Protein AF-A0A812SZ82-F1 (afdb_monomer_lite)

pLDDT: mean 76.56, std 21.02, range [32.22, 98.0]

Radius of gyration: 28.11 Å; chains: 1; bounding box: 81×59×85 Å

Secondary structure (DSSP, 8-state):
--PPP---STT----HHHHHHHHH---TT----S-TT----TTT-S-------PPPPPPHHHHHHHHHHHHTGGG-HHHHHHHHHHHHHTGGGHHHHHHHHHHHHHH---HHHHHHHHHHHHHHHHH-SSSHHHHHHHHHHHHHHHHHHHH--SHHHHHHHHHHHHHHHHTTSS-HHHHHHHHHHHHHHHHHHHHHHHHHHHS--TTS-S---------PPP---------------------------PPP-PPPPPPHHHHHHHHHHHHHS-TT-HHHHHT--TT--HHHHHHHHHHHHHHS-GGGSTT-HHHHHHHHHHHHHHHHHHHHHHHHHHHHGGGSS-----------S-PPPSB-SSTT--SBBPSS-TT--BTT-HHHHHHHHHHTT----TTSPPPTTSTTS---

Structure (mmCIF, N/CA/C/O backbone):
data_AF-A0A812SZ82-F1
#
_entry.id   AF-A0A812SZ82-F1
#
loop_
_atom_site.group_PDB
_atom_site.id
_atom_site.type_symbol
_atom_site.label_atom_id
_atom_site.label_alt_id
_atom_site.label_comp_id
_atom_site.label_asym_id
_atom_site.label_entity_id
_atom_site.label_seq_id
_atom_site.pdbx_PDB_ins_code
_atom_site.Cartn_x
_atom_site.Cartn_y
_atom_site.Cartn_z
_atom_site.occupancy
_atom_site.B_iso_or_equiv
_atom_site.auth_seq_id
_atom_site.auth_comp_id
_atom_site.auth_asym_id
_atom_site.auth_atom_id
_atom_site.pdbx_PDB_model_num
ATOM 1 N N . MET A 1 1 ? 27.363 9.669 -24.209 1.00 44.03 1 MET A N 1
ATOM 2 C CA . MET A 1 1 ? 27.712 8.870 -23.014 1.00 44.03 1 MET A CA 1
ATOM 3 C C . MET A 1 1 ? 27.639 7.403 -23.403 1.00 44.03 1 MET A C 1
ATOM 5 O O . MET A 1 1 ? 26.608 6.983 -23.910 1.00 44.03 1 MET A O 1
ATOM 9 N N . SER A 1 2 ? 28.729 6.647 -23.291 1.00 50.78 2 SER A N 1
ATOM 10 C CA . SER A 1 2 ? 28.716 5.206 -23.567 1.00 50.78 2 SER A CA 1
ATOM 11 C C . SER A 1 2 ? 28.026 4.496 -22.405 1.00 50.78 2 SER A C 1
ATOM 13 O O . SER A 1 2 ? 28.607 4.401 -21.329 1.00 50.78 2 SER A O 1
ATOM 15 N N . ALA A 1 3 ? 26.785 4.050 -22.596 1.00 57.62 3 ALA A N 1
ATOM 16 C CA . ALA A 1 3 ? 26.078 3.279 -21.581 1.00 57.62 3 ALA A CA 1
ATOM 17 C C . ALA A 1 3 ? 26.856 1.983 -21.294 1.00 57.62 3 ALA A C 1
ATOM 19 O O . ALA A 1 3 ? 27.119 1.200 -22.212 1.00 57.62 3 ALA A O 1
ATOM 20 N N . GLU A 1 4 ? 27.280 1.793 -20.044 1.00 62.50 4 GLU A N 1
ATOM 21 C CA . GLU A 1 4 ? 28.042 0.622 -19.614 1.00 62.50 4 GLU A CA 1
ATOM 22 C C . GLU A 1 4 ? 27.088 -0.567 -19.437 1.00 62.50 4 GLU A C 1
ATOM 24 O O . GLU A 1 4 ? 26.071 -0.482 -18.750 1.00 62.50 4 GLU A O 1
ATOM 29 N N . TRP A 1 5 ? 27.376 -1.675 -20.121 1.00 62.47 5 TRP A N 1
ATOM 30 C CA . TRP A 1 5 ? 26.515 -2.857 -20.123 1.00 62.47 5 TRP A CA 1
ATOM 31 C C . TRP A 1 5 ? 26.933 -3.777 -18.986 1.00 62.47 5 TRP A C 1
ATOM 33 O O . TRP A 1 5 ? 28.074 -4.235 -18.956 1.00 62.47 5 TRP A O 1
ATOM 43 N N . VAL A 1 6 ? 26.001 -4.077 -18.083 1.00 68.00 6 VAL A N 1
ATOM 44 C CA . VAL A 1 6 ? 26.235 -4.965 -16.939 1.00 68.00 6 VAL A CA 1
ATOM 45 C C . VAL A 1 6 ? 25.246 -6.124 -16.995 1.00 68.00 6 VAL A C 1
ATOM 47 O O . VAL A 1 6 ? 24.049 -5.937 -17.217 1.00 68.00 6 VAL A O 1
ATOM 50 N N . CYS A 1 7 ? 25.734 -7.350 -16.797 1.00 67.50 7 CYS A N 1
ATOM 51 C CA . CYS A 1 7 ? 24.857 -8.503 -16.638 1.00 67.50 7 CYS A CA 1
ATOM 52 C C . CYS A 1 7 ? 24.216 -8.451 -15.245 1.00 67.50 7 CYS A C 1
ATOM 54 O O . CYS A 1 7 ? 24.922 -8.524 -14.248 1.00 67.50 7 CYS A O 1
ATOM 56 N N . GLN A 1 8 ? 22.887 -8.369 -15.161 1.00 60.06 8 GLN A N 1
ATOM 57 C CA . GLN A 1 8 ? 22.176 -8.273 -13.875 1.00 60.06 8 GLN A CA 1
ATOM 58 C C . GLN A 1 8 ? 22.145 -9.582 -13.065 1.00 60.06 8 GLN A C 1
ATOM 60 O O . GLN A 1 8 ? 21.518 -9.641 -12.011 1.00 60.06 8 GLN A O 1
ATOM 65 N N . PHE A 1 9 ? 22.774 -10.659 -13.544 1.00 66.75 9 PHE A N 1
ATOM 66 C CA . PHE A 1 9 ? 22.806 -11.910 -12.798 1.00 66.75 9 PHE A CA 1
ATOM 67 C C . PHE A 1 9 ? 23.893 -11.836 -11.710 1.00 66.75 9 PHE A C 1
ATOM 69 O O . PHE A 1 9 ? 25.060 -11.683 -12.073 1.00 66.75 9 PHE A O 1
ATOM 76 N N . PRO A 1 10 ? 23.555 -11.981 -10.411 1.00 61.12 10 PRO A N 1
ATOM 77 C CA . PRO A 1 10 ? 24.481 -11.708 -9.304 1.00 61.12 10 PRO A CA 1
ATOM 78 C C . PRO A 1 10 ? 25.786 -12.514 -9.324 1.00 61.12 10 PRO A C 1
ATOM 80 O O . PRO A 1 10 ? 26.775 -12.091 -8.740 1.00 61.12 10 PRO A O 1
ATOM 83 N N . SER A 1 11 ? 25.810 -13.667 -9.997 1.00 71.06 11 SER A N 1
ATOM 84 C CA . SER A 1 11 ? 26.999 -14.517 -10.118 1.00 71.06 11 SER A CA 1
ATOM 85 C C . SER A 1 11 ? 27.655 -14.469 -11.503 1.00 71.06 11 SER A C 1
ATOM 87 O O . SER A 1 11 ? 28.484 -15.320 -11.823 1.00 71.06 11 SER A O 1
ATOM 89 N N . CYS A 1 12 ? 27.264 -13.529 -12.368 1.00 73.38 12 CYS A N 1
ATOM 90 C CA . CYS A 1 12 ? 27.890 -13.366 -13.673 1.00 73.38 12 CYS A CA 1
ATOM 91 C C . CYS A 1 12 ? 29.155 -12.512 -13.553 1.00 73.38 12 CYS A C 1
ATOM 93 O O . CYS A 1 12 ? 29.089 -11.319 -13.281 1.00 73.38 12 CYS A O 1
ATOM 95 N N . SER A 1 13 ? 30.309 -13.118 -13.824 1.00 79.69 13 SER A N 1
ATOM 96 C CA . SER A 1 13 ? 31.624 -12.467 -13.819 1.00 79.69 13 SER A CA 1
ATOM 97 C C . SER A 1 13 ? 32.008 -11.836 -15.166 1.00 79.69 13 SER A C 1
ATOM 99 O O . SER A 1 13 ? 33.183 -11.563 -15.407 1.00 79.69 13 SER A O 1
ATOM 101 N N . SER A 1 14 ? 31.041 -11.623 -16.070 1.00 80.19 14 SER A N 1
ATOM 102 C CA . SER A 1 14 ? 31.323 -11.039 -17.388 1.00 80.19 14 SER A CA 1
ATOM 103 C C . SER A 1 14 ? 31.640 -9.550 -17.264 1.00 80.19 14 SER A C 1
ATOM 105 O O . SER A 1 14 ? 30.809 -8.781 -16.786 1.00 80.19 14 SER A O 1
ATOM 107 N N . SER A 1 15 ? 32.810 -9.131 -17.739 1.00 81.06 15 SER A N 1
ATOM 108 C CA . SER A 1 15 ? 33.198 -7.720 -17.763 1.00 81.06 15 SER A CA 1
ATOM 109 C C . SER A 1 15 ? 32.429 -6.929 -18.830 1.00 81.06 15 SER A C 1
ATOM 111 O O . SER A 1 15 ? 31.965 -7.489 -19.830 1.00 81.06 15 SER A O 1
ATOM 113 N N . ALA A 1 16 ? 32.348 -5.603 -18.672 1.00 74.88 16 ALA A N 1
ATOM 114 C CA . ALA A 1 16 ? 31.746 -4.713 -19.670 1.00 74.88 16 ALA A CA 1
ATOM 115 C C . ALA A 1 16 ? 32.395 -4.875 -21.062 1.00 74.88 16 ALA A C 1
ATOM 117 O O . ALA A 1 16 ? 31.706 -4.881 -22.083 1.00 74.88 16 ALA A O 1
ATOM 118 N N . ALA A 1 17 ? 33.714 -5.106 -21.111 1.00 77.88 17 ALA A N 1
ATOM 119 C CA . ALA A 1 17 ? 34.446 -5.379 -22.349 1.00 77.88 17 ALA A CA 1
ATOM 120 C C . ALA A 1 17 ? 34.041 -6.718 -22.996 1.00 77.88 17 ALA A C 1
ATOM 122 O O . ALA A 1 17 ? 33.882 -6.785 -24.215 1.00 77.88 17 ALA A O 1
ATOM 123 N N . GLN A 1 18 ? 33.821 -7.770 -22.196 1.00 78.00 18 GLN A N 1
ATOM 124 C CA . GLN A 1 18 ? 33.328 -9.061 -22.691 1.00 78.00 18 GLN A CA 1
ATOM 125 C C . GLN A 1 18 ? 31.907 -8.937 -23.252 1.00 78.00 18 GLN A C 1
ATOM 127 O O . GLN A 1 18 ? 31.616 -9.482 -24.315 1.00 78.00 18 GLN A O 1
ATOM 132 N N . LEU A 1 19 ? 31.035 -8.168 -22.593 1.00 71.81 19 LEU A N 1
ATOM 133 C CA . LEU A 1 19 ? 29.684 -7.885 -23.087 1.00 71.81 19 LEU A CA 1
ATOM 134 C C . LEU A 1 19 ? 29.704 -7.051 -24.383 1.00 71.81 19 LEU A C 1
ATOM 136 O O . LEU A 1 19 ? 28.933 -7.328 -25.306 1.00 71.81 19 LEU A O 1
ATOM 140 N N . ALA A 1 20 ? 30.624 -6.089 -24.504 1.00 73.00 20 ALA A N 1
ATOM 141 C CA . ALA A 1 20 ? 30.819 -5.304 -25.725 1.00 73.00 20 ALA A CA 1
ATOM 142 C C . ALA A 1 20 ? 31.369 -6.145 -26.897 1.00 73.00 20 ALA A C 1
ATOM 144 O O . ALA A 1 20 ? 30.946 -5.970 -28.041 1.00 73.00 20 ALA A O 1
ATOM 145 N N . GLU A 1 21 ? 32.282 -7.082 -26.630 1.00 75.38 21 GLU A N 1
ATOM 146 C CA . GLU A 1 21 ? 32.802 -8.034 -27.623 1.00 75.38 21 GLU A CA 1
ATOM 147 C C . GLU A 1 21 ? 31.710 -9.002 -28.105 1.00 75.38 21 GLU A C 1
ATOM 149 O O . GLU A 1 21 ? 31.579 -9.246 -29.305 1.00 75.38 21 GLU A O 1
ATOM 154 N N . LEU A 1 22 ? 30.864 -9.501 -27.196 1.00 70.62 22 LEU A N 1
ATOM 155 C CA . LEU A 1 22 ? 29.734 -10.368 -27.546 1.00 70.62 22 LEU A CA 1
ATOM 156 C C . LEU A 1 22 ? 28.746 -9.696 -28.503 1.00 70.62 22 LEU A C 1
ATOM 158 O O . LEU A 1 22 ? 28.188 -10.372 -29.364 1.00 70.62 22 LEU A O 1
ATOM 162 N N . ARG A 1 23 ? 28.559 -8.374 -28.413 1.00 64.69 23 ARG A N 1
ATOM 163 C CA . ARG A 1 23 ? 27.738 -7.621 -29.375 1.00 64.69 23 ARG A CA 1
ATOM 164 C C . ARG A 1 23 ? 28.325 -7.598 -30.778 1.00 64.69 23 ARG A C 1
ATOM 166 O O . ARG A 1 23 ? 27.567 -7.745 -31.739 1.00 64.69 23 ARG A O 1
ATOM 173 N N . ARG A 1 24 ? 29.650 -7.441 -30.887 1.00 69.50 24 ARG A N 1
ATOM 174 C CA . ARG A 1 24 ? 30.363 -7.401 -32.174 1.00 69.50 24 ARG A CA 1
ATOM 175 C C . ARG A 1 24 ? 30.292 -8.734 -32.917 1.00 69.50 24 ARG A C 1
ATOM 177 O O . ARG A 1 24 ? 30.320 -8.747 -34.143 1.00 69.50 24 ARG A O 1
ATOM 184 N N . ARG A 1 25 ? 30.131 -9.847 -32.199 1.00 65.94 25 ARG A N 1
ATOM 185 C CA . ARG A 1 25 ? 29.917 -11.164 -32.805 1.00 65.94 25 ARG A CA 1
ATOM 186 C C . ARG A 1 25 ? 28.485 -11.274 -33.330 1.00 65.94 25 ARG A C 1
ATOM 188 O O . ARG A 1 25 ? 27.549 -11.480 -32.565 1.00 65.94 25 ARG A O 1
ATOM 195 N N . HIS A 1 26 ? 28.312 -11.162 -34.645 1.00 54.53 26 HIS A N 1
ATOM 196 C CA . HIS A 1 26 ? 27.108 -11.655 -35.312 1.00 54.53 26 HIS A CA 1
ATOM 197 C C . HIS A 1 26 ? 27.142 -13.190 -35.273 1.00 54.53 26 HIS A C 1
ATOM 199 O O . HIS A 1 26 ? 28.058 -13.772 -35.857 1.00 54.53 26 HIS A O 1
ATOM 205 N N . PRO A 1 27 ? 26.212 -13.877 -34.587 1.00 56.00 27 PRO A N 1
ATOM 206 C CA . PRO A 1 27 ? 26.121 -15.320 -34.699 1.00 56.00 27 PRO A CA 1
ATOM 207 C C . PRO A 1 27 ? 25.683 -15.639 -36.129 1.00 56.00 27 PRO A C 1
ATOM 209 O O . PRO A 1 27 ? 24.562 -15.335 -36.535 1.00 56.00 27 PRO A O 1
ATOM 212 N N . ALA A 1 28 ? 26.586 -16.215 -36.915 1.00 46.31 28 ALA A N 1
ATOM 213 C CA . ALA A 1 28 ? 26.213 -16.824 -38.178 1.00 46.31 28 ALA A CA 1
ATOM 214 C C . ALA A 1 28 ? 25.307 -18.029 -37.869 1.00 46.31 28 ALA A C 1
ATOM 216 O O . ALA A 1 28 ? 25.703 -18.911 -37.110 1.00 46.31 28 ALA A O 1
ATOM 217 N N . GLY A 1 29 ? 24.095 -18.058 -38.431 1.00 49.16 29 GLY A N 1
ATOM 218 C CA . GLY A 1 29 ? 23.252 -19.261 -38.442 1.00 49.16 29 GLY A CA 1
ATOM 219 C C . GLY A 1 29 ? 21.993 -19.262 -37.571 1.00 49.16 29 GLY A C 1
ATOM 220 O O . GLY A 1 29 ? 21.304 -20.275 -37.561 1.00 49.16 29 GLY A O 1
ATOM 221 N N . PHE A 1 30 ? 21.638 -18.165 -36.895 1.00 48.19 30 PHE A N 1
ATOM 222 C CA . PHE A 1 30 ? 20.317 -18.030 -36.267 1.00 48.19 30 PHE A CA 1
ATOM 223 C C . PHE A 1 30 ? 19.509 -16.934 -36.961 1.00 48.19 30 PHE A C 1
ATOM 225 O O . PHE A 1 30 ? 19.798 -15.748 -36.814 1.00 48.19 30 PHE A O 1
ATOM 232 N N . ALA A 1 31 ? 18.503 -17.343 -37.735 1.00 43.78 31 ALA A N 1
ATOM 233 C CA . ALA A 1 31 ? 17.478 -16.450 -38.258 1.00 43.78 31 ALA A CA 1
ATOM 234 C C . ALA A 1 31 ? 16.499 -16.124 -37.120 1.00 43.78 31 ALA A C 1
ATOM 236 O O . ALA A 1 31 ? 15.492 -16.802 -36.941 1.00 43.78 31 ALA A O 1
ATOM 237 N N . HIS A 1 32 ? 16.836 -15.134 -36.300 1.00 44.47 32 HIS A N 1
ATOM 238 C CA . HIS A 1 32 ? 15.864 -14.505 -35.416 1.00 44.47 32 HIS A CA 1
ATOM 239 C C . HIS A 1 32 ? 15.602 -13.101 -35.951 1.00 44.47 32 HIS A C 1
ATOM 241 O O . HIS A 1 32 ? 16.513 -12.276 -35.987 1.00 44.47 32 HIS A O 1
ATOM 247 N N . ASP A 1 33 ? 14.355 -12.851 -36.351 1.00 40.81 33 ASP A N 1
ATOM 248 C CA . ASP A 1 33 ? 13.771 -11.542 -36.684 1.00 40.81 33 ASP A CA 1
ATOM 249 C C . ASP A 1 33 ? 13.686 -10.599 -35.458 1.00 40.81 33 ASP A C 1
ATOM 251 O O . ASP A 1 33 ? 12.791 -9.765 -35.342 1.00 40.81 33 ASP A O 1
ATOM 255 N N . GLU A 1 34 ? 14.601 -10.722 -34.497 1.00 48.53 34 GLU A N 1
ATOM 256 C CA . GLU A 1 34 ? 14.546 -10.003 -33.230 1.00 48.53 34 GLU A CA 1
ATOM 257 C C . GLU A 1 34 ? 15.627 -8.921 -33.177 1.00 48.53 34 GLU A C 1
ATOM 259 O O . GLU A 1 34 ? 16.814 -9.192 -33.343 1.00 48.53 34 GLU A O 1
ATOM 264 N N . ASP A 1 35 ? 15.157 -7.686 -32.980 1.00 51.66 35 ASP A N 1
ATOM 265 C CA . ASP A 1 35 ? 15.854 -6.457 -32.587 1.00 51.66 35 ASP A CA 1
ATOM 266 C C . ASP A 1 35 ? 17.405 -6.544 -32.529 1.00 51.66 35 ASP A C 1
ATOM 268 O O . ASP A 1 35 ? 17.952 -7.187 -31.626 1.00 51.66 35 ASP A O 1
ATOM 272 N N . PRO A 1 36 ? 18.152 -5.837 -33.411 1.00 54.53 36 PRO A N 1
ATOM 273 C CA . PRO A 1 36 ? 19.622 -5.871 -33.453 1.00 54.53 36 PRO A CA 1
ATOM 274 C C . PRO A 1 36 ? 20.301 -5.411 -32.150 1.00 54.53 36 PRO A C 1
ATOM 276 O O . PRO A 1 36 ? 21.520 -5.540 -32.002 1.00 54.53 36 PRO A O 1
ATOM 279 N N . THR A 1 37 ? 19.540 -4.881 -31.189 1.00 54.91 37 THR A N 1
ATOM 280 C CA . THR A 1 37 ? 20.035 -4.512 -29.863 1.00 54.91 37 THR A CA 1
ATOM 281 C C . THR A 1 37 ? 20.073 -5.671 -28.859 1.00 54.91 37 THR A C 1
ATOM 283 O O . THR A 1 37 ? 20.795 -5.551 -27.858 1.00 54.91 37 THR A O 1
ATOM 286 N N . MET A 1 38 ? 19.389 -6.791 -29.130 1.00 52.72 38 MET A N 1
ATOM 287 C CA . MET A 1 38 ? 19.306 -7.958 -28.249 1.00 52.72 38 MET A CA 1
ATOM 288 C C . MET A 1 38 ? 20.358 -9.020 -28.598 1.00 52.72 38 MET A C 1
ATOM 290 O O . MET A 1 38 ? 20.400 -9.570 -29.694 1.00 52.72 38 MET A O 1
ATOM 294 N N . ARG A 1 39 ? 21.220 -9.356 -27.635 1.00 57.16 39 ARG A N 1
ATOM 295 C CA . ARG A 1 39 ? 22.045 -10.581 -27.666 1.00 57.16 39 ARG A CA 1
ATOM 296 C C . ARG A 1 39 ? 21.905 -11.305 -26.339 1.00 57.16 39 ARG A C 1
ATOM 298 O O . ARG A 1 39 ? 21.249 -10.792 -25.457 1.00 57.16 39 ARG A O 1
ATOM 305 N N . VAL A 1 40 ? 22.480 -12.491 -26.181 1.00 58.44 40 VAL A N 1
ATOM 306 C CA . VAL A 1 40 ? 22.404 -13.300 -24.955 1.00 58.44 40 VAL A CA 1
ATOM 307 C C . VAL A 1 40 ? 23.808 -13.381 -24.343 1.00 58.44 40 VAL A C 1
ATOM 309 O O . VAL A 1 40 ? 24.772 -13.633 -25.062 1.00 58.44 40 VAL A O 1
ATOM 312 N N . CYS A 1 41 ? 23.962 -13.153 -23.034 1.00 57.66 41 CYS A N 1
ATOM 313 C CA . CYS A 1 41 ? 25.234 -13.360 -22.341 1.00 57.66 41 CYS A CA 1
ATOM 314 C C . CYS A 1 41 ? 25.626 -14.837 -22.459 1.00 57.66 41 CYS A C 1
ATOM 316 O O . CYS A 1 41 ? 24.869 -15.719 -22.058 1.00 57.66 41 CYS A O 1
ATOM 318 N N . THR A 1 42 ? 26.810 -15.129 -22.994 1.00 58.91 42 THR A N 1
ATOM 319 C CA . THR A 1 42 ? 27.239 -16.510 -23.272 1.00 58.91 42 THR A CA 1
ATOM 320 C C . THR A 1 42 ? 27.512 -17.331 -22.017 1.00 58.91 42 THR A C 1
ATOM 322 O O . THR A 1 42 ? 27.496 -18.556 -22.092 1.00 58.91 42 THR A O 1
ATOM 325 N N . VAL A 1 43 ? 27.738 -16.677 -20.872 1.00 58.56 43 VAL A N 1
ATOM 326 C CA . VAL A 1 43 ? 28.000 -17.342 -19.586 1.00 58.56 43 VAL A CA 1
ATOM 327 C C . VAL A 1 43 ? 26.699 -17.807 -18.936 1.00 58.56 43 VAL A C 1
ATOM 329 O O . VAL A 1 43 ? 26.583 -18.966 -18.555 1.00 58.56 43 VAL A O 1
ATOM 332 N N . CYS A 1 44 ? 25.695 -16.933 -18.837 1.00 63.09 44 CYS A N 1
ATOM 333 C CA . CYS A 1 44 ? 24.434 -17.263 -18.167 1.00 63.09 44 CYS A CA 1
ATOM 334 C C . CYS A 1 44 ? 23.296 -17.641 -19.128 1.00 63.09 44 CYS A C 1
ATOM 336 O O . CYS A 1 44 ? 22.204 -17.971 -18.670 1.00 63.09 44 CYS A O 1
ATOM 338 N N . ARG A 1 45 ? 23.527 -17.580 -20.448 1.00 63.25 45 ARG A N 1
ATOM 339 C CA . ARG A 1 45 ? 22.518 -17.763 -21.507 1.00 63.25 45 ARG A CA 1
ATOM 340 C C . ARG A 1 45 ? 21.250 -16.914 -21.305 1.00 63.25 45 ARG A C 1
ATOM 342 O O . ARG A 1 45 ? 20.178 -17.284 -21.773 1.00 63.25 45 ARG A O 1
ATOM 349 N N . ARG A 1 46 ? 21.363 -15.758 -20.638 1.00 59.97 46 ARG A N 1
ATOM 350 C CA . ARG A 1 46 ? 20.278 -14.774 -20.470 1.00 59.97 46 ARG A CA 1
ATOM 351 C C . ARG A 1 46 ? 20.611 -13.475 -21.195 1.00 59.97 46 ARG A C 1
ATOM 353 O O . ARG A 1 46 ? 21.778 -13.096 -21.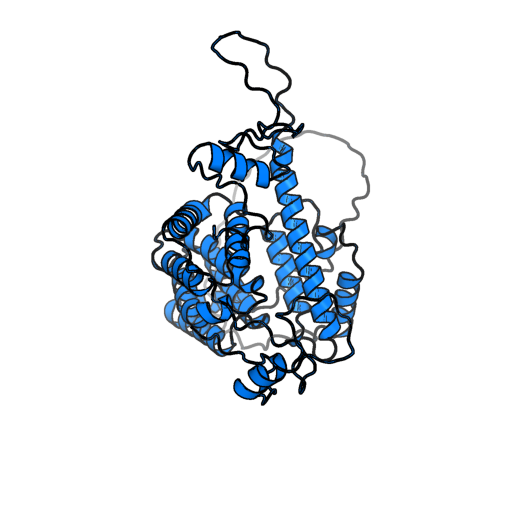274 1.00 59.97 46 ARG A O 1
ATOM 360 N N . LEU A 1 47 ? 19.594 -12.820 -21.751 1.00 54.78 47 LEU A N 1
ATOM 361 C CA . LEU A 1 47 ? 19.713 -11.526 -22.432 1.00 54.78 47 LEU A CA 1
ATOM 362 C C . LEU A 1 47 ? 20.424 -10.518 -21.495 1.00 54.78 47 LEU A C 1
ATOM 364 O O . LEU A 1 47 ? 19.952 -10.337 -20.370 1.00 54.78 47 LEU A O 1
ATOM 368 N N . PRO A 1 48 ? 21.553 -9.876 -21.875 1.00 52.47 48 PRO A N 1
ATOM 369 C CA . PRO A 1 48 ? 21.999 -8.650 -21.247 1.00 52.47 48 PRO A CA 1
ATOM 370 C C . PRO A 1 48 ? 20.849 -7.669 -21.406 1.00 52.47 48 PRO A C 1
ATOM 372 O O . PRO A 1 48 ? 20.469 -7.308 -22.522 1.00 52.47 48 PRO A O 1
ATOM 375 N N . LEU A 1 49 ? 20.253 -7.301 -20.281 1.00 52.09 49 LEU A N 1
ATOM 376 C CA . LEU A 1 49 ? 19.259 -6.249 -20.269 1.00 52.09 49 LEU A CA 1
ATOM 377 C C . LEU A 1 49 ? 19.943 -4.960 -20.741 1.00 52.09 49 LEU A C 1
ATOM 379 O O . LEU A 1 49 ? 21.137 -4.782 -20.463 1.00 52.09 49 LEU A O 1
ATOM 383 N N . PRO A 1 50 ? 19.232 -4.087 -21.477 1.00 52.84 50 PRO A N 1
ATOM 384 C CA . PRO A 1 50 ? 19.737 -2.759 -21.775 1.00 52.84 50 PRO A CA 1
ATOM 385 C C . PRO A 1 50 ? 20.337 -2.144 -20.517 1.00 52.84 50 PRO A C 1
ATOM 387 O O . PRO A 1 50 ? 19.750 -2.266 -19.437 1.00 52.84 50 PRO A O 1
ATOM 390 N N . ALA A 1 51 ? 21.522 -1.531 -20.655 1.00 56.53 51 ALA A N 1
ATOM 391 C CA . ALA A 1 51 ? 22.031 -0.621 -19.636 1.00 56.53 51 ALA A CA 1
ATOM 392 C C . ALA A 1 51 ? 20.844 0.242 -19.214 1.00 56.53 51 ALA A C 1
ATOM 394 O O . ALA A 1 51 ? 20.183 0.777 -20.105 1.00 56.53 51 ALA A O 1
ATOM 395 N N . LYS A 1 52 ? 20.506 0.231 -17.914 1.00 61.06 52 LYS A N 1
ATOM 396 C CA . LYS A 1 52 ? 19.290 0.854 -17.378 1.00 61.06 52 LYS A CA 1
ATOM 397 C C . LYS A 1 52 ? 19.306 2.296 -17.865 1.00 61.06 52 LYS A C 1
ATOM 399 O O . LYS A 1 52 ? 20.060 3.107 -17.339 1.00 61.06 52 LYS A O 1
ATOM 404 N N . GLN A 1 53 ? 18.588 2.564 -18.951 1.00 68.12 53 GLN A N 1
ATOM 405 C CA . GLN A 1 53 ? 18.492 3.897 -19.497 1.00 68.12 53 GLN A CA 1
ATOM 406 C C . GLN A 1 53 ? 17.669 4.610 -18.446 1.00 68.12 53 GLN A C 1
ATOM 408 O O . GLN A 1 53 ? 16.513 4.248 -18.233 1.00 68.12 53 GLN A O 1
ATOM 413 N N . GLU A 1 54 ? 18.329 5.466 -17.668 1.00 78.81 54 GLU A N 1
ATOM 414 C CA . GLU A 1 54 ? 17.630 6.274 -16.686 1.00 78.81 54 GLU A CA 1
ATOM 415 C C . GLU A 1 54 ? 16.543 7.012 -17.451 1.00 78.81 54 GLU A C 1
ATOM 417 O O . GLU A 1 54 ? 16.827 7.684 -18.450 1.00 78.81 54 GLU A O 1
ATOM 422 N N . ASP A 1 55 ? 15.294 6.792 -17.041 1.00 86.69 55 ASP A N 1
ATOM 423 C CA . ASP A 1 55 ? 14.189 7.538 -17.609 1.00 86.69 55 ASP A CA 1
ATOM 424 C C . ASP A 1 55 ? 14.509 9.025 -17.428 1.00 86.69 55 ASP A C 1
ATOM 426 O O . ASP A 1 55 ? 15.056 9.413 -16.382 1.00 86.69 55 ASP A O 1
ATOM 430 N N . PRO A 1 56 ? 14.221 9.864 -18.437 1.00 92.25 56 PRO A N 1
ATOM 431 C CA . PRO A 1 56 ? 14.458 11.289 -18.310 1.00 92.25 56 PRO A CA 1
ATOM 432 C C . PRO A 1 56 ? 13.792 11.798 -17.024 1.00 92.25 56 PRO A C 1
ATOM 434 O O . PRO A 1 56 ? 12.746 11.274 -16.616 1.00 92.25 56 PRO A O 1
ATOM 437 N N . PRO A 1 57 ? 14.406 12.780 -16.342 1.00 95.56 57 PRO A N 1
ATOM 438 C CA . PRO A 1 57 ? 13.821 13.335 -15.135 1.00 95.56 57 PRO A CA 1
ATOM 439 C C . PRO A 1 57 ? 12.404 13.834 -15.431 1.00 95.56 57 PRO A C 1
ATOM 441 O O . PRO A 1 57 ? 12.152 14.383 -16.504 1.00 95.56 57 PRO A O 1
ATOM 444 N N . LEU A 1 58 ? 11.491 13.635 -14.479 1.00 95.75 58 LEU A N 1
ATOM 445 C CA . LEU A 1 58 ? 10.142 14.174 -14.598 1.00 95.75 58 LEU A CA 1
ATOM 446 C C . LEU A 1 58 ? 10.230 15.699 -14.579 1.00 95.75 58 LEU A C 1
ATOM 448 O O . LEU A 1 58 ? 11.007 16.269 -13.810 1.00 95.75 58 LEU A O 1
ATOM 452 N N . ASP A 1 59 ? 9.456 16.353 -15.437 1.00 96.50 59 ASP A N 1
ATOM 453 C CA . ASP A 1 59 ? 9.439 17.806 -15.489 1.00 96.50 59 ASP A CA 1
ATOM 454 C C . ASP A 1 59 ? 8.727 18.405 -14.263 1.00 96.50 59 ASP A C 1
ATOM 456 O O . ASP A 1 59 ? 7.874 17.779 -13.624 1.00 96.50 59 ASP A O 1
ATOM 460 N N . ASP A 1 60 ? 9.069 19.653 -13.939 1.00 95.69 60 ASP A N 1
ATOM 461 C CA . ASP A 1 60 ? 8.535 20.342 -12.762 1.00 95.69 60 ASP A CA 1
ATOM 462 C C . ASP A 1 60 ? 7.010 20.519 -12.813 1.00 95.69 60 ASP A C 1
ATOM 464 O O . ASP A 1 60 ? 6.364 20.527 -11.763 1.00 95.69 60 ASP A O 1
ATOM 468 N N . SER A 1 61 ? 6.416 20.627 -14.009 1.00 95.38 61 SER A N 1
ATOM 469 C CA . SER A 1 61 ? 4.963 20.749 -14.158 1.00 95.38 61 SER A CA 1
ATOM 470 C C . SER A 1 61 ? 4.266 19.438 -13.810 1.00 95.38 61 SER A C 1
ATOM 472 O O . SER A 1 61 ? 3.219 19.458 -13.162 1.00 95.38 61 SER A O 1
ATOM 474 N N . PHE A 1 62 ? 4.837 18.300 -14.204 1.00 95.56 62 PHE A N 1
ATOM 475 C CA . PHE A 1 62 ? 4.330 16.986 -13.828 1.00 95.56 62 PHE A CA 1
ATOM 476 C C . PHE A 1 62 ? 4.423 16.762 -12.314 1.00 95.56 62 PHE A C 1
ATOM 478 O O . PHE A 1 62 ? 3.444 16.369 -11.676 1.00 95.56 62 PHE A O 1
ATOM 485 N N . LEU A 1 63 ? 5.573 17.084 -11.711 1.00 96.81 63 LEU A N 1
ATOM 486 C CA . LEU A 1 63 ? 5.752 16.996 -10.260 1.00 96.81 63 LEU A CA 1
ATOM 487 C C . LEU A 1 63 ? 4.815 17.949 -9.501 1.00 96.81 63 LEU A C 1
ATOM 489 O O . LEU A 1 63 ? 4.336 17.599 -8.423 1.00 96.81 63 LEU A O 1
ATOM 493 N N . ALA A 1 64 ? 4.528 19.137 -10.041 1.00 94.38 64 ALA A N 1
ATOM 494 C CA . ALA A 1 64 ? 3.540 20.054 -9.475 1.00 94.38 64 ALA A CA 1
ATOM 495 C C . ALA A 1 64 ? 2.124 19.458 -9.494 1.00 94.38 64 ALA A C 1
ATOM 497 O O . ALA A 1 64 ? 1.440 19.524 -8.476 1.00 94.38 64 ALA A O 1
ATOM 498 N N . GLY A 1 65 ? 1.728 18.799 -10.589 1.00 94.88 65 GLY A N 1
ATOM 499 C CA . GLY A 1 65 ? 0.447 18.092 -10.671 1.00 94.88 65 GLY A CA 1
ATOM 500 C C . GLY A 1 65 ? 0.315 16.988 -9.619 1.00 94.88 65 GLY A C 1
ATOM 501 O O . GLY A 1 65 ? -0.686 16.923 -8.917 1.00 94.88 65 GLY A O 1
ATOM 502 N N . ILE A 1 66 ? 1.358 16.175 -9.410 1.00 95.62 66 ILE A N 1
ATOM 503 C CA . ILE A 1 66 ? 1.337 15.146 -8.351 1.00 95.62 66 ILE A CA 1
ATOM 504 C C . ILE A 1 66 ? 1.226 15.774 -6.955 1.00 95.62 66 ILE A C 1
ATOM 506 O O . ILE A 1 66 ? 0.564 15.212 -6.086 1.00 95.62 66 ILE A O 1
ATOM 510 N N . LYS A 1 67 ? 1.854 16.932 -6.712 1.00 94.81 67 LYS A N 1
ATOM 511 C CA . LYS A 1 67 ? 1.716 17.641 -5.427 1.00 94.81 67 LYS A CA 1
ATOM 512 C C . LYS A 1 67 ? 0.285 18.112 -5.185 1.00 94.81 67 LYS A C 1
ATOM 514 O O . LYS A 1 67 ? -0.175 18.019 -4.052 1.00 94.81 67 LYS A O 1
ATOM 519 N N . GLU A 1 68 ? -0.390 18.613 -6.216 1.00 93.06 68 GLU A N 1
ATOM 520 C CA . GLU A 1 68 ? -1.796 19.021 -6.138 1.00 93.06 68 GLU A CA 1
ATOM 521 C C . GLU A 1 68 ? -2.702 17.815 -5.857 1.00 93.06 68 GLU A C 1
ATOM 523 O O . GLU A 1 68 ? -3.489 17.845 -4.914 1.00 93.06 68 GLU A O 1
ATOM 528 N N . GLU A 1 69 ? -2.501 16.707 -6.573 1.00 93.25 69 GLU A N 1
ATOM 529 C CA . GLU A 1 69 ? -3.238 15.459 -6.345 1.00 93.25 69 GLU A CA 1
ATOM 530 C C . GLU A 1 69 ? -3.014 14.909 -4.927 1.00 93.25 69 GLU A C 1
ATOM 532 O O . GLU A 1 69 ? -3.968 14.529 -4.249 1.00 93.25 69 GLU A O 1
ATOM 537 N N . LEU A 1 70 ? -1.772 14.930 -4.427 1.00 93.56 70 LEU A N 1
ATOM 538 C CA . LEU A 1 70 ? -1.471 14.560 -3.042 1.00 93.56 70 LEU A CA 1
ATOM 539 C C . LEU A 1 70 ? -2.152 15.491 -2.035 1.00 93.56 70 LEU A C 1
ATOM 541 O O . LEU A 1 70 ? -2.644 15.012 -1.020 1.00 93.56 70 LEU A O 1
ATOM 545 N N . ALA A 1 71 ? -2.215 16.797 -2.299 1.00 90.88 71 ALA A N 1
ATOM 546 C CA . ALA A 1 71 ? -2.944 17.735 -1.442 1.00 90.88 71 ALA A CA 1
ATOM 547 C C . ALA A 1 71 ? -4.463 17.477 -1.443 1.00 90.88 71 ALA A C 1
ATOM 549 O O . ALA A 1 71 ? -5.142 17.835 -0.490 1.00 90.88 71 ALA A O 1
ATOM 550 N N . SER A 1 72 ? -4.990 16.814 -2.475 1.00 89.44 72 SER A N 1
ATOM 551 C CA . SER A 1 72 ? -6.394 16.387 -2.571 1.00 89.44 72 SER A CA 1
ATOM 552 C C . SER A 1 72 ? -6.639 14.930 -2.142 1.00 89.44 72 SER A C 1
ATOM 554 O O . SER A 1 72 ? -7.721 14.379 -2.365 1.00 89.44 72 SER A O 1
ATOM 556 N N . ILE A 1 73 ? -5.648 14.264 -1.531 1.00 89.06 73 ILE A N 1
ATOM 557 C CA . ILE A 1 73 ? -5.733 12.830 -1.198 1.00 89.06 73 ILE A CA 1
ATOM 558 C C . ILE A 1 73 ? -6.872 12.504 -0.216 1.00 89.06 73 ILE A C 1
ATOM 560 O O . ILE A 1 73 ? -7.314 11.360 -0.139 1.00 89.06 73 ILE A O 1
ATOM 564 N N . GLU A 1 74 ? -7.371 13.510 0.503 1.00 76.75 74 GLU A N 1
ATOM 565 C CA . GLU A 1 74 ? -8.480 13.399 1.451 1.00 76.75 74 GLU A CA 1
ATOM 566 C C . GLU A 1 74 ? -9.820 13.030 0.804 1.00 76.75 74 GLU A C 1
ATOM 568 O O . GLU A 1 74 ? -10.690 12.469 1.469 1.00 76.75 74 GLU A O 1
ATOM 573 N N . GLU A 1 75 ? -10.021 13.365 -0.473 1.00 63.31 75 GLU A N 1
ATOM 574 C CA . GLU A 1 75 ? -11.370 13.385 -1.042 1.00 63.31 75 GLU A CA 1
ATOM 575 C C . GLU A 1 75 ? -11.880 12.000 -1.465 1.00 63.31 75 GLU A C 1
ATOM 577 O O . GLU A 1 75 ? -13.091 11.818 -1.630 1.00 63.31 75 GLU A O 1
ATOM 582 N N . SER A 1 76 ? -10.998 11.004 -1.646 1.00 78.56 76 SER A N 1
ATOM 583 C CA . SER A 1 76 ? -11.411 9.694 -2.160 1.00 78.56 76 SER A CA 1
ATOM 584 C C . SER A 1 76 ? -10.350 8.598 -2.019 1.00 78.56 76 SER A C 1
ATOM 586 O O . SER A 1 76 ? -9.196 8.783 -2.403 1.00 78.56 76 SER A O 1
ATOM 588 N N . GLU A 1 77 ? -10.761 7.384 -1.623 1.00 83.75 77 GLU A N 1
ATOM 589 C CA . GLU A 1 77 ? -9.934 6.171 -1.791 1.00 83.75 77 GLU A CA 1
ATOM 590 C C . GLU A 1 77 ? -9.508 5.972 -3.260 1.00 83.75 77 GLU A C 1
ATOM 592 O O . GLU A 1 77 ? -8.447 5.409 -3.533 1.00 83.75 77 GLU A O 1
ATOM 597 N N . GLN A 1 78 ? -10.292 6.488 -4.213 1.00 84.69 78 GLN A N 1
ATOM 598 C CA . GLN A 1 78 ? -9.950 6.461 -5.635 1.00 84.69 78 GLN A CA 1
ATOM 599 C C . GLN A 1 78 ? -8.708 7.312 -5.942 1.00 84.69 78 GLN A C 1
ATOM 601 O O . GLN A 1 78 ? -7.955 6.950 -6.843 1.00 84.69 78 GLN A O 1
ATOM 606 N N . ASN A 1 79 ? -8.449 8.390 -5.188 1.00 88.94 79 ASN A N 1
ATOM 607 C CA . ASN A 1 79 ? -7.259 9.229 -5.376 1.00 88.94 79 ASN A CA 1
ATOM 608 C C . ASN A 1 79 ? -5.999 8.472 -4.942 1.00 88.94 79 ASN A C 1
ATOM 610 O O . ASN A 1 79 ? -5.001 8.477 -5.658 1.00 88.94 79 ASN A O 1
ATOM 614 N N . ILE A 1 80 ? -6.063 7.737 -3.823 1.00 91.56 80 ILE A N 1
ATOM 615 C CA . ILE A 1 80 ? -4.967 6.864 -3.365 1.00 91.56 80 ILE A CA 1
ATOM 616 C C . ILE A 1 80 ? -4.649 5.809 -4.429 1.00 91.56 80 ILE A C 1
ATOM 618 O O . ILE A 1 80 ? -3.487 5.609 -4.781 1.00 91.56 80 ILE A O 1
ATOM 622 N N . GLN A 1 81 ? -5.679 5.162 -4.980 1.00 87.75 81 GLN A N 1
ATOM 623 C CA . GLN A 1 81 ? -5.512 4.168 -6.040 1.00 87.75 81 GLN A CA 1
ATOM 624 C C . GLN A 1 81 ? -4.946 4.784 -7.325 1.00 87.75 81 GLN A C 1
ATOM 626 O O . GLN A 1 81 ? -4.025 4.232 -7.919 1.00 87.75 81 GLN A O 1
ATOM 631 N N . ALA A 1 82 ? -5.454 5.939 -7.757 1.00 90.00 82 ALA A N 1
ATOM 632 C CA . ALA A 1 82 ? -4.946 6.624 -8.942 1.00 90.00 82 ALA A CA 1
ATOM 633 C C . ALA A 1 82 ? -3.468 7.004 -8.772 1.00 90.00 82 ALA A C 1
ATOM 635 O O . ALA A 1 82 ? -2.646 6.711 -9.643 1.00 90.00 82 ALA A O 1
ATOM 636 N N . LEU A 1 83 ? -3.108 7.577 -7.622 1.00 95.25 83 LEU A N 1
ATOM 637 C CA . LEU A 1 83 ? -1.733 7.942 -7.300 1.00 95.25 83 LEU A CA 1
ATOM 638 C C . LEU A 1 83 ? -0.819 6.718 -7.211 1.00 95.25 83 LEU A C 1
ATOM 640 O O . LEU A 1 83 ? 0.277 6.748 -7.769 1.00 95.25 83 LEU A O 1
ATOM 644 N N . SER A 1 84 ? -1.250 5.616 -6.595 1.00 94.31 84 SER A N 1
ATOM 645 C CA . SER A 1 84 ? -0.421 4.405 -6.527 1.00 94.31 84 SER A CA 1
ATOM 646 C C . SER A 1 84 ? -0.132 3.832 -7.922 1.00 94.31 84 SER A C 1
ATOM 648 O O . SER A 1 84 ? 0.994 3.400 -8.189 1.00 94.31 84 SER A O 1
ATOM 650 N N . GLN A 1 85 ? -1.085 3.923 -8.857 1.00 91.31 85 GLN A N 1
ATOM 651 C CA . GLN A 1 85 ? -0.868 3.553 -10.260 1.00 91.31 85 GLN A CA 1
ATOM 652 C C . GLN A 1 85 ? 0.098 4.501 -10.979 1.00 91.31 85 GLN A C 1
ATOM 654 O O . GLN A 1 85 ? 0.939 4.033 -11.750 1.00 91.31 85 GLN A O 1
ATOM 659 N N . VAL A 1 86 ? 0.033 5.811 -10.711 1.00 95.12 86 VAL A N 1
ATOM 660 C CA . VAL A 1 86 ? 1.006 6.785 -11.240 1.00 95.12 86 VAL A CA 1
ATOM 661 C C . VAL A 1 86 ? 2.414 6.437 -10.760 1.00 95.12 86 VAL A C 1
ATOM 663 O O . VAL A 1 86 ? 3.319 6.296 -11.581 1.00 95.12 86 VAL A O 1
ATOM 666 N N . PHE A 1 87 ? 2.602 6.205 -9.460 1.00 96.19 87 PHE A N 1
ATOM 667 C CA . PHE A 1 87 ? 3.902 5.810 -8.911 1.00 96.19 87 PHE A CA 1
ATOM 668 C C . PHE A 1 87 ? 4.398 4.504 -9.541 1.00 96.19 87 PHE A C 1
ATOM 670 O O . PHE A 1 87 ? 5.527 4.423 -10.020 1.00 96.19 87 PHE A O 1
ATOM 677 N N . ARG A 1 88 ? 3.535 3.492 -9.655 1.00 92.19 88 ARG A N 1
ATOM 678 C CA . ARG A 1 88 ? 3.893 2.230 -10.312 1.00 92.19 88 ARG A CA 1
ATOM 679 C C . ARG A 1 88 ? 4.315 2.420 -11.770 1.00 92.19 88 ARG A C 1
ATOM 681 O O . ARG A 1 88 ? 5.257 1.769 -12.221 1.00 92.19 88 ARG A O 1
ATOM 688 N N . PHE A 1 89 ? 3.615 3.271 -12.518 1.00 93.00 89 PHE A N 1
ATOM 689 C CA . PHE A 1 89 ? 3.932 3.534 -13.920 1.00 93.00 89 PHE A CA 1
ATOM 690 C C . PHE A 1 89 ? 5.292 4.226 -14.072 1.00 93.00 89 PHE A C 1
ATOM 692 O O . PHE A 1 89 ? 6.075 3.837 -14.935 1.00 93.00 89 PHE A O 1
ATOM 699 N N . TYR A 1 90 ? 5.596 5.184 -13.195 1.00 94.94 90 TYR A N 1
ATOM 700 C CA . TYR A 1 90 ? 6.836 5.964 -13.194 1.00 94.94 90 TYR A CA 1
ATOM 701 C C . TYR A 1 90 ? 7.903 5.404 -12.237 1.00 94.94 90 TYR A C 1
ATOM 703 O O . TYR A 1 90 ? 8.720 6.149 -11.692 1.00 94.94 90 TYR A O 1
ATOM 711 N N . ALA A 1 91 ? 7.949 4.079 -12.056 1.00 93.25 91 ALA A N 1
ATOM 712 C CA . ALA A 1 91 ? 8.917 3.426 -11.171 1.00 93.25 91 ALA A CA 1
ATOM 713 C C . ALA A 1 91 ? 10.388 3.661 -11.578 1.00 93.25 91 ALA A C 1
ATOM 715 O O . ALA A 1 91 ? 11.280 3.579 -10.734 1.00 93.25 91 ALA A O 1
ATOM 716 N N . GLY A 1 92 ? 10.666 3.999 -12.843 1.00 92.50 92 GLY A N 1
ATOM 717 C CA . GLY A 1 92 ? 12.005 4.415 -13.275 1.00 92.50 92 GLY A CA 1
ATOM 718 C C . GLY A 1 92 ? 12.454 5.761 -12.695 1.00 92.50 92 GLY A C 1
ATOM 719 O O . GLY A 1 92 ? 13.646 5.973 -12.488 1.00 92.50 92 GLY A O 1
ATOM 720 N N . ASN A 1 93 ? 11.506 6.618 -12.304 1.00 96.44 93 ASN A N 1
ATOM 721 C CA . ASN A 1 93 ? 11.739 7.880 -11.602 1.00 96.44 93 ASN A CA 1
ATOM 722 C C . ASN A 1 93 ? 11.472 7.765 -10.086 1.00 96.44 93 ASN A C 1
ATOM 724 O O . ASN A 1 93 ? 11.193 8.776 -9.430 1.00 96.44 93 ASN A O 1
ATOM 728 N N . ALA A 1 94 ? 11.570 6.555 -9.511 1.00 96.25 94 ALA A N 1
ATOM 729 C CA . ALA A 1 94 ? 11.233 6.282 -8.110 1.00 96.25 94 ALA A CA 1
ATOM 730 C C . ALA A 1 94 ? 11.881 7.262 -7.124 1.00 96.25 94 ALA A C 1
ATOM 732 O O . ALA A 1 94 ? 11.216 7.700 -6.195 1.00 96.25 94 ALA A O 1
ATOM 733 N N . ARG A 1 95 ? 13.129 7.685 -7.357 1.00 96.19 95 ARG A N 1
ATOM 734 C CA . ARG A 1 95 ? 13.839 8.651 -6.505 1.00 96.19 95 ARG A CA 1
ATOM 735 C C . ARG A 1 95 ? 13.119 9.998 -6.372 1.00 96.19 95 ARG A C 1
ATOM 737 O O . ARG A 1 95 ? 12.964 10.504 -5.262 1.00 96.19 95 ARG A O 1
ATOM 744 N N . GLN A 1 96 ? 12.668 10.582 -7.486 1.00 96.69 96 GLN A N 1
ATOM 745 C CA . GLN A 1 96 ? 11.982 11.883 -7.481 1.00 96.69 96 GLN A CA 1
ATOM 746 C C . GLN A 1 96 ? 10.613 11.774 -6.810 1.00 96.69 96 GLN A C 1
ATOM 748 O O . GLN A 1 96 ? 10.255 12.601 -5.972 1.00 96.69 96 GLN A O 1
ATOM 753 N N . LEU A 1 97 ? 9.876 10.710 -7.130 1.00 97.44 97 LEU A N 1
ATOM 754 C CA . LEU A 1 97 ? 8.546 10.467 -6.581 1.00 97.44 97 LEU A CA 1
ATOM 755 C C . LEU A 1 97 ? 8.589 10.084 -5.094 1.00 97.44 97 LEU A C 1
ATOM 757 O O . LEU A 1 97 ? 7.773 10.568 -4.315 1.00 97.44 97 LEU A O 1
ATOM 761 N N . ALA A 1 98 ? 9.579 9.297 -4.667 1.00 97.19 98 ALA A N 1
ATOM 762 C CA . ALA A 1 98 ? 9.824 8.974 -3.264 1.00 97.19 98 ALA A CA 1
ATOM 763 C C . ALA A 1 98 ? 10.196 10.221 -2.453 1.00 97.19 98 ALA A C 1
ATOM 765 O O . ALA A 1 98 ? 9.702 10.395 -1.340 1.00 97.19 98 ALA A O 1
ATOM 766 N N . GLN A 1 99 ? 11.025 11.116 -3.008 1.00 96.81 99 GLN A N 1
ATOM 767 C CA . GLN A 1 99 ? 11.322 12.402 -2.374 1.00 96.81 99 GLN A CA 1
ATOM 768 C C . GLN A 1 99 ? 10.059 13.249 -2.223 1.00 96.81 99 GLN A C 1
ATOM 770 O O . GLN A 1 99 ? 9.835 13.806 -1.154 1.00 96.81 99 GLN A O 1
ATOM 775 N N . LEU A 1 100 ? 9.237 13.333 -3.268 1.00 97.06 100 LEU A N 1
ATOM 776 C CA . LEU A 1 100 ? 8.004 14.113 -3.271 1.00 97.06 100 LEU A CA 1
ATOM 777 C C . LEU A 1 100 ? 6.999 13.582 -2.235 1.00 97.06 100 LEU A C 1
ATOM 779 O O . LEU A 1 100 ? 6.463 14.365 -1.453 1.00 97.06 100 LEU A O 1
ATOM 783 N N . LEU A 1 101 ? 6.809 12.261 -2.167 1.00 97.12 101 LEU A N 1
ATOM 784 C CA . LEU A 1 101 ? 5.956 11.619 -1.163 1.00 97.12 101 LEU A CA 1
ATOM 785 C C . LEU A 1 101 ? 6.493 11.813 0.263 1.00 97.12 101 LEU A C 1
ATOM 787 O O . LEU A 1 101 ? 5.729 12.114 1.176 1.00 97.12 101 LEU A O 1
ATOM 791 N N . ALA A 1 102 ? 7.803 11.667 0.467 1.00 96.00 102 ALA A N 1
ATOM 792 C CA . ALA A 1 102 ? 8.419 11.882 1.773 1.00 96.00 102 ALA A CA 1
ATOM 793 C C . ALA A 1 102 ? 8.303 13.345 2.225 1.00 96.00 102 ALA A C 1
ATOM 795 O O . ALA A 1 102 ? 7.983 13.607 3.380 1.00 96.00 102 ALA A O 1
ATOM 796 N N . ASP A 1 103 ? 8.513 14.296 1.315 1.00 96.00 103 ASP A N 1
ATOM 797 C CA . ASP A 1 103 ? 8.302 15.719 1.572 1.00 96.00 103 ASP A CA 1
ATOM 798 C C . ASP A 1 103 ? 6.861 15.995 1.990 1.00 96.00 103 ASP A C 1
ATOM 800 O O . ASP A 1 103 ? 6.646 16.724 2.956 1.00 96.00 103 ASP A O 1
ATOM 804 N N . PHE A 1 104 ? 5.892 15.399 1.293 1.00 95.69 104 PHE A N 1
ATOM 805 C CA . PHE A 1 104 ? 4.481 15.499 1.641 1.00 95.69 104 PHE A CA 1
ATOM 806 C C . PHE A 1 104 ? 4.228 14.962 3.059 1.00 95.69 104 PHE A C 1
ATOM 808 O O . PHE A 1 104 ? 3.772 15.707 3.921 1.00 95.69 104 PHE A O 1
ATOM 815 N N . LEU A 1 105 ? 4.633 13.723 3.352 1.00 95.25 105 LEU A N 1
ATOM 816 C CA . LEU A 1 105 ? 4.455 13.094 4.669 1.00 95.25 105 LEU A CA 1
ATOM 817 C C . LEU A 1 105 ? 5.100 13.877 5.823 1.00 95.25 105 LEU A C 1
ATOM 819 O O . LEU A 1 105 ? 4.603 13.827 6.943 1.00 95.25 105 LEU A O 1
ATOM 823 N N . MET A 1 106 ? 6.205 14.583 5.571 1.00 95.06 106 MET A N 1
ATOM 824 C CA . MET A 1 106 ? 6.929 15.327 6.607 1.00 95.06 106 MET A CA 1
ATOM 825 C C . MET A 1 106 ? 6.463 16.778 6.764 1.00 95.06 106 MET A C 1
ATOM 827 O O . MET A 1 106 ? 6.625 17.351 7.844 1.00 95.06 106 MET A O 1
ATOM 831 N N . LYS A 1 107 ? 5.941 17.393 5.695 1.00 93.06 107 LYS A N 1
ATOM 832 C CA . LYS A 1 107 ? 5.473 18.788 5.695 1.00 93.06 107 LYS A CA 1
ATOM 833 C C . LYS A 1 107 ? 3.989 18.908 6.017 1.00 93.06 107 LYS A C 1
ATOM 835 O O . LYS A 1 107 ? 3.578 19.993 6.426 1.00 93.06 107 LYS A O 1
ATOM 840 N N . GLN A 1 108 ? 3.201 17.843 5.844 1.00 79.75 108 GLN A N 1
ATOM 841 C CA . GLN A 1 108 ? 1.769 17.934 6.086 1.00 79.75 108 GLN A CA 1
ATOM 842 C C . GLN A 1 108 ? 1.420 18.162 7.552 1.00 79.75 108 GLN A C 1
ATOM 844 O O . GLN A 1 108 ? 2.015 17.603 8.479 1.00 79.75 108 GLN A O 1
ATOM 849 N N . CYS A 1 109 ? 0.433 19.032 7.745 1.00 66.44 109 CYS A N 1
ATOM 850 C CA . CYS A 1 109 ? 0.044 19.516 9.062 1.00 66.44 109 CYS A CA 1
ATOM 851 C C . CYS A 1 109 ? -1.175 18.782 9.619 1.00 66.44 109 CYS A C 1
ATOM 853 O O . CYS A 1 109 ? -1.319 18.718 10.846 1.00 66.44 109 CYS A O 1
ATOM 855 N N . PHE A 1 110 ? -2.037 18.235 8.758 1.00 87.88 110 PHE A N 1
ATOM 856 C CA . PHE A 1 110 ? -3.305 17.670 9.187 1.00 87.88 110 PHE A CA 1
ATOM 857 C C . PHE A 1 110 ? -3.187 16.166 9.483 1.00 87.88 110 PHE A C 1
ATOM 859 O O . PHE A 1 110 ? -2.761 15.385 8.633 1.00 87.88 110 PHE A O 1
ATOM 866 N N . PRO A 1 111 ? -3.565 15.719 10.697 1.00 86.75 111 PRO A N 1
ATOM 867 C CA . PRO A 1 111 ? -3.460 14.313 11.091 1.00 86.75 111 PRO A CA 1
ATOM 868 C C . PRO A 1 111 ? -4.190 13.322 10.178 1.00 86.75 111 PRO A C 1
ATOM 870 O O . PRO A 1 111 ? -3.720 12.199 10.011 1.00 86.75 111 PRO A O 1
ATOM 873 N N . TRP A 1 112 ? -5.318 13.725 9.590 1.00 85.94 112 TRP A N 1
ATOM 874 C CA . TRP A 1 112 ? -6.122 12.853 8.733 1.00 85.94 112 TRP A CA 1
ATOM 875 C C . TRP A 1 112 ? -5.559 12.731 7.307 1.00 85.94 112 TRP A C 1
ATOM 877 O O . TRP A 1 112 ? -5.738 11.695 6.680 1.00 85.94 112 TRP A O 1
ATOM 887 N N . GLU A 1 113 ? -4.823 13.711 6.778 1.00 91.44 113 GLU A N 1
ATOM 888 C CA . GLU A 1 113 ? -4.095 13.544 5.5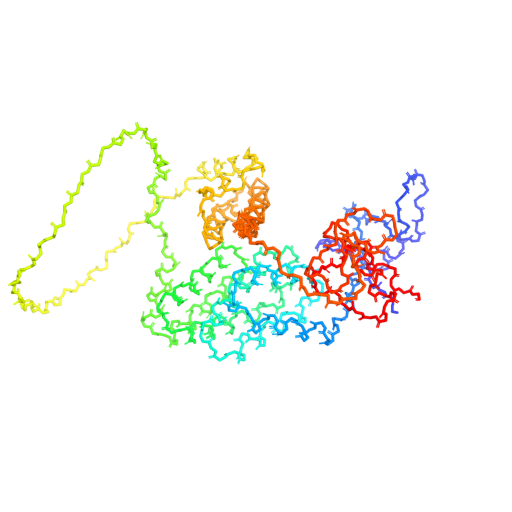03 1.00 91.44 113 GLU A CA 1
ATOM 889 C C . GLU A 1 113 ? -2.993 12.500 5.638 1.00 91.44 113 GLU A C 1
ATOM 891 O O . GLU A 1 113 ? -2.764 11.688 4.739 1.00 91.44 113 GLU A O 1
ATOM 896 N N . LEU A 1 114 ? -2.322 12.498 6.793 1.00 93.56 114 LEU A N 1
ATOM 897 C CA . LEU A 1 114 ? -1.188 11.620 7.044 1.00 93.56 114 LEU A CA 1
ATOM 898 C C . LEU A 1 114 ? -1.580 10.145 6.984 1.00 93.56 114 LEU A C 1
ATOM 900 O O . LEU A 1 114 ? -0.799 9.356 6.464 1.00 93.56 114 LEU A O 1
ATOM 904 N N . ILE A 1 115 ? -2.773 9.756 7.453 1.00 94.00 115 ILE A N 1
ATOM 905 C CA . ILE A 1 115 ? -3.192 8.350 7.361 1.00 94.00 115 ILE A CA 1
ATOM 906 C C . ILE A 1 115 ? -3.434 7.921 5.906 1.00 94.00 115 ILE A C 1
ATOM 908 O O . ILE A 1 115 ? -3.008 6.836 5.515 1.00 94.00 115 ILE A O 1
ATOM 912 N N . HIS A 1 116 ? -4.020 8.790 5.076 1.00 94.00 116 HIS A N 1
ATOM 913 C CA . HIS A 1 116 ? -4.241 8.517 3.652 1.00 94.00 116 HIS A CA 1
ATOM 914 C C . HIS A 1 116 ? -2.921 8.462 2.875 1.00 94.00 116 HIS A C 1
ATOM 916 O O . HIS A 1 116 ? -2.696 7.541 2.090 1.00 94.00 116 HIS A O 1
ATOM 922 N N . ALA A 1 117 ? -2.002 9.391 3.142 1.00 95.56 117 ALA A N 1
ATOM 923 C CA . ALA A 1 117 ? -0.666 9.370 2.554 1.00 95.56 117 ALA A CA 1
ATOM 924 C C . ALA A 1 117 ? 0.154 8.154 3.010 1.00 95.56 117 ALA A C 1
ATOM 926 O O . ALA A 1 117 ? 0.936 7.602 2.236 1.00 95.56 117 ALA A O 1
ATOM 927 N N . PHE A 1 118 ? -0.047 7.693 4.246 1.00 95.81 118 PHE A N 1
ATOM 928 C CA . PHE A 1 118 ? 0.579 6.474 4.749 1.00 95.81 118 PHE A CA 1
ATOM 929 C C . PHE A 1 118 ? -0.002 5.213 4.093 1.00 95.81 118 PHE A C 1
ATOM 931 O O . PHE A 1 118 ? 0.739 4.280 3.794 1.00 95.81 118 PHE A O 1
ATOM 938 N N . HIS A 1 119 ? -1.303 5.194 3.788 1.00 94.62 119 HIS A N 1
ATOM 939 C CA . HIS A 1 119 ? -1.908 4.146 2.958 1.00 94.62 119 HIS A CA 1
ATOM 940 C C . HIS A 1 119 ? -1.402 4.172 1.514 1.00 94.62 119 HIS A C 1
ATOM 942 O O . HIS A 1 119 ? -1.160 3.111 0.949 1.00 94.62 119 HIS A O 1
ATOM 948 N N . LEU A 1 120 ? -1.178 5.352 0.931 1.00 96.12 120 LEU A N 1
ATOM 949 C CA . LEU A 1 120 ? -0.527 5.464 -0.376 1.00 96.12 120 LEU A CA 1
ATOM 950 C C . LEU A 1 120 ? 0.897 4.888 -0.340 1.00 96.12 120 LEU A C 1
ATOM 952 O O . LEU A 1 120 ? 1.282 4.149 -1.243 1.00 96.12 120 LEU A O 1
ATOM 956 N N . LEU A 1 121 ? 1.664 5.178 0.717 1.00 97.12 121 LEU A N 1
ATOM 957 C CA . LEU A 1 121 ? 2.988 4.592 0.935 1.00 97.12 121 LEU A CA 1
ATOM 958 C C . LEU A 1 121 ? 2.925 3.054 1.038 1.00 97.12 121 LEU A C 1
ATOM 960 O O . LEU A 1 121 ? 3.738 2.381 0.407 1.00 97.12 121 LEU A O 1
ATOM 964 N N . ASP A 1 122 ? 1.953 2.505 1.777 1.00 96.12 122 ASP A N 1
ATOM 965 C CA . ASP A 1 122 ? 1.688 1.055 1.854 1.00 96.12 122 ASP A CA 1
ATOM 966 C C . ASP A 1 122 ? 1.431 0.460 0.464 1.00 96.12 122 ASP A C 1
ATOM 968 O O . ASP A 1 122 ? 2.105 -0.490 0.061 1.00 96.12 122 ASP A O 1
ATOM 972 N N . ASP A 1 123 ? 0.532 1.064 -0.317 1.00 95.25 123 ASP A N 1
ATOM 973 C CA . ASP A 1 123 ? 0.197 0.590 -1.661 1.00 95.25 123 ASP A CA 1
ATOM 974 C C . ASP A 1 123 ? 1.395 0.643 -2.617 1.00 95.25 123 ASP A C 1
ATOM 976 O O . ASP A 1 123 ? 1.641 -0.319 -3.347 1.00 95.25 123 ASP A O 1
ATOM 980 N N . ILE A 1 124 ? 2.189 1.717 -2.589 1.00 96.12 124 ILE A N 1
ATOM 981 C CA . ILE A 1 124 ? 3.402 1.834 -3.412 1.00 96.12 124 ILE A CA 1
ATOM 982 C C . ILE A 1 124 ? 4.391 0.712 -3.079 1.00 96.12 124 ILE A C 1
ATOM 984 O O . ILE A 1 124 ? 4.916 0.065 -3.984 1.00 96.12 124 ILE A O 1
ATOM 988 N N . LEU A 1 125 ? 4.633 0.450 -1.793 1.00 95.56 125 LEU A N 1
ATOM 989 C CA . LEU A 1 125 ? 5.594 -0.566 -1.358 1.00 95.56 125 LEU A CA 1
ATOM 990 C C . LEU A 1 125 ? 5.106 -1.998 -1.616 1.00 95.56 125 LEU A C 1
ATOM 992 O O . LEU A 1 125 ? 5.916 -2.871 -1.949 1.00 95.56 125 LEU A O 1
ATOM 996 N N . LEU A 1 126 ? 3.799 -2.242 -1.491 1.00 91.06 126 LEU A N 1
ATOM 997 C CA . LEU A 1 126 ? 3.171 -3.526 -1.813 1.00 91.06 126 LEU A CA 1
ATOM 998 C C . LEU A 1 126 ? 3.195 -3.822 -3.317 1.00 91.06 126 LEU A C 1
ATOM 1000 O O . LEU A 1 126 ? 3.329 -4.982 -3.703 1.00 91.06 126 LEU A O 1
ATOM 1004 N N . LEU A 1 127 ? 3.058 -2.794 -4.158 1.00 88.06 127 LEU A N 1
ATOM 1005 C CA . LEU A 1 127 ? 3.021 -2.925 -5.618 1.00 88.06 127 LEU A CA 1
ATOM 1006 C C . LEU A 1 127 ? 4.403 -2.797 -6.284 1.00 88.06 127 LEU A C 1
ATOM 1008 O O . LEU A 1 127 ? 4.517 -3.015 -7.496 1.00 88.06 127 LEU A O 1
ATOM 1012 N N . ASP A 1 128 ? 5.456 -2.468 -5.528 1.00 92.44 128 ASP A N 1
ATOM 1013 C CA . ASP A 1 128 ? 6.818 -2.331 -6.048 1.00 92.44 128 ASP A CA 1
ATOM 1014 C C . ASP A 1 128 ? 7.475 -3.689 -6.332 1.00 92.44 128 ASP A C 1
ATOM 1016 O O . ASP A 1 128 ? 8.296 -4.216 -5.573 1.00 92.44 128 ASP A O 1
ATOM 1020 N N . ASN A 1 129 ? 7.140 -4.225 -7.502 1.00 84.31 129 ASN A N 1
ATOM 1021 C CA . ASN A 1 129 ? 7.744 -5.434 -8.053 1.00 84.31 129 ASN A CA 1
ATOM 1022 C C . ASN A 1 129 ? 9.201 -5.216 -8.503 1.00 84.31 129 ASN A C 1
ATOM 1024 O O . ASN A 1 129 ? 9.924 -6.186 -8.721 1.00 84.31 129 ASN A O 1
ATOM 1028 N N . THR A 1 130 ? 9.635 -3.961 -8.672 1.00 87.12 130 THR A N 1
ATOM 1029 C CA . THR A 1 130 ? 10.990 -3.619 -9.142 1.00 87.12 130 THR A CA 1
ATOM 1030 C C . THR A 1 130 ? 12.006 -3.485 -8.013 1.00 87.12 130 THR A C 1
ATOM 1032 O O . THR A 1 130 ? 13.205 -3.577 -8.262 1.00 87.12 130 THR A O 1
ATOM 1035 N N . GLY A 1 131 ? 11.533 -3.242 -6.790 1.00 90.81 131 GLY A N 1
ATOM 1036 C CA . GLY A 1 131 ? 12.356 -2.879 -5.638 1.00 90.81 131 GLY A CA 1
ATOM 1037 C C . GLY A 1 131 ? 12.895 -1.443 -5.670 1.00 90.81 131 GLY A C 1
ATOM 1038 O O . GLY A 1 131 ? 13.624 -1.062 -4.755 1.00 90.81 131 GLY A O 1
ATOM 1039 N N . SER A 1 132 ? 12.565 -0.642 -6.693 1.00 93.12 132 SER A N 1
ATOM 1040 C CA . SER A 1 132 ? 13.076 0.729 -6.843 1.00 93.12 132 SER A CA 1
ATOM 1041 C C . SER A 1 132 ? 12.563 1.649 -5.735 1.00 93.12 132 SER A C 1
ATOM 1043 O O . SER A 1 132 ? 13.336 2.406 -5.155 1.00 93.12 132 SER A O 1
ATOM 1045 N N . TYR A 1 133 ? 11.277 1.558 -5.391 1.00 96.00 133 TYR A N 1
ATOM 1046 C CA . TYR A 1 133 ? 10.701 2.336 -4.297 1.00 96.00 133 TYR A CA 1
ATOM 1047 C C . TYR A 1 133 ? 11.159 1.826 -2.941 1.00 96.00 133 TYR A C 1
ATOM 1049 O O . TYR A 1 133 ? 11.462 2.640 -2.075 1.00 96.00 133 TYR A O 1
ATOM 1057 N N . LYS A 1 134 ? 11.274 0.505 -2.756 1.00 93.81 134 LYS A N 1
ATOM 1058 C CA . LYS A 1 134 ? 11.810 -0.067 -1.509 1.00 93.81 134 LYS A CA 1
ATOM 1059 C C . LYS A 1 134 ? 13.216 0.456 -1.211 1.00 93.81 134 LYS A C 1
ATOM 1061 O O . LYS A 1 134 ? 13.482 0.844 -0.078 1.00 93.81 134 LYS A O 1
ATOM 1066 N N . ALA A 1 135 ? 14.084 0.525 -2.222 1.00 91.94 135 ALA A N 1
ATOM 1067 C CA . ALA A 1 135 ? 15.432 1.069 -2.077 1.00 91.94 135 ALA A CA 1
ATOM 1068 C C . ALA A 1 135 ? 15.422 2.565 -1.710 1.00 91.94 135 ALA A C 1
ATOM 1070 O O . ALA A 1 135 ? 16.062 2.964 -0.742 1.00 91.94 135 ALA A O 1
ATOM 1071 N N . GLU A 1 136 ? 14.658 3.383 -2.438 1.00 95.25 136 GLU A N 1
ATOM 1072 C CA . GLU A 1 136 ? 14.627 4.843 -2.244 1.00 95.25 136 GLU A CA 1
ATOM 1073 C C . GLU A 1 136 ? 13.901 5.280 -0.958 1.00 95.25 136 GLU A C 1
ATOM 1075 O O . GLU A 1 136 ? 14.196 6.335 -0.387 1.00 95.25 136 GLU A O 1
ATOM 1080 N N . LEU A 1 137 ? 12.933 4.484 -0.495 1.00 95.00 137 LEU A N 1
ATOM 1081 C CA . LEU A 1 137 ? 12.134 4.777 0.695 1.00 95.00 137 LEU A CA 1
ATOM 1082 C C . LEU A 1 137 ? 12.679 4.127 1.968 1.00 95.00 137 LEU A C 1
ATOM 1084 O O . LEU A 1 137 ? 12.255 4.548 3.041 1.00 95.00 137 LEU A O 1
ATOM 1088 N N . SER A 1 138 ? 13.614 3.172 1.896 1.00 91.12 138 SER A N 1
ATOM 1089 C CA . SER A 1 138 ? 14.141 2.448 3.069 1.00 91.12 138 SER A CA 1
ATOM 1090 C C . SER A 1 138 ? 14.556 3.391 4.207 1.00 91.12 138 SER A C 1
ATOM 1092 O O . SER A 1 138 ? 14.064 3.268 5.329 1.00 91.12 138 SER A O 1
ATOM 1094 N N . ASP A 1 139 ? 15.359 4.411 3.898 1.00 88.38 139 ASP A N 1
ATOM 1095 C CA . ASP A 1 139 ? 15.867 5.367 4.896 1.00 88.38 139 ASP A CA 1
ATOM 1096 C C . ASP A 1 139 ? 14.792 6.354 5.387 1.00 88.38 139 ASP A C 1
ATOM 1098 O O . ASP A 1 139 ? 14.915 6.985 6.438 1.00 88.38 139 ASP A O 1
ATOM 1102 N N . ARG A 1 140 ? 13.708 6.505 4.622 1.00 95.00 140 ARG A N 1
ATOM 1103 C CA . ARG A 1 140 ? 12.640 7.485 4.871 1.00 95.00 140 ARG A CA 1
ATOM 1104 C C . ARG A 1 140 ? 11.456 6.874 5.603 1.00 95.00 140 ARG A C 1
ATOM 1106 O O . ARG A 1 140 ? 10.774 7.588 6.336 1.00 95.00 140 ARG A O 1
ATOM 1113 N N . ILE A 1 141 ? 11.231 5.569 5.444 1.00 95.88 141 ILE A N 1
ATOM 1114 C CA . ILE A 1 141 ? 10.123 4.830 6.054 1.00 95.88 141 ILE A CA 1
ATOM 1115 C C . ILE A 1 141 ? 10.147 4.979 7.571 1.00 95.88 141 ILE A C 1
ATOM 1117 O O . ILE A 1 141 ? 9.093 5.198 8.170 1.00 95.88 141 ILE A O 1
ATOM 1121 N N . GLN A 1 142 ? 11.327 4.938 8.197 1.00 95.88 142 GLN A N 1
ATOM 1122 C CA . GLN A 1 142 ? 11.423 5.118 9.642 1.00 95.88 142 GLN A CA 1
ATOM 1123 C C . GLN A 1 142 ? 10.915 6.495 10.080 1.00 95.88 142 GLN A C 1
ATOM 1125 O O . GLN A 1 142 ? 10.057 6.582 10.960 1.00 95.88 142 GLN A O 1
ATOM 1130 N N . MET A 1 143 ? 11.390 7.566 9.440 1.00 95.88 143 MET A N 1
ATOM 1131 C CA . MET A 1 143 ? 10.955 8.927 9.763 1.00 95.88 143 MET A CA 1
ATOM 1132 C C . MET A 1 143 ? 9.465 9.128 9.483 1.00 95.88 143 MET A C 1
ATOM 1134 O O . MET A 1 143 ? 8.756 9.638 10.347 1.00 95.88 143 MET A O 1
ATOM 1138 N N . ALA A 1 144 ? 8.981 8.683 8.320 1.00 96.25 144 ALA A N 1
ATOM 1139 C CA . ALA A 1 144 ? 7.582 8.808 7.921 1.00 96.25 144 ALA A CA 1
ATOM 1140 C C . ALA A 1 144 ? 6.639 8.066 8.880 1.00 96.25 144 ALA A C 1
ATOM 1142 O O . ALA A 1 144 ? 5.625 8.619 9.303 1.00 96.25 144 ALA A O 1
ATOM 1143 N N . SER A 1 145 ? 6.995 6.843 9.282 1.00 97.25 145 SER A N 1
ATOM 1144 C CA . SER A 1 145 ? 6.186 6.028 10.197 1.00 97.25 145 SER A CA 1
ATOM 1145 C C . SER A 1 145 ? 6.133 6.637 11.595 1.00 97.25 145 SER A C 1
ATOM 1147 O O . SER A 1 145 ? 5.057 6.764 12.181 1.00 97.25 145 SER A O 1
ATOM 1149 N N . VAL A 1 146 ? 7.284 7.080 12.117 1.00 97.19 146 VAL A N 1
ATOM 1150 C CA . VAL A 1 146 ? 7.360 7.750 13.423 1.00 97.19 146 VAL A CA 1
ATOM 1151 C C . VAL A 1 146 ? 6.603 9.077 13.403 1.00 97.19 146 VAL A C 1
ATOM 1153 O O . VAL A 1 146 ? 5.865 9.371 14.343 1.00 97.19 146 VAL A O 1
ATOM 1156 N N . HIS A 1 147 ? 6.747 9.868 12.338 1.00 96.94 147 HIS A N 1
ATOM 1157 C CA . HIS A 1 147 ? 6.033 11.132 12.178 1.00 96.94 147 HIS A CA 1
ATOM 1158 C C . HIS A 1 147 ? 4.517 10.916 12.142 1.00 96.94 147 HIS A C 1
ATOM 1160 O O . HIS A 1 147 ? 3.798 11.506 12.952 1.00 96.94 147 HIS A O 1
ATOM 1166 N N . THR A 1 148 ? 4.052 10.012 11.276 1.00 96.69 148 THR A N 1
ATOM 1167 C CA . THR A 1 148 ? 2.633 9.671 11.116 1.00 96.69 148 THR A CA 1
ATOM 1168 C C . THR A 1 148 ? 2.042 9.210 12.444 1.00 96.69 148 THR A C 1
ATOM 1170 O O . THR A 1 148 ? 1.096 9.825 12.929 1.00 96.69 148 THR A O 1
ATOM 1173 N N . PHE A 1 149 ? 2.650 8.217 13.106 1.00 97.25 149 PHE A N 1
ATOM 1174 C CA . PHE A 1 149 ? 2.156 7.675 14.379 1.00 97.25 149 PHE A CA 1
ATOM 1175 C C . PHE A 1 149 ? 2.038 8.739 15.483 1.00 97.25 149 PHE A C 1
ATOM 1177 O O . PHE A 1 149 ? 1.131 8.689 16.315 1.00 97.25 149 PHE A O 1
ATOM 1184 N N . ARG A 1 150 ? 2.960 9.710 15.517 1.00 96.50 150 ARG A N 1
ATOM 1185 C CA . ARG A 1 150 ? 2.929 10.804 16.500 1.00 96.50 150 ARG A CA 1
ATOM 1186 C C . ARG A 1 150 ? 1.838 11.825 16.218 1.00 96.50 150 ARG A C 1
ATOM 1188 O O . ARG A 1 150 ? 1.306 12.396 17.167 1.00 96.50 150 ARG A O 1
ATOM 1195 N N . LYS A 1 151 ? 1.583 12.114 14.944 1.00 96.06 151 LYS A N 1
ATOM 1196 C CA . LYS A 1 151 ? 0.672 13.178 14.516 1.00 96.06 151 LYS A CA 1
ATOM 1197 C C . LYS A 1 151 ? -0.784 12.737 14.497 1.00 96.06 151 LYS A C 1
ATOM 1199 O O . LYS A 1 151 ? -1.642 13.562 14.804 1.00 96.06 151 LYS A O 1
ATOM 1204 N N . VAL A 1 152 ? -1.061 11.469 14.192 1.00 95.25 152 VAL A N 1
ATOM 1205 C CA . VAL A 1 152 ? -2.425 10.931 14.268 1.00 95.25 152 VAL A CA 1
ATOM 1206 C C . VAL A 1 152 ? -2.963 11.025 15.700 1.00 95.25 152 VAL A C 1
ATOM 1208 O O . VAL A 1 152 ? -2.258 10.743 16.678 1.00 95.25 152 VAL A O 1
ATOM 1211 N N . GLN A 1 153 ? -4.210 11.474 15.841 1.00 93.31 153 GLN A N 1
ATOM 1212 C CA . GLN A 1 153 ? -4.770 11.819 17.150 1.00 93.31 153 GLN A CA 1
ATOM 1213 C C . GLN A 1 153 ? -5.448 10.619 17.805 1.00 93.31 153 GLN A C 1
ATOM 1215 O O . GLN A 1 153 ? -5.321 10.413 19.015 1.00 93.31 153 GLN A O 1
ATOM 1220 N N . SER A 1 154 ? -6.157 9.809 17.018 1.00 95.44 154 SER A N 1
ATOM 1221 C CA . SER A 1 154 ? -6.966 8.724 17.554 1.00 95.44 154 SER A CA 1
ATOM 1222 C C . SER A 1 154 ? -6.143 7.458 17.803 1.00 95.44 154 SER A C 1
ATOM 1224 O O . SER A 1 154 ? -5.188 7.133 17.096 1.00 95.44 154 SER A O 1
ATOM 1226 N N . ALA A 1 155 ? -6.552 6.679 18.808 1.00 95.50 155 ALA A N 1
ATOM 1227 C CA . ALA A 1 155 ? -5.987 5.350 19.025 1.00 95.50 155 ALA A CA 1
ATOM 1228 C C . ALA A 1 155 ? -6.258 4.410 17.835 1.00 95.50 155 ALA A C 1
ATOM 1230 O O . ALA A 1 155 ? -5.453 3.525 17.566 1.00 95.50 155 ALA A O 1
ATOM 1231 N N . ALA A 1 156 ? -7.366 4.611 17.112 1.00 94.50 156 ALA A N 1
ATOM 1232 C CA . ALA A 1 156 ? -7.714 3.820 15.935 1.00 94.50 156 ALA A CA 1
ATOM 1233 C C . ALA A 1 156 ? -6.719 4.031 14.783 1.00 94.50 156 ALA A C 1
ATOM 1235 O O . ALA A 1 156 ? -6.207 3.052 14.249 1.00 94.50 156 ALA A O 1
ATOM 1236 N N . GLU A 1 157 ? -6.376 5.280 14.460 1.00 94.94 157 GLU A N 1
ATOM 1237 C CA . GLU A 1 157 ? -5.363 5.598 13.441 1.00 94.94 157 GLU A CA 1
ATOM 1238 C C . GLU A 1 157 ? -3.976 5.085 13.848 1.00 94.94 157 GLU A C 1
ATOM 1240 O O . GLU A 1 157 ? -3.251 4.533 13.027 1.00 94.94 157 GLU A O 1
ATOM 1245 N N . LYS A 1 158 ? -3.612 5.190 15.134 1.00 96.88 158 LYS A N 1
ATOM 1246 C CA . LYS A 1 158 ? -2.350 4.624 15.644 1.00 96.88 158 LYS A CA 1
ATOM 1247 C C . LYS A 1 158 ? -2.285 3.110 15.483 1.00 96.88 158 LYS A C 1
ATOM 1249 O O . LYS A 1 158 ? -1.244 2.592 15.085 1.00 96.88 158 LYS A O 1
ATOM 1254 N N . ARG A 1 159 ? -3.384 2.400 15.770 1.00 95.69 159 ARG A N 1
ATOM 1255 C CA . ARG A 1 159 ? -3.481 0.958 15.496 1.00 95.69 159 ARG A CA 1
ATOM 1256 C C . ARG A 1 159 ? -3.327 0.672 14.011 1.00 95.69 159 ARG A C 1
ATOM 1258 O O . ARG A 1 159 ? -2.635 -0.272 13.667 1.00 95.69 159 ARG A O 1
ATOM 1265 N N . GLU A 1 160 ? -3.916 1.486 13.142 1.00 94.88 160 GLU A N 1
ATOM 1266 C CA . GLU A 1 160 ? -3.781 1.297 11.698 1.00 94.88 160 GLU A CA 1
ATOM 1267 C C . GLU A 1 160 ? -2.324 1.434 11.233 1.00 94.88 160 GLU A C 1
ATOM 1269 O O . GLU A 1 160 ? -1.819 0.552 10.541 1.00 94.88 160 GLU A O 1
ATOM 1274 N N . VAL A 1 161 ? -1.604 2.458 11.700 1.00 96.75 161 VAL A N 1
ATOM 1275 C CA . VAL A 1 161 ? -0.161 2.596 11.433 1.00 96.75 161 VAL A CA 1
ATOM 1276 C C . VAL A 1 161 ? 0.617 1.386 11.967 1.00 96.75 161 VAL A C 1
ATOM 1278 O O . VAL A 1 161 ? 1.472 0.843 11.269 1.00 96.75 161 VAL A O 1
ATOM 1281 N N . ALA A 1 162 ? 0.306 0.921 13.182 1.00 97.25 162 ALA A N 1
ATOM 1282 C CA . ALA A 1 162 ? 0.952 -0.248 13.777 1.00 97.25 162 ALA A CA 1
ATOM 1283 C C . ALA A 1 162 ? 0.694 -1.545 12.985 1.00 97.25 162 ALA A C 1
ATOM 1285 O O . ALA A 1 162 ? 1.622 -2.329 12.792 1.00 97.25 162 ALA A O 1
ATOM 1286 N N . ARG A 1 163 ? -0.527 -1.752 12.472 1.00 95.31 163 ARG A N 1
ATOM 1287 C CA . ARG A 1 163 ? -0.871 -2.903 11.619 1.00 95.31 163 ARG A CA 1
ATOM 1288 C C . ARG A 1 163 ? -0.104 -2.888 10.304 1.00 95.31 163 ARG A C 1
ATOM 1290 O O . ARG A 1 163 ? 0.400 -3.927 9.893 1.00 95.31 163 ARG A O 1
ATOM 1297 N N . VAL A 1 164 ? 0.001 -1.727 9.655 1.00 95.75 164 VAL A N 1
ATOM 1298 C CA . VAL A 1 164 ? 0.777 -1.578 8.413 1.00 95.75 164 VAL A CA 1
ATOM 1299 C C . VAL A 1 164 ? 2.254 -1.895 8.667 1.00 95.75 164 VAL A C 1
ATOM 1301 O O . VAL A 1 164 ? 2.843 -2.680 7.930 1.00 95.75 164 VAL A O 1
ATOM 1304 N N . LEU A 1 165 ? 2.835 -1.388 9.760 1.00 96.75 165 LEU A N 1
ATOM 1305 C CA . LEU A 1 165 ? 4.215 -1.703 10.148 1.00 96.75 165 LEU A CA 1
ATOM 1306 C C . LEU A 1 165 ? 4.432 -3.196 10.419 1.00 96.75 165 LEU A C 1
ATOM 1308 O O . LEU A 1 165 ? 5.425 -3.770 9.966 1.00 96.75 165 LEU A O 1
ATOM 1312 N N . HIS A 1 166 ? 3.502 -3.832 11.134 1.00 95.19 166 HIS A N 1
ATOM 1313 C CA . HIS A 1 166 ? 3.541 -5.272 11.366 1.00 95.19 166 HIS A CA 1
ATOM 1314 C C . HIS A 1 166 ? 3.461 -6.041 10.037 1.00 95.19 166 HIS A C 1
ATOM 1316 O O . HIS A 1 166 ? 4.294 -6.905 9.771 1.00 95.19 166 HIS A O 1
ATOM 1322 N N . ALA A 1 167 ? 2.540 -5.665 9.146 1.00 94.00 167 ALA A N 1
ATOM 1323 C CA . ALA A 1 167 ? 2.421 -6.268 7.822 1.00 94.00 167 ALA A CA 1
ATOM 1324 C C . ALA A 1 167 ? 3.703 -6.102 6.988 1.00 94.00 167 ALA A C 1
ATOM 1326 O O . ALA A 1 167 ? 4.145 -7.065 6.366 1.00 94.00 167 ALA A O 1
ATOM 1327 N N . TRP A 1 168 ? 4.343 -4.928 7.003 1.00 95.75 168 TRP A N 1
ATOM 1328 C CA . TRP A 1 168 ? 5.602 -4.697 6.288 1.00 95.75 168 TRP A CA 1
ATOM 1329 C C . TRP A 1 168 ? 6.743 -5.570 6.796 1.00 95.75 168 TRP A C 1
ATOM 1331 O O . TRP A 1 168 ? 7.512 -6.092 5.987 1.00 95.75 168 TRP A O 1
ATOM 1341 N N . ARG A 1 169 ? 6.842 -5.757 8.116 1.00 95.38 169 ARG A N 1
ATOM 1342 C CA . ARG A 1 169 ? 7.806 -6.676 8.730 1.00 95.38 169 ARG A CA 1
ATOM 1343 C C . ARG A 1 169 ? 7.551 -8.112 8.279 1.00 95.38 169 ARG A C 1
ATOM 1345 O O . ARG A 1 169 ? 8.465 -8.793 7.822 1.00 95.38 169 ARG A O 1
ATOM 1352 N N . GLU A 1 170 ? 6.307 -8.564 8.384 1.00 93.12 170 GLU A N 1
ATOM 1353 C CA . GLU A 1 170 ? 5.935 -9.948 8.101 1.00 93.12 170 GLU A CA 1
ATOM 1354 C C . GLU A 1 170 ? 6.015 -10.304 6.607 1.00 93.12 170 GLU A C 1
ATOM 1356 O O . GLU A 1 170 ? 6.350 -11.438 6.262 1.00 93.12 170 GLU A O 1
ATOM 1361 N N . LEU A 1 171 ? 5.749 -9.339 5.720 1.00 90.38 171 LEU A N 1
ATOM 1362 C CA . LEU A 1 171 ? 5.923 -9.453 4.266 1.00 90.38 171 LEU A CA 1
ATOM 1363 C C . LEU A 1 171 ? 7.354 -9.135 3.804 1.00 90.38 171 LEU A C 1
ATOM 1365 O O . LEU A 1 171 ? 7.615 -9.123 2.604 1.00 90.38 171 LEU A O 1
ATOM 1369 N N . ARG A 1 172 ? 8.273 -8.831 4.733 1.00 93.31 172 ARG A N 1
ATOM 1370 C CA . ARG A 1 172 ? 9.656 -8.406 4.447 1.00 93.31 172 ARG A CA 1
ATOM 1371 C C . ARG A 1 172 ? 9.745 -7.293 3.398 1.00 93.31 172 ARG A C 1
ATOM 1373 O O . ARG A 1 172 ? 10.641 -7.269 2.556 1.00 93.31 172 ARG A O 1
ATOM 1380 N N . ILE A 1 173 ? 8.796 -6.363 3.450 1.00 93.00 173 ILE A N 1
ATOM 1381 C CA . ILE A 1 173 ? 8.825 -5.131 2.655 1.00 93.00 173 ILE A CA 1
ATOM 1382 C C . ILE A 1 173 ? 9.958 -4.233 3.152 1.00 93.00 173 ILE A C 1
ATOM 1384 O O . ILE A 1 173 ? 10.645 -3.612 2.344 1.00 93.00 173 ILE A O 1
ATOM 1388 N N . ILE A 1 174 ? 10.177 -4.229 4.468 1.00 94.88 174 ILE A N 1
ATOM 1389 C CA . ILE A 1 174 ? 11.334 -3.633 5.139 1.00 94.88 174 ILE A CA 1
ATOM 1390 C C . ILE A 1 174 ? 12.093 -4.709 5.918 1.00 94.88 174 ILE A C 1
ATOM 1392 O O . ILE A 1 174 ? 11.530 -5.757 6.252 1.00 94.88 174 ILE A O 1
ATOM 1396 N N . SER A 1 175 ? 13.369 -4.462 6.220 1.00 94.19 175 SER A N 1
ATOM 1397 C CA . SER A 1 175 ? 14.149 -5.375 7.058 1.00 94.19 175 SER A CA 1
ATOM 1398 C C . SER A 1 175 ? 13.594 -5.417 8.486 1.00 94.19 175 SER A C 1
ATOM 1400 O O . SER A 1 175 ? 13.010 -4.446 8.978 1.00 94.19 175 SER A O 1
ATOM 1402 N N . SER A 1 176 ? 13.796 -6.543 9.177 1.00 93.81 176 SER A N 1
ATOM 1403 C CA . SER A 1 176 ? 13.412 -6.680 10.587 1.00 93.81 176 SER A CA 1
ATOM 1404 C C . SER A 1 176 ? 14.102 -5.638 11.463 1.00 93.81 176 SER A C 1
ATOM 1406 O O . SER A 1 176 ? 13.466 -5.084 12.346 1.00 93.81 176 SER A O 1
ATOM 1408 N N . GLU A 1 177 ? 15.360 -5.306 11.167 1.00 95.44 177 GLU A N 1
ATOM 1409 C CA . GLU A 1 177 ? 16.121 -4.274 11.879 1.00 95.44 177 GLU A CA 1
ATOM 1410 C C . GLU A 1 177 ? 15.453 -2.897 11.780 1.00 95.44 177 GLU A C 1
ATOM 1412 O O . GLU A 1 177 ? 15.292 -2.214 12.792 1.00 95.44 177 GLU A O 1
ATOM 1417 N N . VAL A 1 178 ? 14.999 -2.507 10.582 1.00 95.25 178 VAL A N 1
ATOM 1418 C CA . VAL A 1 178 ? 14.283 -1.239 10.378 1.00 95.25 178 VAL A CA 1
ATOM 1419 C C . VAL A 1 178 ? 12.927 -1.275 11.084 1.00 95.25 178 VAL A C 1
ATOM 1421 O O . VAL A 1 178 ? 12.578 -0.326 11.787 1.00 95.25 178 VAL A O 1
ATOM 1424 N N . ALA A 1 179 ? 12.175 -2.372 10.961 1.00 95.81 179 ALA A N 1
ATOM 1425 C CA . ALA A 1 179 ? 10.880 -2.522 11.626 1.00 95.81 179 ALA A CA 1
ATOM 1426 C C . ALA A 1 179 ? 10.996 -2.459 13.161 1.00 95.81 179 ALA A C 1
ATOM 1428 O O . ALA A 1 179 ? 10.235 -1.743 13.817 1.00 95.81 179 ALA A O 1
ATOM 1429 N N . ASP A 1 180 ? 11.967 -3.169 13.734 1.00 95.56 180 ASP A N 1
ATOM 1430 C CA . ASP A 1 180 ? 12.220 -3.197 15.173 1.00 95.56 180 ASP A CA 1
ATOM 1431 C C . ASP A 1 180 ? 12.749 -1.839 15.665 1.00 95.56 180 ASP A C 1
ATOM 1433 O O . ASP A 1 180 ? 12.332 -1.370 16.726 1.00 95.56 180 ASP A O 1
ATOM 1437 N N . GLY A 1 181 ? 13.575 -1.148 14.869 1.00 96.94 181 GLY A N 1
ATOM 1438 C CA . GLY A 1 181 ? 14.022 0.222 15.140 1.00 96.94 181 GLY A CA 1
ATOM 1439 C C . GLY A 1 181 ? 12.872 1.237 15.174 1.00 96.94 181 GLY A C 1
ATOM 1440 O O . GLY A 1 181 ? 12.808 2.081 16.077 1.00 96.94 181 GLY A O 1
ATOM 1441 N N . ILE A 1 182 ? 11.914 1.125 14.247 1.00 97.25 182 ILE A N 1
ATOM 1442 C CA . ILE A 1 182 ? 10.678 1.923 14.262 1.00 97.25 182 ILE A CA 1
ATOM 1443 C C . ILE A 1 182 ? 9.873 1.611 15.523 1.00 97.25 182 ILE A C 1
ATOM 1445 O O . ILE A 1 182 ? 9.538 2.529 16.272 1.00 97.25 182 ILE A O 1
ATOM 1449 N N . ALA A 1 183 ? 9.596 0.333 15.795 1.00 97.44 183 ALA A N 1
ATOM 1450 C CA . ALA A 1 183 ? 8.806 -0.081 16.951 1.00 97.44 183 ALA A CA 1
ATOM 1451 C C . ALA A 1 183 ? 9.439 0.377 18.275 1.00 97.44 183 ALA A C 1
ATOM 1453 O O . ALA A 1 183 ? 8.737 0.898 19.141 1.00 97.44 183 ALA A O 1
ATOM 1454 N N . ALA A 1 184 ? 10.760 0.252 18.426 1.00 97.88 184 ALA A N 1
ATOM 1455 C CA . ALA A 1 184 ? 11.492 0.755 19.586 1.00 97.88 184 ALA A CA 1
ATOM 1456 C C . ALA A 1 184 ? 11.324 2.274 19.741 1.00 97.88 184 ALA A C 1
ATOM 1458 O O . ALA A 1 184 ? 10.934 2.741 20.811 1.00 97.88 184 ALA A O 1
ATOM 1459 N N . THR A 1 185 ? 11.512 3.034 18.657 1.00 98.00 185 THR A N 1
ATOM 1460 C CA . THR A 1 185 ? 11.337 4.497 18.654 1.00 98.00 185 THR A CA 1
ATOM 1461 C C . THR A 1 185 ? 9.915 4.897 19.063 1.00 98.00 185 THR A C 1
ATOM 1463 O O . THR A 1 185 ? 9.726 5.807 19.872 1.00 98.00 185 THR A O 1
ATOM 1466 N N . LEU A 1 186 ? 8.899 4.200 18.548 1.00 97.62 186 LEU A N 1
ATOM 1467 C CA . LEU A 1 186 ? 7.496 4.449 18.881 1.00 97.62 186 LEU A CA 1
ATOM 1468 C C . LEU A 1 186 ? 7.179 4.145 20.351 1.00 97.62 186 LEU A C 1
ATOM 1470 O O . LEU A 1 186 ? 6.500 4.947 20.995 1.00 97.62 186 LEU A O 1
ATOM 1474 N N . ARG A 1 187 ? 7.700 3.040 20.904 1.00 97.50 187 ARG A N 1
ATOM 1475 C CA . ARG A 1 187 ? 7.561 2.707 22.334 1.00 97.50 187 ARG A CA 1
ATOM 1476 C C . ARG A 1 187 ? 8.211 3.767 23.220 1.00 97.50 187 ARG A C 1
ATOM 1478 O O . ARG A 1 187 ? 7.590 4.222 24.177 1.00 97.50 187 ARG A O 1
ATOM 1485 N N . THR A 1 188 ? 9.418 4.218 22.875 1.00 97.88 188 THR A N 1
ATOM 1486 C CA . THR A 1 188 ? 10.118 5.274 23.621 1.00 97.88 188 THR A CA 1
ATOM 1487 C C . THR A 1 188 ? 9.341 6.591 23.616 1.00 97.88 188 THR A C 1
ATOM 1489 O O . THR A 1 188 ? 9.240 7.244 24.649 1.00 97.88 188 THR A O 1
ATOM 1492 N N . LEU A 1 189 ? 8.771 6.985 22.474 1.00 95.81 189 LEU A N 1
ATOM 1493 C CA . LEU A 1 189 ? 8.075 8.269 22.343 1.00 95.81 189 LEU A CA 1
ATOM 1494 C C . LEU A 1 189 ? 6.641 8.254 22.886 1.00 95.81 189 LEU A C 1
ATOM 1496 O O . LEU A 1 189 ? 6.156 9.289 23.338 1.00 95.81 189 LEU A O 1
ATOM 1500 N N . GLY A 1 190 ? 5.944 7.118 22.808 1.00 93.88 190 GLY A N 1
ATOM 1501 C CA . GLY A 1 190 ? 4.534 7.000 23.187 1.00 93.88 190 GLY A CA 1
ATOM 1502 C C . GLY A 1 190 ? 4.262 6.273 24.508 1.00 93.88 190 GLY A C 1
ATOM 1503 O O . GLY A 1 190 ? 3.097 6.159 24.896 1.00 93.88 190 GLY A O 1
ATOM 1504 N N . GLY A 1 191 ? 5.300 5.781 25.190 1.00 96.69 191 GLY A N 1
ATOM 1505 C CA . GLY A 1 191 ? 5.198 5.096 26.480 1.00 96.69 191 GLY A CA 1
ATOM 1506 C C . GLY A 1 191 ? 4.349 3.820 26.433 1.00 96.69 191 GLY A C 1
ATOM 1507 O O . GLY A 1 191 ? 4.204 3.181 25.389 1.00 96.69 191 GLY A O 1
ATOM 1508 N N . GLU A 1 192 ? 3.744 3.460 27.569 1.00 96.81 192 GLU A N 1
ATOM 1509 C CA . GLU A 1 192 ? 2.929 2.240 27.704 1.00 96.81 192 GLU A CA 1
ATOM 1510 C C . GLU A 1 192 ? 1.757 2.177 26.716 1.00 96.81 192 GLU A C 1
ATOM 1512 O O . GLU A 1 192 ? 1.412 1.101 26.227 1.00 96.81 192 GLU A O 1
ATOM 1517 N N . ALA A 1 193 ? 1.159 3.324 26.377 1.00 96.62 193 ALA A N 1
ATOM 1518 C CA . ALA A 1 193 ? 0.041 3.376 25.442 1.00 96.62 193 ALA A CA 1
ATOM 1519 C C . ALA A 1 193 ? 0.454 2.947 24.025 1.00 96.62 193 ALA A C 1
ATOM 1521 O O . ALA A 1 193 ? -0.278 2.194 23.382 1.00 96.62 193 ALA A O 1
ATOM 1522 N N . ALA A 1 194 ? 1.619 3.399 23.545 1.00 96.88 194 ALA A N 1
ATOM 1523 C CA . ALA A 1 194 ? 2.147 2.977 22.250 1.00 96.88 194 ALA A CA 1
ATOM 1524 C C . ALA A 1 194 ? 2.619 1.521 22.273 1.00 96.88 194 ALA A C 1
ATOM 1526 O O . ALA A 1 194 ? 2.340 0.799 21.319 1.00 96.88 194 ALA A O 1
ATOM 1527 N N . SER A 1 195 ? 3.250 1.073 23.365 1.00 97.25 195 SER A N 1
ATOM 1528 C CA . SER A 1 195 ? 3.610 -0.340 23.545 1.00 97.25 195 SER A CA 1
ATOM 1529 C C . SER A 1 195 ? 2.388 -1.242 23.414 1.00 97.25 195 SER A C 1
ATOM 1531 O O . SER A 1 195 ? 2.387 -2.131 22.572 1.00 97.25 195 SER A O 1
ATOM 1533 N N . ARG A 1 196 ? 1.298 -0.933 24.131 1.00 97.25 196 ARG A N 1
ATOM 1534 C CA . ARG A 1 196 ? 0.054 -1.709 24.049 1.00 97.25 196 ARG A CA 1
ATOM 1535 C C . ARG A 1 196 ? -0.507 -1.769 22.627 1.00 97.25 196 ARG A C 1
ATOM 1537 O O . ARG A 1 196 ? -0.951 -2.828 22.213 1.00 97.25 196 ARG A O 1
ATOM 1544 N N . ILE A 1 197 ? -0.485 -0.658 21.886 1.00 97.25 197 ILE A N 1
ATOM 1545 C CA . ILE A 1 197 ? -0.974 -0.607 20.496 1.00 97.25 197 ILE A CA 1
ATOM 1546 C C . ILE A 1 197 ? -0.114 -1.471 19.563 1.00 97.25 197 ILE A C 1
ATOM 1548 O O . ILE A 1 197 ? -0.655 -2.158 18.702 1.00 97.25 197 ILE A O 1
ATOM 1552 N N . LEU A 1 198 ? 1.212 -1.435 19.713 1.00 96.56 198 LEU A N 1
ATOM 1553 C CA . LEU A 1 198 ? 2.131 -2.233 18.893 1.00 96.56 198 LEU A CA 1
ATOM 1554 C C . LEU A 1 198 ? 2.022 -3.728 19.202 1.00 96.56 198 LEU A C 1
ATOM 1556 O O . LEU A 1 198 ? 2.088 -4.550 18.288 1.00 96.56 198 LEU A O 1
ATOM 1560 N N . ASP A 1 199 ? 1.840 -4.065 20.476 1.00 95.88 199 ASP A N 1
ATOM 1561 C CA . ASP A 1 199 ? 1.683 -5.445 20.921 1.00 95.88 199 ASP A CA 1
ATOM 1562 C C . ASP A 1 199 ? 0.312 -5.998 20.481 1.00 95.88 199 ASP A C 1
ATOM 1564 O O . ASP A 1 199 ? 0.248 -7.112 19.972 1.00 95.88 199 ASP A O 1
ATOM 1568 N N . GLU A 1 200 ? -0.760 -5.195 20.564 1.00 95.06 200 GLU A N 1
ATOM 1569 C CA . GLU A 1 200 ? -2.093 -5.512 20.018 1.00 95.06 200 GLU A CA 1
ATOM 1570 C C . GLU A 1 200 ? -2.038 -5.734 18.499 1.00 95.06 200 GLU A C 1
ATOM 1572 O O . GLU A 1 200 ? -2.581 -6.712 18.005 1.00 95.06 200 GLU A O 1
ATOM 1577 N N . ALA A 1 201 ? -1.331 -4.879 17.752 1.00 92.56 201 ALA A N 1
ATOM 1578 C CA . ALA A 1 201 ? -1.195 -5.017 16.299 1.00 92.56 201 ALA A CA 1
ATOM 1579 C C . ALA A 1 201 ? -0.342 -6.220 15.856 1.00 92.56 201 ALA A C 1
ATOM 1581 O O . ALA A 1 201 ? -0.396 -6.600 14.689 1.00 92.56 201 ALA A O 1
ATOM 1582 N N . SER A 1 202 ? 0.467 -6.776 16.762 1.00 91.31 202 SER A N 1
ATOM 1583 C CA . SER A 1 202 ? 1.280 -7.972 16.511 1.00 91.31 202 SER A CA 1
ATOM 1584 C C . SER A 1 202 ? 0.613 -9.252 17.015 1.00 91.31 202 SER A C 1
ATOM 1586 O O . SER A 1 202 ? 1.107 -10.345 16.729 1.00 91.31 202 SER A O 1
ATOM 1588 N N . ALA A 1 203 ? -0.465 -9.133 17.795 1.00 90.56 203 ALA A N 1
ATOM 1589 C CA . ALA A 1 203 ? -1.239 -10.283 18.214 1.00 90.56 203 ALA A CA 1
ATOM 1590 C C . ALA A 1 203 ? -1.913 -10.898 16.975 1.00 90.56 203 ALA A C 1
ATOM 1592 O O . ALA A 1 203 ? -2.396 -10.157 16.116 1.00 90.56 203 ALA A O 1
ATOM 1593 N N . PRO A 1 204 ? -1.929 -12.234 16.842 1.00 78.81 204 PRO A N 1
ATOM 1594 C CA . PRO A 1 204 ? -2.731 -12.868 15.809 1.00 78.81 204 PRO A CA 1
ATOM 1595 C C . PRO A 1 204 ? -4.192 -12.421 15.973 1.00 78.81 204 PRO A C 1
ATOM 1597 O O . PRO A 1 204 ? -4.701 -12.365 17.093 1.00 78.81 204 PRO A O 1
ATOM 1600 N N . ASP A 1 205 ? -4.835 -12.047 14.861 1.00 71.19 205 ASP A N 1
ATOM 1601 C CA . ASP A 1 205 ? -6.272 -11.751 14.808 1.00 71.19 205 ASP A CA 1
ATOM 1602 C C . ASP A 1 205 ? -7.044 -13.046 15.136 1.00 71.19 205 ASP A C 1
ATOM 1604 O O . ASP A 1 205 ? -7.488 -13.769 14.244 1.00 71.19 205 ASP A O 1
ATOM 1608 N N . ASP A 1 206 ? -7.166 -13.366 16.422 1.00 61.34 206 ASP A N 1
ATOM 1609 C CA . ASP A 1 206 ? -7.825 -14.582 16.913 1.00 61.34 206 ASP A CA 1
ATOM 1610 C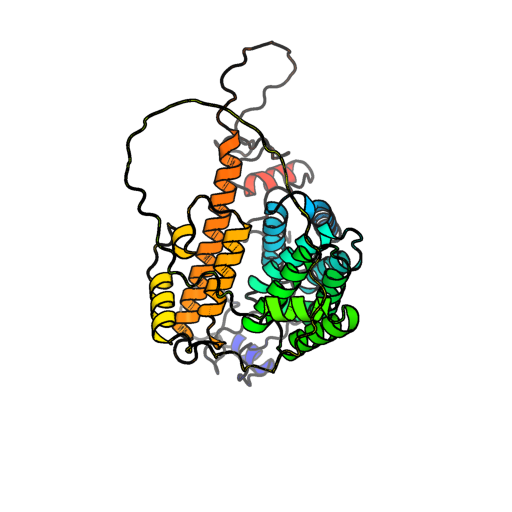 C . ASP A 1 206 ? -9.353 -14.512 16.785 1.00 61.34 206 ASP A C 1
ATOM 1612 O O . ASP A 1 206 ? -10.045 -15.506 16.999 1.00 61.34 206 ASP A O 1
ATOM 1616 N N . GLU A 1 207 ? -9.893 -13.349 16.411 1.00 57.62 207 GLU A N 1
ATOM 1617 C CA . GLU A 1 207 ? -11.335 -13.109 16.318 1.00 57.62 207 GLU A CA 1
ATOM 1618 C C . GLU A 1 207 ? -11.978 -13.632 15.015 1.00 57.62 207 GLU A C 1
ATOM 1620 O O . GLU A 1 207 ? -13.198 -13.761 14.973 1.00 57.62 207 GLU A O 1
ATOM 1625 N N . ASP A 1 208 ? -11.202 -14.008 13.985 1.00 50.28 208 ASP A N 1
ATOM 1626 C CA . ASP A 1 208 ? -11.736 -14.402 12.661 1.00 50.28 208 ASP A CA 1
ATOM 1627 C C . ASP A 1 208 ? -11.510 -15.886 12.277 1.00 50.28 208 ASP A C 1
ATOM 1629 O O . ASP A 1 208 ? -11.848 -16.289 11.163 1.00 50.28 208 ASP A O 1
ATOM 1633 N N . ASP A 1 209 ? -10.938 -16.720 13.158 1.00 46.38 209 ASP A N 1
ATOM 1634 C CA . ASP A 1 209 ? -10.722 -18.162 12.894 1.00 46.38 209 ASP A CA 1
ATOM 1635 C C . ASP A 1 209 ? -11.980 -19.028 13.182 1.00 46.38 209 ASP A C 1
ATOM 1637 O O . ASP A 1 209 ? -11.939 -20.257 13.066 1.00 46.38 209 ASP A O 1
ATOM 1641 N N . GLU A 1 210 ? -13.134 -18.410 13.479 1.00 42.97 210 GLU A N 1
ATOM 1642 C CA . GLU A 1 210 ? -14.427 -19.050 13.203 1.00 42.97 210 GLU A CA 1
ATOM 1643 C C . GLU A 1 210 ? -14.514 -19.209 11.675 1.00 42.97 210 GLU A C 1
ATOM 1645 O O . GLU A 1 210 ? -14.501 -18.202 10.961 1.00 42.97 210 GLU A O 1
ATOM 1650 N N . PRO A 1 211 ? -14.552 -20.444 11.132 1.00 41.59 211 PRO A N 1
ATOM 1651 C CA . PRO A 1 211 ? -14.628 -20.651 9.695 1.00 41.59 211 PRO A CA 1
ATOM 1652 C C . PRO A 1 211 ? -15.812 -19.844 9.193 1.00 41.59 211 PRO A C 1
ATOM 1654 O O . PRO A 1 211 ? -16.931 -20.122 9.620 1.00 41.59 211 PRO A O 1
ATOM 1657 N N . TYR A 1 212 ? -15.535 -18.847 8.343 1.00 43.00 212 TYR A N 1
ATOM 1658 C CA . TYR A 1 212 ? -16.503 -17.920 7.761 1.00 43.00 212 TYR A CA 1
ATOM 1659 C C . TYR A 1 212 ? -17.630 -18.740 7.128 1.00 43.00 212 TYR A C 1
ATOM 1661 O O . TYR A 1 212 ? -17.588 -19.139 5.961 1.00 43.00 212 TYR A O 1
ATOM 1669 N N . SER A 1 213 ? -18.607 -19.096 7.955 1.00 37.09 213 SER A N 1
ATOM 1670 C CA . SER A 1 213 ? -19.716 -19.944 7.589 1.00 37.09 213 SER A CA 1
ATOM 1671 C C . SER A 1 213 ? -20.624 -19.011 6.841 1.00 37.09 213 SER A C 1
ATOM 1673 O O . SER A 1 213 ? -21.370 -18.240 7.439 1.00 37.09 213 SER A O 1
ATOM 1675 N N . MET A 1 214 ? -20.467 -19.021 5.517 1.00 33.56 214 MET A N 1
ATOM 1676 C CA . MET A 1 214 ? -21.360 -18.352 4.586 1.00 33.56 214 MET A CA 1
ATOM 1677 C C . MET A 1 214 ? -22.789 -18.537 5.105 1.00 33.56 214 MET A C 1
ATOM 1679 O O . MET A 1 214 ? -23.238 -19.686 5.184 1.00 33.56 214 MET A O 1
ATOM 1683 N N . PRO A 1 215 ? -23.501 -17.465 5.503 1.00 33.56 215 PRO A N 1
ATOM 1684 C CA . PRO A 1 215 ? -24.865 -17.614 5.963 1.00 33.56 215 PRO A CA 1
ATOM 1685 C C . PRO A 1 215 ? -25.660 -18.172 4.789 1.00 33.56 215 PRO A C 1
ATOM 1687 O O . PRO A 1 215 ? -25.905 -17.492 3.790 1.00 33.56 215 PRO A O 1
ATOM 1690 N N . THR A 1 216 ? -26.036 -19.444 4.890 1.00 34.91 216 THR A N 1
ATOM 1691 C CA . THR A 1 216 ? -26.967 -20.084 3.970 1.00 34.91 216 THR A CA 1
ATOM 1692 C C . THR A 1 216 ? -28.315 -19.448 4.258 1.00 34.91 216 THR A C 1
ATOM 1694 O O . THR A 1 216 ? -29.072 -19.872 5.128 1.00 34.91 216 THR A O 1
ATOM 1697 N N . ARG A 1 217 ? -28.585 -18.332 3.581 1.00 34.91 217 ARG A N 1
ATOM 1698 C CA . ARG A 1 217 ? -29.846 -17.614 3.697 1.00 34.91 217 ARG A CA 1
ATOM 1699 C C . ARG A 1 217 ? -30.924 -18.458 3.023 1.00 34.91 217 ARG A C 1
ATOM 1701 O O . ARG A 1 217 ? -31.159 -18.339 1.824 1.00 34.91 217 ARG A O 1
ATOM 1708 N N . ALA A 1 218 ? -31.556 -19.336 3.798 1.00 37.03 218 ALA A N 1
ATOM 1709 C CA . ALA A 1 218 ? -32.790 -19.990 3.397 1.00 37.03 218 ALA A CA 1
ATOM 1710 C C . ALA A 1 218 ? -33.872 -18.916 3.148 1.00 37.03 218 ALA A C 1
ATOM 1712 O O . ALA A 1 218 ? -33.953 -17.941 3.906 1.00 37.03 218 ALA A O 1
ATOM 1713 N N . PRO A 1 219 ? -34.701 -19.049 2.099 1.00 38.94 219 PRO A N 1
ATOM 1714 C CA . PRO A 1 219 ? -35.780 -18.111 1.835 1.00 38.94 219 PRO A CA 1
ATOM 1715 C C . PRO A 1 219 ? -36.913 -18.350 2.843 1.00 38.94 219 PRO A C 1
ATOM 1717 O O . PRO A 1 219 ? -37.726 -19.255 2.682 1.00 38.94 219 PRO A O 1
ATOM 1720 N N . GLY A 1 220 ? -36.946 -17.551 3.910 1.00 35.31 220 GLY A N 1
ATOM 1721 C CA . GLY A 1 220 ? -38.080 -17.469 4.833 1.00 35.31 220 GLY A CA 1
ATOM 1722 C C . GLY A 1 220 ? -39.115 -16.441 4.353 1.00 35.31 220 GLY A C 1
ATOM 1723 O O . GLY A 1 220 ? -38.720 -15.402 3.814 1.00 35.31 220 GLY A O 1
ATOM 1724 N N . PRO A 1 221 ? -40.425 -16.704 4.520 1.00 45.09 221 PRO A N 1
ATOM 1725 C CA . PRO A 1 221 ? -41.485 -15.881 3.958 1.00 45.09 221 PRO A CA 1
ATOM 1726 C C . PRO A 1 221 ? -41.701 -14.597 4.763 1.00 45.09 221 PRO A C 1
ATOM 1728 O O . PRO A 1 221 ? -41.510 -14.538 5.977 1.00 45.09 221 PRO A O 1
ATOM 1731 N N . ALA A 1 222 ? -42.130 -13.563 4.048 1.00 42.16 222 ALA A N 1
ATOM 1732 C CA . ALA A 1 222 ? -42.504 -12.274 4.595 1.00 42.16 222 ALA A CA 1
ATOM 1733 C C . ALA A 1 222 ? -43.801 -12.365 5.413 1.00 42.16 222 ALA A C 1
ATOM 1735 O O . ALA A 1 222 ? -44.834 -12.762 4.881 1.00 42.16 222 ALA A O 1
ATOM 1736 N N . THR A 1 223 ? -43.776 -11.871 6.651 1.00 40.62 223 THR A N 1
ATOM 1737 C CA . THR A 1 223 ? -44.970 -11.337 7.319 1.00 40.62 223 THR A CA 1
ATOM 1738 C C . THR A 1 223 ? -44.609 -10.125 8.164 1.00 40.62 223 THR A C 1
ATOM 1740 O O . THR A 1 223 ? -43.700 -10.157 8.989 1.00 40.62 223 THR A O 1
ATOM 1743 N N . ALA A 1 224 ? -45.346 -9.050 7.909 1.00 42.50 224 ALA A N 1
ATOM 1744 C CA . ALA A 1 224 ? -45.297 -7.760 8.571 1.00 42.50 224 ALA A CA 1
ATOM 1745 C C . ALA A 1 224 ? -46.037 -7.772 9.918 1.00 42.50 224 ALA A C 1
ATOM 1747 O O . ALA A 1 224 ? -47.091 -8.394 10.013 1.00 42.50 224 ALA A O 1
ATOM 1748 N N . ALA A 1 225 ? -45.574 -6.983 10.895 1.00 37.78 225 ALA A N 1
ATOM 1749 C CA . ALA A 1 225 ? -46.445 -6.305 11.864 1.00 37.78 225 ALA A CA 1
ATOM 1750 C C . ALA A 1 225 ? -45.713 -5.178 12.620 1.00 37.78 225 ALA A C 1
ATOM 1752 O O . ALA A 1 225 ? -44.530 -5.265 12.928 1.00 37.78 225 ALA A O 1
ATOM 1753 N N . LYS A 1 226 ? -46.480 -4.115 12.874 1.00 42.25 226 LYS A N 1
ATOM 1754 C CA . LYS A 1 226 ? -46.175 -2.823 13.510 1.00 42.25 226 LYS A CA 1
ATOM 1755 C C . LYS A 1 226 ? -45.982 -2.918 15.034 1.00 42.25 226 LYS A C 1
ATOM 1757 O O . LYS A 1 226 ? -46.592 -3.776 15.659 1.00 42.25 226 LYS A O 1
ATOM 1762 N N . GLY A 1 227 ? -45.344 -1.902 15.629 1.00 32.22 227 GLY A N 1
ATOM 1763 C CA . GLY A 1 227 ? -45.650 -1.462 17.003 1.00 32.22 227 GLY A CA 1
ATOM 1764 C C . GLY A 1 227 ? -44.481 -0.821 17.759 1.00 32.22 227 GLY A C 1
ATOM 1765 O O . GLY A 1 227 ? -43.452 -1.448 17.944 1.00 32.22 227 GLY A O 1
ATOM 1766 N N . GLN A 1 228 ? -44.657 0.428 18.189 1.00 39.28 228 GLN A N 1
ATOM 1767 C CA . GLN A 1 228 ? -43.687 1.332 18.833 1.00 39.28 228 GLN A CA 1
ATOM 1768 C C . GLN A 1 228 ? -44.012 1.455 20.366 1.00 39.28 228 GLN A C 1
ATOM 1770 O O . GLN A 1 228 ? -44.858 0.700 20.839 1.00 39.28 228 GLN A O 1
ATOM 1775 N N . PRO A 1 229 ? -43.445 2.395 21.159 1.00 54.62 229 PRO A N 1
ATOM 1776 C CA . PRO A 1 229 ? -42.330 2.239 22.117 1.00 54.62 229 PRO A CA 1
ATOM 1777 C C . PRO A 1 229 ? -42.699 2.454 23.614 1.00 54.62 229 PRO A C 1
ATOM 1779 O O . PRO A 1 229 ? -43.636 3.194 23.888 1.00 54.62 229 PRO A O 1
ATOM 1782 N N . GLN A 1 230 ? -41.907 1.952 24.582 1.00 38.53 230 GLN A N 1
ATOM 1783 C CA . GLN A 1 230 ? -41.862 2.417 26.001 1.00 38.53 230 GLN A CA 1
ATOM 1784 C C . GLN A 1 230 ? -40.467 2.095 26.603 1.00 38.53 230 GLN A C 1
ATOM 1786 O O . GLN A 1 230 ? -40.012 0.966 26.471 1.00 38.53 230 GLN A O 1
ATOM 1791 N N . ALA A 1 231 ? -39.627 3.071 26.980 1.00 35.44 231 ALA A N 1
ATOM 1792 C CA . ALA A 1 231 ? -39.574 3.875 28.220 1.00 35.44 231 ALA A CA 1
ATOM 1793 C C . ALA A 1 231 ? -38.896 3.164 29.424 1.00 35.44 231 ALA A C 1
ATOM 1795 O O . ALA A 1 231 ? -39.443 2.223 29.991 1.00 35.44 231 ALA A O 1
ATOM 1796 N N . GLU A 1 232 ? -37.706 3.657 29.808 1.00 39.94 232 GLU A N 1
ATOM 1797 C CA . GLU A 1 232 ? -36.962 3.345 31.048 1.00 39.94 232 GLU A CA 1
ATOM 1798 C C . GLU A 1 232 ? -37.665 3.901 32.305 1.00 39.94 232 GLU A C 1
ATOM 1800 O O . GLU A 1 232 ? -38.479 4.824 32.196 1.00 39.94 232 GLU A O 1
ATOM 1805 N N . PRO A 1 233 ? -37.326 3.409 33.518 1.00 50.31 233 PRO A N 1
ATOM 1806 C CA . PRO A 1 233 ? -36.471 4.220 34.403 1.00 50.31 233 PRO A CA 1
ATOM 1807 C C . PRO A 1 233 ? -35.491 3.415 35.311 1.00 50.31 233 PRO A C 1
ATOM 1809 O O . PRO A 1 233 ? -35.488 2.183 35.310 1.00 50.31 233 PRO A O 1
ATOM 1812 N N . PRO A 1 234 ? -34.616 4.109 36.080 1.00 53.91 234 PRO A N 1
ATOM 1813 C CA . PRO A 1 234 ? -33.268 3.652 36.420 1.00 53.91 234 PRO A CA 1
ATOM 1814 C C . PRO A 1 234 ? -33.127 3.167 37.866 1.00 53.91 234 PRO A C 1
ATOM 1816 O O . PRO A 1 234 ? -33.843 3.627 38.749 1.00 53.91 234 PRO A O 1
ATOM 1819 N N . THR A 1 235 ? -32.113 2.347 38.171 1.00 37.91 235 THR A N 1
ATOM 1820 C CA . THR A 1 235 ? -31.596 2.258 39.549 1.00 37.91 235 THR A CA 1
ATOM 1821 C C . THR A 1 235 ? -30.121 1.838 39.663 1.00 37.91 235 THR A C 1
ATOM 1823 O O . THR A 1 235 ? -29.701 0.785 39.208 1.00 37.91 235 THR A O 1
ATOM 1826 N N . LYS A 1 236 ? -29.400 2.661 40.441 1.00 38.44 236 LYS A N 1
ATOM 1827 C CA . LYS A 1 236 ? -28.399 2.297 41.466 1.00 38.44 236 LYS A CA 1
ATOM 1828 C C . LYS A 1 236 ? -26.978 1.919 41.022 1.00 38.44 236 LYS A C 1
ATOM 1830 O O . LYS A 1 236 ? -26.534 0.781 41.029 1.00 38.44 236 LYS A O 1
ATOM 1835 N N . ARG A 1 237 ? -26.225 3.007 40.857 1.00 43.41 237 ARG A N 1
ATOM 1836 C CA . ARG A 1 237 ? -24.800 3.213 41.153 1.00 43.41 237 ARG A CA 1
ATOM 1837 C C . ARG A 1 237 ? -24.357 2.477 42.438 1.00 43.41 237 ARG A C 1
ATOM 1839 O O . ARG A 1 237 ? -24.721 2.895 43.536 1.00 43.41 237 ARG A O 1
ATOM 1846 N N . ALA A 1 238 ? -23.525 1.445 42.303 1.00 37.84 238 ALA A N 1
ATOM 1847 C CA . ALA A 1 238 ? -22.759 0.855 43.401 1.00 37.84 238 ALA A CA 1
ATOM 1848 C C . ALA A 1 238 ? -21.264 1.139 43.189 1.00 37.84 238 ALA A C 1
ATOM 1850 O O . ALA A 1 238 ? -20.692 0.806 42.153 1.00 37.84 238 ALA A O 1
ATOM 1851 N N . LYS A 1 239 ? -20.647 1.801 44.175 1.00 43.53 239 LYS A N 1
ATOM 1852 C CA . LYS A 1 239 ? -19.192 1.931 44.316 1.00 43.53 239 LYS A CA 1
ATOM 1853 C C . LYS A 1 239 ? -18.612 0.538 44.556 1.00 43.53 239 LYS A C 1
ATOM 1855 O O . LYS A 1 239 ? -18.973 -0.085 45.550 1.00 43.53 239 LYS A O 1
ATOM 1860 N N . VAL A 1 240 ? -17.681 0.097 43.715 1.00 38.59 240 VAL A N 1
ATOM 1861 C CA . VAL A 1 240 ? -16.804 -1.035 44.034 1.00 38.59 240 VAL A CA 1
ATOM 1862 C C . VAL A 1 240 ? -15.387 -0.503 44.165 1.00 38.59 240 VAL A C 1
ATOM 1864 O O . VAL A 1 240 ? -14.870 0.177 43.280 1.00 38.59 240 VAL A O 1
ATOM 1867 N N . ALA A 1 241 ? -14.828 -0.746 45.344 1.00 37.38 241 ALA A N 1
ATOM 1868 C CA . ALA A 1 241 ? -13.498 -0.359 45.755 1.00 37.38 241 ALA A CA 1
ATOM 1869 C C . ALA A 1 241 ? -12.430 -1.132 44.971 1.00 37.38 241 ALA A C 1
ATOM 1871 O O . ALA A 1 241 ? -12.552 -2.333 44.723 1.00 37.38 241 ALA A O 1
ATOM 1872 N N . SER A 1 242 ? -11.365 -0.416 44.622 1.00 43.62 242 SER A N 1
ATOM 1873 C CA . SER A 1 242 ? -10.136 -0.942 44.048 1.00 43.62 242 SER A CA 1
ATOM 1874 C C . SER A 1 242 ? -9.542 -2.018 44.953 1.00 43.62 242 SER A C 1
ATOM 1876 O O . SER A 1 242 ? -9.081 -1.722 46.053 1.00 43.62 242 SER A O 1
ATOM 1878 N N . THR A 1 243 ? -9.515 -3.257 44.467 1.00 36.69 243 THR A N 1
ATOM 1879 C CA . THR A 1 243 ? -8.687 -4.315 45.050 1.00 36.69 243 THR A CA 1
ATOM 1880 C C . THR A 1 243 ? -7.613 -4.650 44.027 1.00 36.69 243 THR A C 1
ATOM 1882 O O . THR A 1 243 ? -7.889 -5.233 42.980 1.00 36.69 243 THR A O 1
ATOM 1885 N N . ALA A 1 244 ? -6.393 -4.197 44.310 1.00 42.88 244 ALA A N 1
ATOM 1886 C CA . ALA A 1 244 ? -5.204 -4.519 43.543 1.00 42.88 244 ALA A CA 1
ATOM 1887 C C . ALA A 1 244 ? -4.975 -6.035 43.591 1.00 42.88 244 ALA A C 1
ATOM 1889 O O . ALA A 1 244 ? -4.659 -6.592 44.640 1.00 42.88 244 ALA A O 1
ATOM 1890 N N . THR A 1 245 ? -5.154 -6.703 42.455 1.00 37.31 245 THR A N 1
ATOM 1891 C CA . THR A 1 245 ? -4.731 -8.090 42.261 1.00 37.31 245 THR A CA 1
ATOM 1892 C C . THR A 1 245 ? -3.465 -8.079 41.419 1.00 37.31 245 THR A C 1
ATOM 1894 O O . THR A 1 245 ? -3.471 -7.701 40.249 1.00 37.31 245 THR A O 1
ATOM 1897 N N . ALA A 1 246 ? -2.360 -8.466 42.056 1.00 40.78 246 ALA A N 1
ATOM 1898 C CA . ALA A 1 246 ? -1.106 -8.789 41.400 1.00 40.78 246 ALA A CA 1
ATOM 1899 C C . ALA A 1 246 ? -1.362 -9.893 40.365 1.00 40.78 246 ALA A C 1
ATOM 1901 O O . ALA A 1 246 ? -1.750 -11.010 40.713 1.00 40.78 246 ALA A O 1
ATOM 1902 N N . ARG A 1 247 ? -1.191 -9.567 39.081 1.00 38.38 247 ARG A N 1
ATOM 1903 C CA . ARG A 1 247 ? -1.356 -10.524 37.989 1.00 38.38 247 ARG A CA 1
ATOM 1904 C C . ARG A 1 247 ? -0.047 -11.288 37.822 1.00 38.38 247 ARG A C 1
ATOM 1906 O O . ARG A 1 247 ? 0.929 -10.769 37.293 1.00 38.38 247 ARG A O 1
ATOM 1913 N N . VAL A 1 248 ? -0.054 -12.518 38.327 1.00 35.47 248 VAL A N 1
ATOM 1914 C CA . VAL A 1 248 ? 0.936 -13.556 38.038 1.00 35.47 248 VAL A CA 1
ATOM 1915 C C . VAL A 1 248 ? 1.076 -13.689 36.520 1.00 35.47 248 VAL A C 1
ATOM 1917 O O . VAL A 1 248 ? 0.080 -13.759 35.798 1.00 35.47 248 VAL A O 1
ATOM 1920 N N . THR A 1 249 ? 2.321 -13.704 36.053 1.00 40.25 249 THR A N 1
ATOM 1921 C CA . THR A 1 249 ? 2.741 -13.999 34.682 1.00 40.25 249 THR A CA 1
ATOM 1922 C C . THR A 1 249 ? 2.305 -15.414 34.302 1.00 40.25 249 THR A C 1
ATOM 1924 O O . THR A 1 249 ? 3.040 -16.379 34.504 1.00 40.25 249 THR A O 1
ATOM 1927 N N . ALA A 1 250 ? 1.083 -15.550 33.792 1.00 35.47 250 ALA A N 1
ATOM 1928 C CA . ALA A 1 250 ? 0.633 -16.760 33.126 1.00 35.47 250 ALA A CA 1
ATOM 1929 C C . ALA A 1 250 ? 1.141 -16.721 31.683 1.00 35.47 250 ALA A C 1
ATOM 1931 O O . ALA A 1 250 ? 0.811 -15.809 30.925 1.00 35.47 250 ALA A O 1
ATOM 1932 N N . ALA A 1 251 ? 1.983 -17.694 31.344 1.00 39.47 251 ALA A N 1
ATOM 1933 C CA . ALA A 1 251 ? 2.435 -17.946 29.989 1.00 39.47 251 ALA A CA 1
ATOM 1934 C C . ALA A 1 251 ? 1.223 -18.099 29.058 1.00 39.47 251 ALA A C 1
ATOM 1936 O O . ALA A 1 251 ? 0.337 -18.920 29.300 1.00 39.47 251 ALA A O 1
ATOM 1937 N N . THR A 1 252 ? 1.195 -17.284 28.008 1.00 38.00 252 THR A N 1
ATOM 1938 C CA . THR A 1 252 ? 0.251 -17.384 26.898 1.00 38.00 252 THR A CA 1
ATOM 1939 C C . THR A 1 252 ? 0.300 -18.803 26.316 1.00 38.00 252 THR A C 1
ATOM 1941 O O . THR A 1 252 ? 1.398 -19.281 26.016 1.00 38.00 252 THR A O 1
ATOM 1944 N N . PRO A 1 253 ? -0.837 -19.502 26.139 1.00 39.66 253 PRO A N 1
ATOM 1945 C CA . PRO A 1 253 ? -0.848 -20.757 25.403 1.00 39.66 253 PRO A CA 1
ATOM 1946 C C . PRO A 1 253 ? -0.488 -20.457 23.945 1.00 39.66 253 PRO A C 1
ATOM 1948 O O . PRO A 1 253 ? -1.213 -19.753 23.245 1.00 39.66 253 PRO A O 1
ATOM 1951 N N . ALA A 1 254 ? 0.670 -20.950 23.508 1.00 37.47 254 ALA A N 1
ATOM 1952 C CA . ALA A 1 254 ? 1.093 -20.887 22.118 1.00 37.47 254 ALA A CA 1
ATOM 1953 C C . ALA A 1 254 ? 0.040 -21.575 21.237 1.00 37.47 254 ALA A C 1
ATOM 1955 O O . ALA A 1 254 ? -0.336 -22.722 21.495 1.00 37.47 254 ALA A O 1
ATOM 1956 N N . GLN A 1 255 ? -0.442 -20.873 20.211 1.00 46.28 255 GLN A N 1
ATOM 1957 C CA . GLN A 1 255 ? -1.334 -21.454 19.213 1.00 46.28 255 GLN A CA 1
ATOM 1958 C C . GLN A 1 255 ? -0.694 -22.689 18.561 1.00 46.28 255 GLN A C 1
ATOM 1960 O O . GLN A 1 255 ? 0.527 -22.715 18.369 1.00 46.28 255 GLN A O 1
ATOM 1965 N N . PRO A 1 256 ? -1.488 -23.705 18.173 1.00 41.41 256 PRO A N 1
ATOM 1966 C CA . PRO A 1 256 ? -0.968 -24.792 17.363 1.00 41.41 256 PRO A CA 1
ATOM 1967 C C . PRO A 1 256 ? -0.440 -24.215 16.037 1.00 41.41 256 PRO A C 1
ATOM 1969 O O . PRO A 1 256 ? -1.118 -23.388 15.421 1.00 41.41 256 PRO A O 1
ATOM 1972 N N . PRO A 1 257 ? 0.754 -24.625 15.576 1.00 49.81 257 PRO A N 1
ATOM 1973 C CA . PRO A 1 257 ? 1.311 -24.146 14.318 1.00 49.81 257 PRO A CA 1
ATOM 1974 C C . PRO A 1 257 ? 0.305 -24.393 13.191 1.00 49.81 257 PRO A C 1
ATOM 1976 O O . PRO A 1 257 ? -0.139 -25.526 12.984 1.00 49.81 257 PRO A O 1
ATOM 1979 N N . ARG A 1 258 ? -0.080 -23.330 12.469 1.00 61.06 258 ARG A N 1
ATOM 1980 C CA . ARG A 1 258 ? -0.902 -23.444 11.256 1.00 61.06 258 ARG A CA 1
ATOM 1981 C C . ARG A 1 258 ? -0.237 -24.466 10.334 1.00 61.06 258 ARG A C 1
ATOM 1983 O O . ARG A 1 258 ? 0.905 -24.287 9.921 1.00 61.06 258 ARG A O 1
ATOM 1990 N N . THR A 1 259 ? -0.923 -25.578 10.079 1.00 74.56 259 THR A N 1
ATOM 1991 C CA . THR A 1 259 ? -0.319 -26.717 9.387 1.00 74.56 259 THR A CA 1
ATOM 1992 C C . THR A 1 259 ? -0.009 -26.353 7.938 1.00 74.56 259 THR A C 1
ATOM 1994 O O . THR A 1 259 ? -0.838 -25.760 7.248 1.00 74.56 259 THR A O 1
ATOM 1997 N N . ALA A 1 260 ? 1.177 -26.737 7.459 1.00 82.06 260 ALA A N 1
ATOM 1998 C CA . ALA A 1 260 ? 1.607 -26.521 6.073 1.00 82.06 260 ALA A CA 1
ATOM 1999 C C . ALA A 1 260 ? 0.563 -27.014 5.048 1.00 82.06 260 ALA A C 1
ATOM 2001 O O . ALA A 1 260 ? 0.398 -26.429 3.980 1.00 82.06 260 ALA A O 1
ATOM 2002 N N . GLU A 1 261 ? -0.210 -28.044 5.404 1.00 85.62 261 GLU A N 1
ATOM 2003 C CA . GLU A 1 261 ? -1.337 -28.551 4.618 1.00 85.62 261 GLU A CA 1
ATOM 2004 C C . GLU A 1 261 ? -2.434 -27.507 4.370 1.00 85.62 261 GLU A C 1
ATOM 2006 O O . GLU A 1 261 ? -2.917 -27.395 3.243 1.00 85.62 261 GLU A O 1
ATOM 2011 N N . LYS A 1 262 ? -2.806 -26.709 5.382 1.00 88.25 262 LYS A N 1
ATOM 2012 C CA . LYS A 1 262 ? -3.812 -25.644 5.233 1.00 88.25 262 LYS A CA 1
ATOM 2013 C C . LYS A 1 262 ? -3.323 -24.562 4.277 1.00 88.25 262 LYS A C 1
ATOM 2015 O O . LYS A 1 262 ? -4.089 -24.098 3.435 1.00 88.25 262 LYS A O 1
ATOM 2020 N N . ILE A 1 263 ? -2.042 -24.200 4.366 1.00 90.25 263 ILE A N 1
ATOM 2021 C CA . ILE A 1 263 ? -1.444 -23.191 3.485 1.00 90.25 263 ILE A CA 1
ATOM 2022 C C . ILE A 1 263 ? -1.393 -23.712 2.048 1.00 90.25 263 ILE A C 1
ATOM 2024 O O . ILE A 1 263 ? -1.818 -23.019 1.128 1.00 90.25 263 ILE A O 1
ATOM 2028 N N . LEU A 1 264 ? -0.978 -24.964 1.843 1.00 89.88 264 LEU A N 1
ATOM 2029 C CA . LEU A 1 264 ? -1.001 -25.593 0.522 1.00 89.88 264 LEU A CA 1
ATOM 2030 C C . LEU A 1 264 ? -2.421 -25.693 -0.053 1.00 89.88 264 LEU A C 1
ATOM 2032 O O . LEU A 1 264 ? -2.605 -25.480 -1.251 1.00 89.88 264 LEU A O 1
ATOM 2036 N N . ALA A 1 265 ? -3.430 -25.989 0.770 1.00 92.50 265 ALA A N 1
ATOM 2037 C CA . ALA A 1 265 ? -4.827 -25.989 0.342 1.00 92.50 265 ALA A CA 1
ATOM 2038 C C . ALA A 1 265 ? -5.295 -24.585 -0.076 1.00 92.50 265 ALA A C 1
ATOM 2040 O O . ALA A 1 265 ? -5.941 -24.438 -1.115 1.00 92.50 265 ALA A O 1
ATOM 2041 N N . LEU A 1 266 ? -4.915 -23.547 0.676 1.00 92.88 266 LEU A N 1
ATOM 2042 C CA . LEU A 1 266 ? -5.201 -22.151 0.343 1.00 92.88 266 LEU A CA 1
ATOM 2043 C C . LEU A 1 266 ? -4.521 -21.720 -0.965 1.00 92.88 266 LEU A C 1
ATOM 2045 O O . LEU A 1 266 ? -5.174 -21.142 -1.831 1.00 92.88 266 LEU A O 1
ATOM 2049 N N . VAL A 1 267 ? -3.240 -22.048 -1.138 1.00 94.06 267 VAL A N 1
ATOM 2050 C CA . VAL A 1 267 ? -2.472 -21.791 -2.367 1.00 94.06 267 VAL A CA 1
ATOM 2051 C C . VAL A 1 267 ? -3.139 -22.469 -3.565 1.00 94.06 267 VAL A C 1
ATOM 2053 O O . VAL A 1 267 ? -3.408 -21.817 -4.572 1.00 94.06 267 VAL A O 1
ATOM 2056 N N . LYS A 1 268 ? -3.501 -23.753 -3.440 1.00 93.56 268 LYS A N 1
ATOM 2057 C CA . LYS A 1 268 ? -4.225 -24.489 -4.488 1.00 93.56 268 LYS A CA 1
ATOM 2058 C C . LYS A 1 268 ? -5.583 -23.863 -4.799 1.00 93.56 268 LYS A C 1
ATOM 2060 O O . LYS A 1 268 ? -5.925 -23.748 -5.971 1.00 93.56 268 LYS A O 1
ATOM 2065 N N . ARG A 1 269 ? -6.335 -23.417 -3.784 1.00 94.69 269 ARG A N 1
ATOM 2066 C CA . ARG A 1 269 ? -7.610 -22.701 -3.968 1.00 94.69 269 ARG A CA 1
ATOM 2067 C C . ARG A 1 269 ? -7.412 -21.433 -4.796 1.00 94.69 269 ARG A C 1
ATOM 2069 O O . ARG A 1 269 ? -8.165 -21.213 -5.736 1.00 94.69 269 ARG A O 1
ATOM 2076 N N . ILE A 1 270 ? -6.402 -20.623 -4.476 1.00 94.56 270 ILE A N 1
ATOM 2077 C CA . ILE A 1 270 ? -6.118 -19.366 -5.186 1.00 94.56 270 ILE A CA 1
ATOM 2078 C C . ILE A 1 270 ? -5.711 -19.647 -6.636 1.00 94.56 270 ILE A C 1
ATOM 2080 O O . ILE A 1 270 ? -6.245 -19.024 -7.552 1.00 94.56 270 ILE A O 1
ATOM 2084 N N . ILE A 1 271 ? -4.828 -20.624 -6.861 1.00 93.38 271 ILE A N 1
ATOM 2085 C CA . ILE A 1 271 ? -4.394 -21.021 -8.209 1.00 93.38 271 ILE A CA 1
ATOM 2086 C C . ILE A 1 271 ? -5.560 -21.599 -9.024 1.00 93.38 271 ILE A C 1
ATOM 2088 O O . ILE A 1 271 ? -5.668 -21.305 -10.211 1.00 93.38 271 ILE A O 1
ATOM 2092 N N . ALA A 1 272 ? -6.476 -22.351 -8.412 1.00 92.88 272 ALA A N 1
ATOM 2093 C CA . ALA A 1 272 ? -7.632 -22.929 -9.100 1.00 92.88 272 ALA A CA 1
ATOM 2094 C C . ALA A 1 272 ? -8.802 -21.947 -9.301 1.00 92.88 272 ALA A C 1
ATOM 2096 O O . ALA A 1 272 ? -9.645 -22.181 -10.163 1.00 92.88 272 ALA A O 1
ATOM 2097 N N . ALA A 1 273 ? -8.874 -20.858 -8.528 1.00 91.19 273 ALA A N 1
ATOM 2098 C CA . ALA A 1 273 ? -9.993 -19.920 -8.585 1.00 91.19 273 ALA A CA 1
ATOM 2099 C C . ALA A 1 273 ? -10.125 -19.266 -9.978 1.00 91.19 273 ALA A C 1
ATOM 2101 O O . ALA A 1 273 ? -9.113 -18.873 -10.567 1.00 91.19 273 ALA A O 1
ATOM 2102 N N . PRO A 1 274 ? -11.341 -19.117 -10.527 1.00 87.31 274 PRO A N 1
ATOM 2103 C CA . PRO A 1 274 ? -11.538 -18.437 -11.803 1.00 87.31 274 PRO A CA 1
ATOM 2104 C C . PRO A 1 274 ? -11.208 -16.943 -11.676 1.00 87.31 274 PRO A C 1
ATOM 2106 O O . PRO A 1 274 ? -11.601 -16.290 -10.710 1.00 87.31 274 PRO A O 1
ATOM 2109 N N . ALA A 1 275 ? -10.504 -16.389 -12.668 1.00 82.19 275 ALA A N 1
ATOM 2110 C CA . ALA A 1 275 ? -10.116 -14.972 -12.678 1.00 82.19 275 ALA A CA 1
ATOM 2111 C C . ALA A 1 275 ? -11.323 -14.017 -12.785 1.00 82.19 275 ALA A C 1
ATOM 2113 O O . ALA A 1 275 ? -11.239 -12.863 -12.384 1.00 82.19 275 ALA A O 1
ATOM 2114 N N . GLU A 1 276 ? -12.458 -14.519 -13.276 1.00 86.94 276 GLU A N 1
ATOM 2115 C CA . GLU A 1 276 ? -13.719 -13.786 -13.455 1.00 86.94 276 GLU A CA 1
ATOM 2116 C C . GLU A 1 276 ? -14.421 -13.445 -12.132 1.00 86.94 276 GLU A C 1
ATOM 2118 O O . GLU A 1 276 ? -15.417 -12.727 -12.128 1.00 86.94 276 GLU A O 1
ATOM 2123 N N . LYS A 1 277 ? -13.943 -13.990 -11.007 1.00 90.50 277 LYS A N 1
ATOM 2124 C CA . LYS A 1 277 ? -14.566 -13.824 -9.692 1.00 90.50 277 LYS A CA 1
ATOM 2125 C C . LYS A 1 277 ? -13.570 -13.298 -8.656 1.00 90.50 277 LYS A C 1
ATOM 2127 O O . LYS A 1 277 ? -13.190 -14.019 -7.727 1.00 90.50 277 LYS A O 1
ATOM 2132 N N . PRO A 1 278 ? -13.148 -12.032 -8.784 1.00 92.62 278 PRO A N 1
ATOM 2133 C CA . PRO A 1 278 ? -12.070 -11.471 -7.973 1.00 92.62 278 PRO A CA 1
ATOM 2134 C C . PRO A 1 278 ? -12.416 -11.391 -6.474 1.00 92.62 278 PRO A C 1
ATOM 2136 O O . PRO A 1 278 ? -11.565 -11.650 -5.624 1.00 92.62 278 PRO A O 1
ATOM 2139 N N . PHE A 1 279 ? -13.682 -11.126 -6.130 1.00 94.19 279 PHE A N 1
ATOM 2140 C CA . PHE A 1 279 ? -14.144 -11.081 -4.737 1.00 94.19 279 PHE A CA 1
ATOM 2141 C C . PHE A 1 279 ? -14.122 -12.465 -4.066 1.00 94.19 279 PHE A C 1
ATOM 2143 O O . PHE A 1 279 ? -13.641 -12.588 -2.942 1.00 94.19 279 PHE A O 1
ATOM 2150 N N . GLU A 1 280 ? -14.543 -13.528 -4.766 1.00 92.25 280 GLU A N 1
ATOM 2151 C CA . GLU A 1 280 ? -14.493 -14.906 -4.239 1.00 92.25 280 GLU A CA 1
ATOM 2152 C C . GLU A 1 280 ? -13.045 -15.364 -3.995 1.00 92.25 280 GLU A C 1
ATOM 2154 O O . GLU A 1 280 ? -12.756 -16.063 -3.018 1.00 92.25 280 GLU A O 1
ATOM 2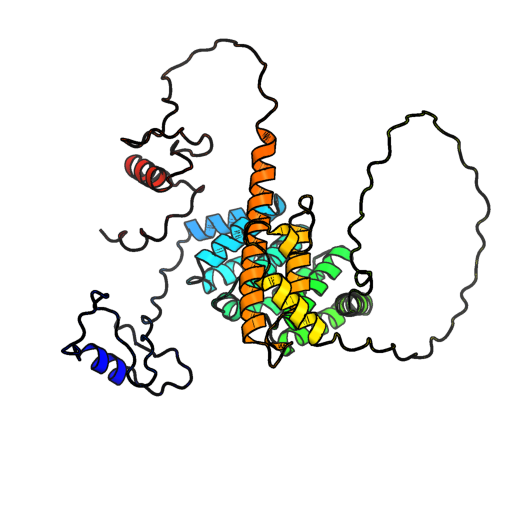159 N N . LEU A 1 281 ? -12.110 -14.928 -4.846 1.00 93.75 281 LEU A N 1
ATOM 2160 C CA . LEU A 1 281 ? -10.685 -15.207 -4.680 1.00 93.75 281 LEU A CA 1
ATOM 2161 C C . LEU A 1 281 ? -10.162 -14.646 -3.345 1.00 93.75 281 LEU A C 1
ATOM 2163 O O . LEU A 1 281 ? -9.496 -15.364 -2.588 1.00 93.75 281 LEU A O 1
ATOM 2167 N N . LEU A 1 282 ? -10.543 -13.405 -3.026 1.00 93.75 282 LEU A N 1
ATOM 2168 C CA . LEU A 1 282 ? -10.223 -12.724 -1.767 1.00 93.75 282 LEU A CA 1
ATOM 2169 C C . LEU A 1 282 ? -11.052 -13.211 -0.566 1.00 93.75 282 LEU A C 1
ATOM 2171 O O . LEU A 1 282 ? -10.753 -12.833 0.561 1.00 93.75 282 LEU A O 1
ATOM 2175 N N . GLY A 1 283 ? -12.069 -14.051 -0.784 1.00 92.31 283 GLY A N 1
ATOM 2176 C CA . GLY A 1 283 ? -12.992 -14.481 0.271 1.00 92.31 283 GLY A CA 1
ATOM 2177 C C . GLY A 1 283 ? -13.966 -13.386 0.711 1.00 92.31 283 GLY A C 1
ATOM 2178 O O . GLY A 1 283 ? -14.434 -13.400 1.843 1.00 92.31 283 GLY A O 1
ATOM 2179 N N . LEU A 1 284 ? -14.259 -12.428 -0.170 1.00 95.44 284 LEU A N 1
ATOM 2180 C CA . LEU A 1 284 ? -15.147 -11.300 0.083 1.00 95.44 284 LEU A CA 1
ATOM 2181 C C . LEU A 1 284 ? -16.471 -11.452 -0.671 1.00 95.44 284 LEU A C 1
ATOM 2183 O O . LEU A 1 284 ? -16.547 -12.052 -1.744 1.00 95.44 284 LEU A O 1
ATOM 2187 N N . GLY A 1 285 ? -17.529 -10.857 -0.119 1.00 93.00 285 GLY A N 1
ATOM 2188 C CA . GLY A 1 285 ? -18.781 -10.664 -0.845 1.00 93.00 285 GLY A CA 1
ATOM 2189 C C . GLY A 1 285 ? -18.676 -9.502 -1.833 1.00 93.00 285 GLY A C 1
ATOM 2190 O O . GLY A 1 285 ? -17.927 -8.556 -1.619 1.00 93.00 285 GLY A O 1
ATOM 2191 N N . THR A 1 286 ? -19.498 -9.505 -2.882 1.00 90.31 286 THR A N 1
ATOM 2192 C CA . THR A 1 286 ? -19.544 -8.407 -3.867 1.00 90.31 286 THR A CA 1
ATOM 2193 C C . THR A 1 286 ? -19.996 -7.068 -3.266 1.00 90.31 286 THR A C 1
ATOM 2195 O O . THR A 1 286 ? -19.929 -6.046 -3.931 1.00 90.31 286 THR A O 1
ATOM 2198 N N . GLY A 1 287 ? -20.482 -7.013 -2.026 1.00 88.50 287 GLY A N 1
ATOM 2199 C CA . GLY A 1 287 ? -20.833 -5.764 -1.335 1.00 88.50 287 GLY A CA 1
ATOM 2200 C C . GLY A 1 287 ? -19.680 -5.085 -0.587 1.00 88.50 287 GLY A C 1
ATOM 2201 O O . GLY A 1 287 ? -19.943 -4.115 0.117 1.00 88.50 287 GLY A O 1
ATOM 2202 N N . CYS A 1 288 ? -18.453 -5.605 -0.679 1.00 92.56 288 CYS A N 1
ATOM 2203 C CA . CYS A 1 288 ? -17.330 -5.144 0.135 1.00 92.56 288 CYS A CA 1
ATOM 2204 C C . CYS A 1 288 ? -16.819 -3.745 -0.246 1.00 92.56 288 CYS A C 1
ATOM 2206 O O . CYS A 1 288 ? -16.940 -3.309 -1.394 1.00 92.56 288 CYS A O 1
ATOM 2208 N N . LYS A 1 289 ? -16.194 -3.065 0.718 1.00 91.75 289 LYS A N 1
ATOM 2209 C CA . LYS A 1 289 ? -15.518 -1.766 0.521 1.00 91.75 289 LYS A CA 1
ATOM 2210 C C . LYS A 1 289 ? -14.068 -1.951 0.056 1.00 91.75 289 LYS A C 1
ATOM 2212 O O . LYS A 1 289 ? -13.484 -3.013 0.270 1.00 91.75 289 LYS A O 1
ATOM 2217 N N . ALA A 1 290 ? -13.438 -0.917 -0.512 1.00 86.69 290 ALA A N 1
ATOM 2218 C CA . ALA A 1 290 ? -12.040 -1.020 -0.953 1.00 86.69 290 ALA A CA 1
ATOM 2219 C C . ALA A 1 290 ? -11.070 -1.282 0.217 1.00 86.69 290 ALA A C 1
ATOM 2221 O O . ALA A 1 290 ? -10.098 -2.024 0.077 1.00 86.69 290 ALA A O 1
ATOM 2222 N N . SER A 1 291 ? -11.361 -0.751 1.407 1.00 83.81 291 SER A N 1
ATOM 2223 C CA . SER A 1 291 ? -10.621 -1.066 2.636 1.00 83.81 291 SER A CA 1
ATOM 2224 C C . SER A 1 291 ? -10.669 -2.555 3.023 1.00 83.81 291 SER A C 1
ATOM 2226 O O . SER A 1 291 ? -9.670 -3.105 3.499 1.00 83.81 291 SER A O 1
ATOM 2228 N N . GLU A 1 292 ? -11.788 -3.240 2.771 1.00 91.56 292 GLU A N 1
ATOM 2229 C CA . GLU A 1 292 ? -11.941 -4.682 3.009 1.00 91.56 292 GLU A CA 1
ATOM 2230 C C . GLU A 1 292 ? -11.142 -5.497 1.985 1.00 91.56 292 GLU A C 1
ATOM 2232 O O . GLU A 1 292 ? -10.465 -6.449 2.369 1.00 91.56 292 GLU A O 1
ATOM 2237 N N . ILE A 1 293 ? -11.129 -5.071 0.714 1.00 93.19 293 ILE A N 1
ATOM 2238 C CA . ILE A 1 293 ? -10.291 -5.658 -0.349 1.00 93.19 293 ILE A CA 1
ATOM 2239 C C . ILE A 1 293 ? -8.812 -5.627 0.052 1.00 93.19 293 ILE A C 1
ATOM 2241 O O . ILE A 1 293 ? -8.141 -6.662 0.033 1.00 93.19 293 ILE A O 1
ATOM 2245 N N . ARG A 1 294 ? -8.312 -4.460 0.482 1.00 87.50 294 ARG A N 1
ATOM 2246 C CA . ARG A 1 294 ? -6.922 -4.287 0.939 1.00 87.50 294 ARG A CA 1
ATOM 2247 C C . ARG A 1 294 ? -6.610 -5.171 2.145 1.00 87.50 294 ARG A C 1
ATOM 2249 O O . ARG A 1 294 ? -5.573 -5.834 2.185 1.00 87.50 294 ARG A O 1
ATOM 2256 N N . THR A 1 295 ? -7.525 -5.227 3.108 1.00 87.44 295 THR A N 1
ATOM 2257 C CA . THR A 1 295 ? -7.358 -6.038 4.319 1.00 87.44 295 THR A CA 1
ATOM 2258 C C . THR A 1 295 ? -7.330 -7.534 4.003 1.00 87.44 295 THR A C 1
ATOM 2260 O O . THR A 1 295 ? -6.419 -8.226 4.458 1.00 87.44 295 THR A O 1
ATOM 2263 N N . ALA A 1 296 ? -8.255 -8.032 3.179 1.00 94.50 296 ALA A N 1
ATOM 2264 C CA . ALA A 1 296 ? -8.297 -9.432 2.760 1.00 94.50 296 ALA A CA 1
ATOM 2265 C C . ALA A 1 296 ? -7.052 -9.826 1.957 1.00 94.50 296 ALA A C 1
ATOM 2267 O O . ALA A 1 296 ? -6.442 -10.862 2.227 1.00 94.50 296 ALA A O 1
ATOM 2268 N N . TYR A 1 297 ? -6.622 -8.964 1.028 1.00 94.94 297 TYR A N 1
ATOM 2269 C CA . TYR A 1 297 ? -5.380 -9.155 0.287 1.00 94.94 297 TYR A CA 1
ATOM 2270 C C . TYR A 1 297 ? -4.185 -9.306 1.234 1.00 94.94 297 TYR A C 1
ATOM 2272 O O . TYR A 1 297 ? -3.466 -10.299 1.138 1.00 94.94 297 TYR A O 1
ATOM 2280 N N . ARG A 1 298 ? -4.002 -8.381 2.190 1.00 90.62 298 ARG A N 1
ATOM 2281 C CA . ARG A 1 298 ? -2.906 -8.447 3.174 1.00 90.62 298 ARG A CA 1
ATOM 2282 C C . ARG A 1 298 ? -2.963 -9.731 3.999 1.00 90.62 298 ARG A C 1
ATOM 2284 O O . ARG A 1 298 ? -1.949 -10.416 4.111 1.00 90.62 298 ARG A O 1
ATOM 2291 N N . LYS A 1 299 ? -4.143 -10.090 4.521 1.00 90.75 299 LYS A N 1
ATOM 2292 C CA . LYS A 1 299 ? -4.345 -11.314 5.316 1.00 90.75 299 LYS A CA 1
ATOM 2293 C C . LYS A 1 299 ? -3.939 -12.568 4.535 1.00 90.75 299 LYS A C 1
ATOM 2295 O O . LYS A 1 299 ? -3.202 -13.395 5.066 1.00 90.75 299 LYS A O 1
ATOM 2300 N N . ILE A 1 300 ? -4.365 -12.704 3.278 1.00 93.94 300 ILE A N 1
ATOM 2301 C CA . ILE A 1 300 ? -4.030 -13.873 2.452 1.00 93.94 300 ILE A CA 1
ATOM 2302 C C . ILE A 1 300 ? -2.552 -13.843 2.043 1.00 93.94 300 ILE A C 1
ATOM 2304 O O . ILE A 1 300 ? -1.868 -14.853 2.198 1.00 93.94 300 ILE A O 1
ATOM 2308 N N . ALA A 1 301 ? -2.036 -12.700 1.579 1.00 93.19 301 ALA A N 1
ATOM 2309 C CA . ALA A 1 301 ? -0.643 -12.541 1.160 1.00 93.19 301 ALA A CA 1
ATOM 2310 C C . ALA A 1 301 ? 0.341 -12.918 2.278 1.00 93.19 301 ALA A C 1
ATOM 2312 O O . ALA A 1 301 ? 1.329 -13.603 2.023 1.00 93.19 301 ALA A O 1
ATOM 2313 N N . LEU A 1 302 ? 0.033 -12.544 3.524 1.00 89.25 302 LEU A N 1
ATOM 2314 C CA . LEU A 1 302 ? 0.805 -12.921 4.710 1.00 89.25 302 LEU A CA 1
ATOM 2315 C C . LEU A 1 302 ? 0.841 -14.434 4.950 1.00 89.25 302 LEU A C 1
ATOM 2317 O O . LEU A 1 302 ? 1.854 -14.945 5.426 1.00 89.25 302 LEU A O 1
ATOM 2321 N N . GLN A 1 303 ? -0.241 -15.151 4.639 1.00 90.12 303 GLN A N 1
ATOM 2322 C CA . GLN A 1 303 ? -0.322 -16.603 4.816 1.00 90.12 303 GLN A CA 1
ATOM 2323 C C . GLN A 1 303 ? 0.442 -17.358 3.726 1.00 90.12 303 GLN A C 1
ATOM 2325 O O . GLN A 1 303 ? 1.095 -18.356 4.021 1.00 90.12 303 GLN A O 1
ATOM 2330 N N . ILE A 1 304 ? 0.389 -16.876 2.482 1.00 93.56 304 ILE A N 1
ATOM 2331 C CA . ILE A 1 304 ? 0.996 -17.543 1.320 1.00 93.56 304 ILE A CA 1
ATOM 2332 C C . ILE A 1 304 ? 2.350 -16.950 0.909 1.00 93.56 304 ILE A C 1
ATOM 2334 O O . ILE A 1 304 ? 2.825 -17.220 -0.189 1.00 93.56 304 ILE A O 1
ATOM 2338 N N . HIS A 1 305 ? 2.984 -16.123 1.744 1.00 88.88 305 HIS A N 1
ATOM 2339 C CA . HIS A 1 305 ? 4.262 -15.503 1.393 1.00 88.88 305 HIS A CA 1
ATOM 2340 C C . HIS A 1 305 ? 5.356 -16.578 1.210 1.00 88.88 305 HIS A C 1
ATOM 2342 O O . HIS A 1 305 ? 5.492 -17.438 2.087 1.00 88.88 305 HIS A O 1
ATOM 2348 N N . PRO A 1 306 ? 6.165 -16.553 0.128 1.00 88.56 306 PRO A N 1
ATOM 2349 C CA . PRO A 1 306 ? 7.154 -17.602 -0.146 1.00 88.56 306 PRO A CA 1
ATOM 2350 C C . PRO A 1 306 ? 8.158 -17.791 0.997 1.00 88.56 306 PRO A C 1
ATOM 2352 O O . PRO A 1 306 ? 8.455 -18.922 1.365 1.00 88.56 306 PRO A O 1
ATOM 2355 N N . ASP A 1 307 ? 8.602 -16.704 1.629 1.00 80.81 307 ASP A N 1
ATOM 2356 C CA . ASP A 1 307 ? 9.592 -16.764 2.712 1.00 80.81 307 ASP A CA 1
ATOM 2357 C C . ASP A 1 307 ? 9.090 -17.443 3.991 1.00 80.81 307 ASP A C 1
ATOM 2359 O O . ASP A 1 307 ? 9.892 -17.957 4.768 1.00 80.81 307 ASP A O 1
ATOM 2363 N N . LYS A 1 308 ? 7.775 -17.436 4.232 1.00 82.06 308 LYS A N 1
ATOM 2364 C CA . LYS A 1 308 ? 7.166 -18.117 5.384 1.00 82.06 308 LYS A CA 1
ATOM 2365 C C . LYS A 1 308 ? 6.865 -19.586 5.100 1.00 82.06 308 LYS A C 1
ATOM 2367 O O . LYS A 1 308 ? 6.566 -20.333 6.025 1.00 82.06 308 LYS A O 1
ATOM 2372 N N . ASN A 1 309 ? 6.953 -19.992 3.834 1.00 86.88 309 ASN A N 1
ATOM 2373 C CA . ASN A 1 309 ? 6.527 -21.297 3.347 1.00 86.88 309 ASN A CA 1
ATOM 2374 C C . ASN A 1 309 ? 7.656 -22.002 2.575 1.00 86.88 309 ASN A C 1
ATOM 2376 O O . ASN A 1 309 ? 7.489 -22.329 1.388 1.00 86.88 309 ASN A O 1
ATOM 2380 N N . PRO A 1 310 ? 8.810 -22.252 3.232 1.00 84.62 310 PRO A N 1
ATOM 2381 C CA . PRO A 1 310 ? 9.934 -22.929 2.597 1.00 84.62 310 PRO A CA 1
ATOM 2382 C C . PRO A 1 310 ? 9.498 -24.304 2.072 1.00 84.62 310 PRO A C 1
ATOM 2384 O O . PRO A 1 310 ? 8.760 -25.037 2.730 1.00 84.62 310 PRO A O 1
ATOM 2387 N N . GLY A 1 311 ? 9.918 -24.639 0.851 1.00 85.56 311 GLY A N 1
ATOM 2388 C CA . GLY A 1 311 ? 9.524 -25.876 0.161 1.00 85.56 311 GLY A CA 1
ATOM 2389 C C . GLY A 1 311 ? 8.276 -25.768 -0.725 1.00 85.56 311 GLY A C 1
ATOM 2390 O O . GLY A 1 311 ? 8.017 -26.669 -1.518 1.00 85.56 311 GLY A O 1
ATOM 2391 N N . SER A 1 312 ? 7.535 -24.656 -0.671 1.00 89.06 312 SER A N 1
ATOM 2392 C CA . SER A 1 312 ? 6.407 -24.383 -1.583 1.00 89.06 312 SER A CA 1
ATOM 2393 C C . SER A 1 312 ? 6.469 -22.993 -2.224 1.00 89.06 312 SER A C 1
ATOM 2395 O O . SER A 1 312 ? 5.479 -22.481 -2.743 1.00 89.06 312 SER A O 1
ATOM 2397 N N . GLU A 1 313 ? 7.664 -22.404 -2.246 1.00 89.50 313 GLU A N 1
ATOM 2398 C CA . GLU A 1 313 ? 7.943 -21.042 -2.710 1.00 89.50 313 GLU A CA 1
ATOM 2399 C C . GLU A 1 313 ? 7.428 -20.763 -4.125 1.00 89.50 313 GLU A C 1
ATOM 2401 O O . GLU A 1 313 ? 6.895 -19.687 -4.378 1.00 89.50 313 GLU A O 1
ATOM 2406 N N . GLY A 1 314 ? 7.580 -21.717 -5.051 1.00 89.94 314 GLY A N 1
ATOM 2407 C CA . GLY A 1 314 ? 7.121 -21.563 -6.434 1.00 89.94 314 GLY A CA 1
ATOM 2408 C C . GLY A 1 314 ? 5.605 -21.388 -6.523 1.00 89.94 314 GLY A C 1
ATOM 2409 O O . GLY A 1 314 ? 5.131 -20.425 -7.120 1.00 89.94 314 GLY A O 1
ATOM 2410 N N . LEU A 1 315 ? 4.855 -22.266 -5.849 1.00 91.25 315 LEU A N 1
ATOM 2411 C CA . LEU A 1 315 ? 3.392 -22.205 -5.803 1.00 91.25 315 LEU A CA 1
ATOM 2412 C C . LEU A 1 315 ? 2.906 -20.973 -5.032 1.00 91.25 315 LEU A C 1
ATOM 2414 O O . LEU A 1 315 ? 1.951 -20.323 -5.439 1.00 91.25 315 LEU A O 1
ATOM 2418 N N . CYS A 1 316 ? 3.588 -20.624 -3.941 1.00 91.50 316 CYS A N 1
ATOM 2419 C CA . CYS A 1 316 ? 3.310 -19.422 -3.161 1.00 91.50 316 CYS A CA 1
ATOM 2420 C C . CYS A 1 316 ? 3.482 -18.147 -3.999 1.00 91.50 316 CYS A C 1
ATOM 2422 O O . CYS A 1 316 ? 2.612 -17.281 -3.982 1.00 91.50 316 CYS A O 1
ATOM 2424 N N . LYS A 1 317 ? 4.560 -18.049 -4.790 1.00 90.12 317 LYS A N 1
ATOM 2425 C CA . LYS A 1 317 ? 4.791 -16.929 -5.719 1.00 90.12 317 LYS A CA 1
ATOM 2426 C C . LYS A 1 317 ? 3.699 -16.841 -6.781 1.00 90.12 317 LYS A C 1
ATOM 2428 O O . LYS A 1 317 ? 3.173 -15.758 -7.017 1.00 90.12 317 LYS A O 1
ATOM 2433 N N . GLU A 1 318 ? 3.341 -17.965 -7.395 1.00 93.12 318 GLU A N 1
ATOM 2434 C CA . GLU A 1 318 ? 2.271 -18.015 -8.397 1.00 93.12 318 GLU A CA 1
ATOM 2435 C C . GLU A 1 318 ? 0.921 -17.586 -7.806 1.00 93.12 318 GLU A C 1
ATOM 2437 O O . GLU A 1 318 ? 0.238 -16.722 -8.360 1.00 93.12 318 GLU A O 1
ATOM 2442 N N . ALA A 1 319 ? 0.564 -18.125 -6.638 1.00 94.19 319 ALA A N 1
ATOM 2443 C CA . ALA A 1 319 ? -0.649 -17.746 -5.930 1.00 94.19 319 ALA A CA 1
ATOM 2444 C C . ALA A 1 319 ? -0.645 -16.264 -5.534 1.00 94.19 319 ALA A C 1
ATOM 2446 O O . ALA A 1 319 ? -1.682 -15.619 -5.650 1.00 94.19 319 ALA A O 1
ATOM 2447 N N . LEU A 1 320 ? 0.495 -15.704 -5.120 1.00 92.88 320 LEU A N 1
ATOM 2448 C CA . LEU A 1 320 ? 0.614 -14.290 -4.763 1.00 92.88 320 LEU A CA 1
ATOM 2449 C C . LEU A 1 320 ? 0.399 -13.375 -5.9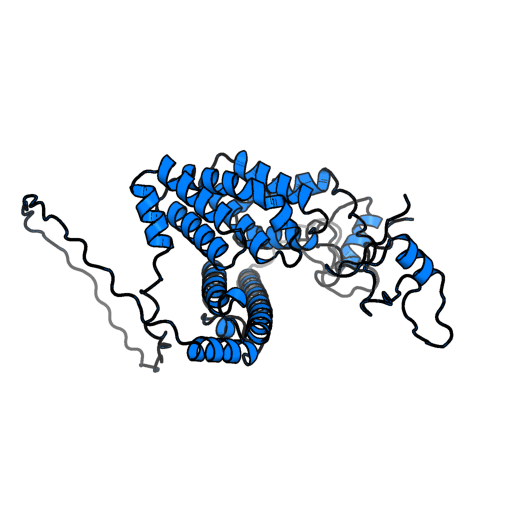79 1.00 92.88 320 LEU A C 1
ATOM 2451 O O . LEU A 1 320 ? -0.336 -12.396 -5.875 1.00 92.88 320 LEU A O 1
ATOM 2455 N N . ILE A 1 321 ? 0.958 -13.726 -7.143 1.00 93.06 321 ILE A N 1
ATOM 2456 C CA . ILE A 1 321 ? 0.727 -12.997 -8.404 1.00 93.06 321 ILE A CA 1
ATOM 2457 C C . ILE A 1 321 ? -0.760 -13.026 -8.768 1.00 93.06 321 ILE A C 1
ATOM 2459 O O . ILE A 1 321 ? -1.350 -11.996 -9.093 1.00 93.06 321 ILE A O 1
ATOM 2463 N N . LYS A 1 322 ? -1.391 -14.199 -8.687 1.00 94.12 322 LYS A N 1
ATOM 2464 C CA . LYS A 1 322 ? -2.815 -14.342 -9.002 1.00 94.12 322 LYS A CA 1
ATOM 2465 C C . LYS A 1 322 ? -3.713 -13.619 -7.995 1.00 94.12 322 LYS A C 1
ATOM 2467 O O . LYS A 1 322 ? -4.709 -13.012 -8.377 1.00 94.12 322 LYS A O 1
ATOM 2472 N N . LEU A 1 323 ? -3.343 -13.637 -6.717 1.00 95.19 323 LEU A N 1
ATOM 2473 C CA . LEU A 1 323 ? -4.002 -12.874 -5.661 1.00 95.19 323 LEU A CA 1
ATOM 2474 C C . LEU A 1 323 ? -3.917 -11.366 -5.923 1.00 95.19 323 LEU A C 1
ATOM 2476 O O . LEU A 1 323 ? -4.912 -10.664 -5.758 1.00 95.19 323 LEU A O 1
ATOM 2480 N N . GLN A 1 324 ? -2.761 -10.880 -6.380 1.00 94.06 324 GLN A N 1
ATOM 2481 C CA . GLN A 1 324 ? -2.569 -9.485 -6.771 1.00 94.06 324 GLN A CA 1
ATOM 2482 C C . GLN A 1 324 ? -3.452 -9.105 -7.965 1.00 94.06 324 GLN A C 1
ATOM 2484 O O . GLN A 1 324 ? -4.138 -8.089 -7.907 1.00 94.06 324 GLN A O 1
ATOM 2489 N N . GLN A 1 325 ? -3.520 -9.946 -9.001 1.00 93.50 325 GLN A N 1
ATOM 2490 C CA . GLN A 1 325 ? -4.436 -9.739 -10.132 1.00 93.50 325 GLN A CA 1
ATOM 2491 C C . GLN A 1 325 ? -5.904 -9.707 -9.682 1.00 93.50 325 GLN A C 1
ATOM 2493 O O . GLN A 1 325 ? -6.672 -8.853 -10.118 1.00 93.50 325 GLN A O 1
ATOM 2498 N N . GLY A 1 326 ? -6.292 -10.607 -8.771 1.00 95.06 326 GLY A N 1
ATOM 2499 C CA . GLY A 1 326 ? -7.633 -10.629 -8.187 1.00 95.06 326 GLY A CA 1
ATOM 2500 C C . GLY A 1 326 ? -7.960 -9.350 -7.412 1.00 95.06 326 GLY A C 1
ATOM 2501 O O . GLY A 1 326 ? -9.056 -8.819 -7.558 1.00 95.06 326 GLY A O 1
ATOM 2502 N N . ARG A 1 327 ? -7.004 -8.810 -6.644 1.00 95.25 327 ARG A N 1
ATOM 2503 C CA . ARG A 1 327 ? -7.143 -7.506 -5.977 1.00 95.25 327 ARG A CA 1
ATOM 2504 C C . ARG A 1 327 ? -7.380 -6.382 -6.987 1.00 95.25 327 ARG A C 1
ATOM 2506 O O . ARG A 1 327 ? -8.355 -5.654 -6.842 1.00 95.25 327 ARG A O 1
ATOM 2513 N N . GLU A 1 328 ? -6.522 -6.259 -7.998 1.00 92.25 328 GLU A N 1
ATOM 2514 C CA . GLU A 1 328 ? -6.621 -5.202 -9.018 1.00 92.25 328 GLU A CA 1
ATOM 2515 C C . GLU A 1 328 ? -7.977 -5.247 -9.745 1.00 92.25 328 GLU A C 1
ATOM 2517 O O . GLU A 1 328 ? -8.632 -4.221 -9.939 1.00 92.25 328 GLU A O 1
ATOM 2522 N N . GLN A 1 329 ? -8.440 -6.451 -10.091 1.00 94.06 329 GLN A N 1
ATOM 2523 C CA . GLN A 1 329 ? -9.736 -6.653 -10.732 1.00 94.06 329 GLN A CA 1
ATOM 2524 C C . GLN A 1 329 ? -10.908 -6.316 -9.788 1.00 94.06 329 GLN A C 1
ATOM 2526 O O . GLN A 1 329 ? -11.852 -5.651 -10.215 1.00 94.06 329 GLN A O 1
ATOM 2531 N N . ALA A 1 330 ? -10.847 -6.713 -8.509 1.00 94.38 330 ALA A N 1
ATOM 2532 C CA . ALA A 1 330 ? -11.870 -6.372 -7.513 1.00 94.38 330 ALA A CA 1
ATOM 2533 C C . ALA A 1 330 ? -11.999 -4.850 -7.331 1.00 94.38 330 ALA A C 1
ATOM 2535 O O . ALA A 1 330 ? -13.111 -4.322 -7.287 1.00 94.38 330 ALA A O 1
ATOM 2536 N N . GLU A 1 331 ? -10.867 -4.144 -7.254 1.00 91.94 331 GLU A N 1
ATOM 2537 C CA . GLU A 1 331 ? -10.826 -2.682 -7.147 1.00 91.94 331 GLU A CA 1
ATOM 2538 C C . GLU A 1 331 ? -11.425 -2.020 -8.400 1.00 91.94 331 GLU A C 1
ATOM 2540 O O . GLU A 1 331 ? -12.270 -1.129 -8.283 1.00 91.94 331 GLU A O 1
ATOM 2545 N N . SER A 1 332 ? -11.082 -2.507 -9.601 1.00 90.94 332 SER A N 1
ATOM 2546 C CA . SER A 1 332 ? -11.644 -1.990 -10.856 1.00 90.94 332 SER A CA 1
ATOM 2547 C C . SER A 1 332 ? -13.161 -2.195 -10.954 1.00 90.94 332 SER A C 1
ATOM 2549 O O . SER A 1 332 ? -13.893 -1.279 -11.336 1.00 90.94 332 SER A O 1
ATOM 2551 N N . GLU A 1 333 ? -13.666 -3.373 -10.579 1.00 93.75 333 GLU A N 1
ATOM 2552 C CA . GLU A 1 333 ? -15.105 -3.662 -10.586 1.00 93.75 333 GLU A CA 1
ATOM 2553 C C . GLU A 1 333 ? -15.878 -2.811 -9.574 1.00 93.75 333 GLU A C 1
ATOM 2555 O O . GLU A 1 333 ? -16.993 -2.362 -9.865 1.00 93.75 333 GLU A O 1
ATOM 2560 N N . LEU A 1 334 ? -15.292 -2.542 -8.404 1.00 92.19 334 LEU A N 1
ATOM 2561 C CA . LEU A 1 334 ? -15.871 -1.636 -7.415 1.00 92.19 334 LEU A CA 1
ATOM 2562 C C . LEU A 1 334 ? -15.994 -0.214 -7.990 1.00 92.19 334 LEU A C 1
ATOM 2564 O O . LEU A 1 334 ? -17.083 0.365 -7.975 1.00 92.19 334 LEU A O 1
ATOM 2568 N N . GLN A 1 335 ? -14.930 0.296 -8.615 1.00 88.50 335 GLN A N 1
ATOM 2569 C CA . GLN A 1 335 ? -14.910 1.623 -9.237 1.00 88.50 335 GLN A CA 1
ATOM 2570 C C . GLN A 1 335 ? -15.915 1.749 -10.402 1.00 88.50 335 GLN A C 1
ATOM 2572 O O . GLN A 1 335 ? -16.592 2.773 -10.573 1.00 88.50 335 GLN A O 1
ATOM 2577 N N . GLN A 1 336 ? -16.075 0.693 -11.206 1.00 89.62 336 GLN A N 1
ATOM 2578 C CA . GLN A 1 336 ? -17.078 0.650 -12.276 1.00 89.62 336 GLN A CA 1
ATOM 2579 C C . GLN A 1 336 ? -18.511 0.710 -11.731 1.00 89.62 336 GLN A C 1
ATOM 2581 O O . GLN A 1 336 ? -19.379 1.355 -12.325 1.00 89.62 336 GLN A O 1
ATOM 2586 N N . ARG A 1 337 ? -18.783 0.077 -10.587 1.00 89.38 337 ARG A N 1
ATOM 2587 C CA . ARG A 1 337 ? -20.115 0.099 -9.961 1.00 89.38 337 ARG A CA 1
ATOM 2588 C C . ARG A 1 337 ? -20.447 1.457 -9.361 1.00 89.38 337 ARG A C 1
ATOM 2590 O O . ARG A 1 337 ? -21.563 1.943 -9.548 1.00 89.38 337 ARG A O 1
ATOM 2597 N N . GLU A 1 338 ? -19.477 2.090 -8.713 1.00 86.62 338 GLU A N 1
ATOM 2598 C CA . GLU A 1 338 ? -19.621 3.441 -8.162 1.00 86.62 338 GLU A CA 1
ATOM 2599 C C . GLU A 1 338 ? -19.886 4.481 -9.260 1.00 86.62 338 GLU A C 1
ATOM 2601 O O . GLU A 1 338 ? -20.761 5.340 -9.121 1.00 86.62 338 GLU A O 1
ATOM 2606 N N . SER A 1 339 ? -19.195 4.367 -10.397 1.00 85.94 339 SER A N 1
ATOM 2607 C CA . SER A 1 339 ? -19.405 5.253 -11.550 1.00 85.94 339 SER A CA 1
ATOM 2608 C C . SER A 1 339 ? -20.689 4.938 -12.337 1.00 85.94 339 SER A C 1
ATOM 2610 O O . SER A 1 339 ? -21.348 5.853 -12.842 1.00 85.94 339 SER A O 1
ATOM 2612 N N . GLY A 1 340 ? -21.092 3.665 -12.415 1.00 79.94 340 GLY A N 1
ATOM 2613 C CA . GLY A 1 340 ? -22.298 3.208 -13.114 1.00 79.94 340 GLY A CA 1
ATOM 2614 C C . GLY A 1 340 ? -23.618 3.550 -12.410 1.00 79.94 340 GLY A C 1
ATOM 2615 O O . GLY A 1 340 ? -24.624 3.795 -13.082 1.00 79.94 340 GLY A O 1
ATOM 2616 N N . GLY A 1 341 ? -23.624 3.634 -11.075 1.00 62.16 341 GLY A N 1
ATOM 2617 C CA . GLY A 1 341 ? -24.822 3.916 -10.270 1.00 62.16 341 GLY A CA 1
ATOM 2618 C C . GLY A 1 341 ? -25.445 5.302 -10.489 1.00 62.16 341 GLY A C 1
ATOM 2619 O O . GLY A 1 341 ? -26.638 5.483 -10.267 1.00 62.16 341 GLY A O 1
ATOM 2620 N N . LYS A 1 342 ? -24.690 6.282 -11.003 1.00 55.94 342 LYS A N 1
ATOM 2621 C CA . LYS A 1 342 ? -25.170 7.667 -11.194 1.00 55.94 342 LYS A CA 1
ATOM 2622 C C . LYS A 1 342 ? -25.992 7.912 -12.470 1.00 55.94 342 LYS A C 1
ATOM 2624 O O . LYS A 1 342 ? -26.383 9.050 -12.724 1.00 55.94 342 LYS A O 1
ATOM 2629 N N . LYS A 1 343 ? -26.261 6.896 -13.303 1.00 53.84 343 LYS A N 1
ATOM 2630 C CA . LYS A 1 343 ? -26.854 7.094 -14.645 1.00 53.84 343 LYS A CA 1
ATOM 2631 C C . LYS A 1 343 ? -28.353 6.794 -14.807 1.00 53.84 343 LYS A C 1
ATOM 2633 O O . LYS A 1 343 ? -28.827 6.926 -15.933 1.00 53.84 343 LYS A O 1
ATOM 2638 N N . ARG A 1 344 ? -29.111 6.417 -13.765 1.00 49.28 344 ARG A N 1
ATOM 2639 C CA . ARG A 1 344 ? -30.485 5.891 -13.956 1.00 49.28 344 ARG A CA 1
ATOM 2640 C C . ARG A 1 344 ? -31.692 6.774 -13.606 1.00 49.28 344 ARG A C 1
ATOM 2642 O O . ARG A 1 344 ? -32.761 6.441 -14.099 1.00 49.28 344 ARG A O 1
ATOM 2649 N N . ASP A 1 345 ? -31.543 7.940 -12.970 1.00 50.97 345 ASP A N 1
ATOM 2650 C CA . ASP A 1 345 ? -32.723 8.724 -12.525 1.00 50.97 345 ASP A CA 1
ATOM 2651 C C . ASP A 1 345 ? -32.937 10.080 -13.224 1.00 50.97 345 ASP A C 1
ATOM 2653 O O . ASP A 1 345 ? -33.638 10.947 -12.712 1.00 50.97 345 ASP A O 1
ATOM 2657 N N . LYS A 1 346 ? -32.371 10.298 -14.420 1.00 52.34 346 LYS A N 1
ATOM 2658 C CA . LYS A 1 346 ? -32.633 11.526 -15.202 1.00 52.34 346 LYS A CA 1
ATOM 2659 C C . LYS A 1 346 ? -33.302 11.239 -16.546 1.00 52.34 346 LYS A C 1
ATOM 2661 O O . LYS A 1 346 ? -32.847 11.699 -17.589 1.00 52.34 346 LYS A O 1
ATOM 2666 N N . ALA A 1 347 ? -34.381 10.462 -16.505 1.00 45.62 347 ALA A N 1
ATOM 2667 C CA . ALA A 1 347 ? -35.382 10.393 -17.564 1.00 45.62 347 ALA A CA 1
ATOM 2668 C C . ALA A 1 347 ? -36.662 11.057 -17.037 1.00 45.62 347 ALA A C 1
ATOM 2670 O O . ALA A 1 347 ? -37.430 10.431 -16.318 1.00 45.62 347 ALA A O 1
ATOM 2671 N N . GLY A 1 348 ? -36.843 12.342 -17.345 1.00 52.34 348 GLY A N 1
ATOM 2672 C CA . GLY A 1 348 ? -38.043 13.094 -16.972 1.00 52.34 348 GLY A CA 1
ATOM 2673 C C . GLY A 1 348 ? -37.740 14.493 -16.451 1.00 52.34 348 GLY A C 1
ATOM 2674 O O . GLY A 1 348 ? -37.893 14.755 -15.266 1.00 52.34 348 GLY A O 1
ATOM 2675 N N . MET A 1 349 ? -37.293 15.395 -17.324 1.00 42.81 349 MET A N 1
ATOM 2676 C CA . MET A 1 349 ? -37.666 16.801 -17.176 1.00 42.81 349 MET A CA 1
ATOM 2677 C C . MET A 1 349 ? -37.634 17.448 -18.554 1.00 42.81 349 MET A C 1
ATOM 2679 O O . MET A 1 349 ? -36.598 17.467 -19.224 1.00 42.81 349 MET A O 1
ATOM 2683 N N . ASP A 1 350 ? -38.813 17.891 -18.960 1.00 43.47 350 ASP A N 1
ATOM 2684 C CA . ASP A 1 350 ? -39.124 18.433 -20.263 1.00 43.47 350 ASP A CA 1
ATOM 2685 C C . ASP A 1 350 ? -38.446 19.775 -20.555 1.00 43.47 350 ASP A C 1
ATOM 2687 O O . ASP A 1 350 ? -37.912 20.484 -19.703 1.00 43.47 350 ASP A O 1
ATOM 2691 N N . ASN A 1 351 ? -38.476 20.041 -21.849 1.00 43.50 351 ASN A N 1
ATOM 2692 C CA . ASN A 1 351 ? -37.800 21.037 -22.649 1.00 43.50 351 ASN A CA 1
ATOM 2693 C C . ASN A 1 351 ? -38.194 22.483 -22.277 1.00 43.50 351 ASN A C 1
ATOM 2695 O O . ASN A 1 351 ? -39.369 22.838 -22.339 1.00 43.50 351 ASN A O 1
ATOM 2699 N N . ALA A 1 352 ? -37.211 23.341 -21.992 1.00 36.41 352 ALA A N 1
ATOM 2700 C CA . ALA A 1 352 ? -37.364 24.794 -22.059 1.00 36.41 352 ALA A CA 1
ATOM 2701 C C . ALA A 1 352 ? -36.202 25.374 -22.875 1.00 36.41 352 ALA A C 1
ATOM 2703 O O . ALA A 1 352 ? -35.037 25.334 -22.484 1.00 36.41 352 ALA A O 1
ATOM 2704 N N . THR A 1 353 ? -36.568 25.850 -24.058 1.00 43.25 353 THR A N 1
ATOM 2705 C CA . THR A 1 353 ? -35.752 26.463 -25.102 1.00 43.25 353 THR A CA 1
ATOM 2706 C C . THR A 1 353 ? -35.058 27.739 -24.636 1.00 43.25 353 THR A C 1
ATOM 2708 O O . THR A 1 353 ? -35.722 28.731 -24.347 1.00 43.25 353 THR A O 1
ATOM 2711 N N . VAL A 1 354 ? -33.726 27.732 -24.682 1.00 40.62 354 VAL A N 1
ATOM 2712 C CA . VAL A 1 354 ? -32.889 28.928 -24.835 1.00 40.62 354 VAL A CA 1
ATOM 2713 C C . VAL A 1 354 ? -31.810 28.575 -25.865 1.00 40.62 354 VAL A C 1
ATOM 2715 O O . VAL A 1 354 ? -30.997 27.683 -25.628 1.00 40.62 354 VAL A O 1
ATOM 2718 N N . GLU A 1 355 ? -31.849 29.219 -27.035 1.00 45.47 355 GLU A N 1
ATOM 2719 C CA . GLU A 1 355 ? -30.722 29.243 -27.981 1.00 45.47 355 GLU A CA 1
ATOM 2720 C C . GLU A 1 355 ? -29.547 30.007 -27.343 1.00 45.47 355 GLU A C 1
ATOM 2722 O O . GLU A 1 355 ? -29.787 31.003 -26.656 1.00 45.47 355 GLU A O 1
ATOM 2727 N N . PRO A 1 356 ? -28.287 29.555 -27.521 1.00 51.50 356 PRO A N 1
ATOM 2728 C CA . PRO A 1 356 ? -27.543 30.001 -28.703 1.00 51.50 356 PRO A CA 1
ATOM 2729 C C . PRO A 1 356 ? -26.574 28.968 -29.325 1.00 51.50 356 PRO A C 1
ATOM 2731 O O . PRO A 1 356 ? -26.096 28.038 -28.684 1.00 51.50 356 PRO A O 1
ATOM 2734 N N . GLU A 1 357 ? -26.302 29.203 -30.611 1.00 46.12 357 GLU A N 1
ATOM 2735 C CA . GLU A 1 357 ? -25.051 28.995 -31.362 1.00 46.12 357 GLU A CA 1
ATOM 2736 C C . GLU A 1 357 ? -24.330 27.621 -31.383 1.00 46.12 357 GLU A C 1
ATOM 2738 O O . GLU A 1 357 ? -23.874 27.062 -30.391 1.00 46.12 357 GLU A O 1
ATOM 2743 N N . ALA A 1 358 ? -24.148 27.140 -32.623 1.00 47.47 358 ALA A N 1
ATOM 2744 C CA . ALA A 1 358 ? -23.280 26.055 -33.098 1.00 47.47 358 ALA A CA 1
ATOM 2745 C C . ALA A 1 358 ? -23.396 24.690 -32.381 1.00 47.47 358 ALA A C 1
ATOM 2747 O O . ALA A 1 358 ? -22.626 24.333 -31.488 1.00 47.47 358 ALA A O 1
ATOM 2748 N N . LYS A 1 359 ? -24.319 23.854 -32.885 1.00 44.75 359 LYS A N 1
ATOM 2749 C CA . LYS A 1 359 ? -24.522 22.450 -32.481 1.00 44.75 359 LYS A CA 1
ATOM 2750 C C . LYS A 1 359 ? -23.200 21.656 -32.462 1.00 44.75 359 LYS A C 1
ATOM 2752 O O . LYS A 1 359 ? -22.613 21.437 -33.523 1.00 44.75 359 LYS A O 1
ATOM 2757 N N . PRO A 1 360 ? -22.757 21.133 -31.305 1.00 53.41 360 PRO A N 1
ATOM 2758 C CA . PRO A 1 360 ? -21.627 20.222 -31.259 1.00 53.41 360 PRO A CA 1
ATOM 2759 C C . PRO A 1 360 ? -22.061 18.838 -31.743 1.00 53.41 360 PRO A C 1
ATOM 2761 O O . PRO A 1 360 ? -22.983 18.234 -31.195 1.00 53.41 360 PRO A O 1
ATOM 2764 N N . SER A 1 361 ? -21.391 18.307 -32.764 1.00 65.69 361 SER A N 1
ATOM 2765 C CA . SER A 1 361 ? -21.563 16.913 -33.169 1.00 65.69 361 SER A CA 1
ATOM 2766 C C . SER A 1 361 ? -21.274 16.008 -31.967 1.00 65.69 361 SER A C 1
ATOM 2768 O O . SER A 1 361 ? -20.172 16.037 -31.423 1.00 65.69 361 SER A O 1
ATOM 2770 N N . GLY A 1 362 ? -22.235 15.182 -31.544 1.00 81.94 362 GLY A N 1
ATOM 2771 C CA . GLY A 1 362 ? -22.079 14.231 -30.428 1.00 81.94 362 GLY A CA 1
ATOM 2772 C C . GLY A 1 362 ? -21.045 13.118 -30.663 1.00 81.94 362 GLY A C 1
ATOM 2773 O O . GLY A 1 362 ? -20.931 12.204 -29.850 1.00 81.94 362 GLY A O 1
ATOM 2774 N N . LYS A 1 363 ? -20.299 13.185 -31.766 1.00 86.75 363 LYS A N 1
ATOM 2775 C CA . LYS A 1 363 ? -19.223 12.272 -32.139 1.00 86.75 363 LYS A CA 1
ATOM 2776 C C . LYS A 1 363 ? -17.864 12.869 -31.783 1.00 86.75 363 LYS A C 1
ATOM 2778 O O . LYS A 1 363 ? -17.708 14.087 -31.682 1.00 86.75 363 LYS A O 1
ATOM 2783 N N . CYS A 1 364 ? -16.884 11.998 -31.585 1.00 85.75 364 CYS A N 1
ATOM 2784 C CA . CYS A 1 364 ? -15.492 12.390 -31.438 1.00 85.75 364 CYS A CA 1
ATOM 2785 C C . CYS A 1 364 ? -15.048 13.228 -32.654 1.00 85.75 364 CYS A C 1
ATOM 2787 O O . CYS A 1 364 ? -15.313 12.829 -33.785 1.00 85.75 364 CYS A O 1
ATOM 2789 N N . PRO A 1 365 ? -14.351 14.362 -32.457 1.00 83.94 365 PRO A N 1
ATOM 2790 C CA . PRO A 1 365 ? -13.907 15.203 -33.568 1.00 83.94 365 PRO A CA 1
ATOM 2791 C C . PRO A 1 365 ? -12.711 14.618 -34.338 1.00 83.94 365 PRO A C 1
ATOM 2793 O O . PRO A 1 365 ? -12.197 15.260 -35.250 1.00 83.94 365 PRO A O 1
ATOM 2796 N N . TYR A 1 366 ? -12.247 13.418 -33.978 1.00 83.81 366 TYR A N 1
ATOM 2797 C CA . TYR A 1 366 ? -11.180 12.733 -34.694 1.00 83.81 366 TYR A CA 1
ATOM 2798 C C . TYR A 1 366 ? -11.715 12.115 -36.001 1.00 83.81 366 TYR A C 1
ATOM 2800 O O . TYR A 1 366 ? -12.706 11.378 -35.944 1.00 83.81 366 TYR A O 1
ATOM 2808 N N . PRO A 1 367 ? -11.088 12.374 -37.166 1.00 86.50 367 PRO A N 1
ATOM 2809 C CA . PRO A 1 367 ? -11.544 11.843 -38.450 1.00 86.50 367 PRO A CA 1
ATOM 2810 C C . PRO A 1 367 ? -11.681 10.315 -38.431 1.00 86.50 367 PRO A C 1
ATOM 2812 O O . PRO A 1 367 ? -10.762 9.608 -38.028 1.00 86.50 367 PRO A O 1
ATOM 2815 N N . GLY A 1 368 ? -12.840 9.801 -38.852 1.00 85.19 368 GLY A N 1
ATOM 2816 C CA . GLY A 1 368 ? -13.123 8.359 -38.871 1.00 85.19 368 GLY A CA 1
ATOM 2817 C C . GLY A 1 368 ? -13.503 7.750 -37.515 1.00 85.19 368 GLY A C 1
ATOM 2818 O O . GLY A 1 368 ? -13.689 6.539 -37.425 1.00 85.19 368 GLY A O 1
ATOM 2819 N N . CYS A 1 369 ? -13.642 8.552 -36.454 1.00 81.69 369 CYS A N 1
ATOM 2820 C CA . CYS A 1 369 ? -14.120 8.065 -35.166 1.00 81.69 369 CYS A CA 1
ATOM 2821 C C . CYS A 1 369 ? -15.635 8.257 -35.008 1.00 81.69 369 CYS A C 1
ATOM 2823 O O . CYS A 1 369 ? -16.117 9.365 -34.785 1.00 81.69 369 CYS A O 1
ATOM 2825 N N . ASP A 1 370 ? -16.384 7.155 -35.025 1.00 86.44 370 ASP A N 1
ATOM 2826 C CA . ASP A 1 370 ? -17.840 7.170 -34.812 1.00 86.44 370 ASP A CA 1
ATOM 2827 C C . ASP A 1 370 ? -18.270 7.077 -33.341 1.00 86.44 370 ASP A C 1
ATOM 2829 O O . ASP A 1 370 ? -19.461 7.017 -33.031 1.00 86.44 370 ASP A O 1
ATOM 2833 N N . LEU A 1 371 ? -17.312 7.072 -32.413 1.00 84.94 371 LEU A N 1
ATOM 2834 C CA . LEU A 1 371 ? -17.599 6.951 -30.989 1.00 84.94 371 LEU A CA 1
ATOM 2835 C C . LEU A 1 371 ? -18.112 8.274 -30.400 1.00 84.94 371 LEU A C 1
ATOM 2837 O O . LEU A 1 371 ? -17.688 9.352 -30.830 1.00 84.94 371 LEU A O 1
ATOM 2841 N N . PRO A 1 372 ? -18.983 8.212 -29.377 1.00 84.25 372 PRO A N 1
ATOM 2842 C CA . PRO A 1 372 ? -19.478 9.406 -28.710 1.00 84.25 372 PRO A CA 1
ATOM 2843 C C . PRO A 1 372 ? -18.340 10.166 -28.017 1.00 84.25 372 PRO A C 1
ATOM 2845 O O . PRO A 1 372 ? -17.418 9.566 -27.454 1.00 84.25 372 PRO A O 1
ATOM 2848 N N . SER A 1 373 ? -18.406 11.496 -28.052 1.00 85.75 373 SER A N 1
ATOM 2849 C CA . SER A 1 373 ? -17.435 12.352 -27.369 1.00 85.75 373 SER A CA 1
ATOM 2850 C C . SER A 1 373 ? -17.572 12.252 -25.844 1.00 85.75 373 SER A C 1
ATOM 2852 O O . SER A 1 373 ? -18.673 12.222 -25.287 1.00 85.75 373 SER A O 1
ATOM 2854 N N . CYS A 1 374 ? -16.440 12.181 -25.140 1.00 81.38 374 CYS A N 1
ATOM 2855 C CA . CYS A 1 374 ? -16.403 12.198 -23.683 1.00 81.38 374 CYS A CA 1
ATOM 2856 C C . CYS A 1 374 ? -16.806 13.586 -23.175 1.00 81.38 374 CYS A C 1
ATOM 2858 O O . CYS A 1 374 ? -16.224 14.593 -23.579 1.00 81.38 374 CYS A O 1
ATOM 2860 N N . LYS A 1 375 ? -17.773 13.635 -22.252 1.00 80.69 375 LYS A N 1
ATOM 2861 C CA . LYS A 1 375 ? -18.247 14.889 -21.643 1.00 80.69 375 LYS A CA 1
ATOM 2862 C C . LYS A 1 375 ? -17.243 15.505 -20.665 1.00 80.69 375 LYS A C 1
ATOM 2864 O O . LYS A 1 375 ? -17.296 16.705 -20.440 1.00 80.69 375 LYS A O 1
ATOM 2869 N N . GLN A 1 376 ? -16.360 14.689 -20.089 1.00 78.06 376 GLN A N 1
ATOM 2870 C CA . GLN A 1 376 ? -15.355 15.115 -19.105 1.00 78.06 376 GLN A CA 1
ATOM 2871 C C . GLN A 1 376 ? -14.039 15.549 -19.758 1.00 78.06 376 GLN A C 1
ATOM 2873 O O . GLN A 1 376 ? -13.202 16.175 -19.122 1.00 78.06 376 GLN A O 1
ATOM 2878 N N . CYS A 1 377 ? -13.847 15.235 -21.040 1.00 76.62 377 CYS A N 1
ATOM 2879 C CA . CYS A 1 377 ? -12.645 15.621 -21.749 1.00 76.62 377 CYS A CA 1
ATOM 2880 C C . CYS A 1 377 ? -12.784 17.045 -22.323 1.00 76.62 377 CYS A C 1
ATOM 2882 O O . CYS A 1 377 ? -13.670 17.261 -23.158 1.00 76.62 377 CYS A O 1
ATOM 2884 N N . PRO A 1 378 ? -11.870 17.986 -22.011 1.00 78.00 378 PRO A N 1
ATOM 2885 C CA . PRO A 1 378 ? -11.875 19.322 -22.621 1.00 78.00 378 PRO A CA 1
ATOM 2886 C C . PRO A 1 378 ? -11.684 19.273 -24.148 1.00 78.00 378 PRO A C 1
ATOM 2888 O O . PRO A 1 378 ? -12.233 20.093 -24.882 1.00 78.00 378 PRO A O 1
ATOM 2891 N N . ASN A 1 379 ? -10.999 18.240 -24.652 1.00 81.31 379 ASN A N 1
ATOM 2892 C CA . ASN A 1 379 ? -10.815 17.982 -26.083 1.00 81.31 379 ASN A CA 1
ATOM 2893 C C . ASN A 1 379 ? -11.978 17.202 -26.729 1.00 81.31 379 ASN A C 1
ATOM 2895 O O . ASN A 1 379 ? -11.938 16.945 -27.932 1.00 81.31 379 ASN A O 1
ATOM 2899 N N . ARG A 1 380 ? -13.013 16.818 -25.961 1.00 82.62 380 ARG A N 1
ATOM 2900 C CA . ARG A 1 380 ? -14.184 16.041 -26.420 1.00 82.62 380 ARG A CA 1
ATOM 2901 C C . ARG A 1 380 ? -13.813 14.754 -27.178 1.00 82.62 380 ARG A C 1
ATOM 2903 O O . ARG A 1 380 ? -14.531 14.313 -28.076 1.00 82.62 380 ARG A O 1
ATOM 2910 N N . CYS A 1 381 ? -12.682 14.142 -26.833 1.00 80.25 381 CYS A N 1
ATOM 2911 C CA . CYS A 1 381 ? -12.229 12.886 -27.426 1.00 80.25 381 CYS A CA 1
ATOM 2912 C C . CYS A 1 381 ? -13.099 11.706 -26.949 1.00 80.25 381 CYS A C 1
ATOM 2914 O O . CYS A 1 381 ? -13.763 11.806 -25.920 1.00 80.25 381 CYS A O 1
ATOM 2916 N N . CYS A 1 382 ? -13.164 10.598 -27.692 1.00 82.19 382 CYS A N 1
ATOM 2917 C CA . CYS A 1 382 ? -13.904 9.412 -27.243 1.00 82.19 382 CYS A CA 1
ATOM 2918 C C . CYS A 1 382 ? -13.192 8.719 -26.069 1.00 82.19 382 CYS A C 1
ATOM 2920 O O . CYS A 1 382 ? -11.967 8.628 -26.064 1.00 82.19 382 CYS A O 1
ATOM 2922 N N . THR A 1 383 ? -13.946 8.137 -25.130 1.00 74.94 383 THR A N 1
ATOM 2923 C CA . THR A 1 383 ? -13.388 7.433 -23.951 1.00 74.94 383 THR A CA 1
ATOM 2924 C C . THR A 1 383 ? -12.587 6.177 -24.293 1.00 74.94 383 THR A C 1
ATOM 2926 O O . THR A 1 383 ? -11.825 5.686 -23.470 1.00 74.94 383 THR A O 1
ATOM 2929 N N . ARG A 1 384 ? -12.773 5.629 -25.499 1.00 73.75 384 ARG A N 1
ATOM 2930 C CA . ARG A 1 384 ? -12.203 4.336 -25.897 1.00 73.75 384 ARG A CA 1
ATOM 2931 C C . ARG A 1 384 ? -10.832 4.446 -26.556 1.00 73.75 384 ARG A C 1
ATOM 2933 O O . ARG A 1 384 ? -10.124 3.450 -26.613 1.00 73.75 384 ARG A O 1
ATOM 2940 N N . ASN A 1 385 ? -10.473 5.620 -27.080 1.00 74.81 385 ASN A N 1
ATOM 2941 C CA . ASN A 1 385 ? -9.206 5.802 -27.781 1.00 74.81 385 ASN A CA 1
ATOM 2942 C C . ASN A 1 385 ? -8.505 7.089 -27.344 1.00 74.81 385 ASN A C 1
ATOM 2944 O O . ASN A 1 385 ? -8.728 8.173 -27.887 1.00 74.81 385 ASN A O 1
ATOM 2948 N N . ILE A 1 386 ? -7.625 6.929 -26.361 1.00 71.94 386 ILE A N 1
ATOM 2949 C CA . ILE A 1 386 ? -6.792 7.986 -25.790 1.00 71.94 386 ILE A CA 1
ATOM 2950 C C . ILE A 1 386 ? -5.962 8.742 -26.842 1.00 71.94 386 ILE A C 1
ATOM 2952 O O . ILE A 1 386 ? -5.744 9.948 -26.717 1.00 71.94 386 ILE A O 1
ATOM 2956 N N . THR A 1 387 ? -5.555 8.070 -27.923 1.00 73.62 387 THR A N 1
ATOM 2957 C CA . THR A 1 387 ? -4.739 8.675 -28.992 1.00 73.62 387 THR A CA 1
ATOM 2958 C C . THR A 1 387 ? -5.454 9.834 -29.689 1.00 73.62 387 THR A C 1
ATOM 2960 O O . THR A 1 387 ? -4.822 10.842 -30.004 1.00 73.62 387 THR A O 1
ATOM 2963 N N . HIS A 1 388 ? -6.783 9.766 -29.832 1.00 80.88 388 HIS A N 1
ATOM 2964 C CA . HIS A 1 388 ? -7.577 10.853 -30.413 1.00 80.88 388 HIS A CA 1
ATOM 2965 C C . HIS A 1 388 ? -7.455 12.127 -29.576 1.00 80.88 388 HIS A C 1
ATOM 2967 O O . HIS A 1 388 ? -7.325 13.223 -30.116 1.00 80.88 388 HIS A O 1
ATOM 2973 N N . CYS A 1 389 ? -7.435 11.976 -28.251 1.00 74.50 389 CYS A N 1
ATOM 2974 C CA . CYS A 1 389 ? -7.304 13.083 -27.316 1.00 74.50 389 CYS A CA 1
ATOM 2975 C C . CYS A 1 389 ? -6.005 13.860 -27.496 1.00 74.50 389 CYS A C 1
ATOM 2977 O O . CYS A 1 389 ? -6.030 15.086 -27.590 1.00 74.50 389 CYS A O 1
ATOM 2979 N N . HIS A 1 390 ? -4.887 13.141 -27.584 1.00 71.12 390 HIS A N 1
ATOM 2980 C CA . HIS A 1 390 ? -3.569 13.745 -27.752 1.00 71.12 390 HIS A CA 1
ATOM 2981 C C . HIS A 1 390 ? -3.381 14.352 -29.146 1.00 71.12 390 HIS A C 1
ATOM 2983 O O . HIS A 1 390 ? -2.793 15.425 -29.265 1.00 71.12 390 HIS A O 1
ATOM 2989 N N . MET A 1 391 ? -3.919 13.730 -30.201 1.00 79.31 391 MET A N 1
ATOM 2990 C CA . MET A 1 391 ? -3.850 14.304 -31.551 1.00 79.31 391 MET A CA 1
ATOM 2991 C C . MET A 1 391 ? -4.673 15.593 -31.668 1.00 79.31 391 MET A C 1
ATOM 2993 O O . MET A 1 391 ? -4.197 16.576 -32.238 1.00 79.31 391 MET A O 1
ATOM 2997 N N . ILE A 1 392 ? -5.862 15.633 -31.057 1.00 77.00 392 ILE A N 1
ATOM 2998 C CA . ILE A 1 392 ? -6.683 16.850 -30.992 1.00 77.00 392 ILE A CA 1
ATOM 2999 C C . ILE A 1 392 ? -5.977 17.931 -30.157 1.00 77.00 392 ILE A C 1
ATOM 3001 O O . ILE A 1 392 ? -5.879 19.071 -30.612 1.00 77.00 392 ILE A O 1
ATOM 3005 N N . ALA A 1 393 ? -5.426 17.581 -28.991 1.00 77.19 393 ALA A N 1
ATOM 3006 C CA . ALA A 1 393 ? -4.650 18.490 -28.140 1.00 77.19 393 ALA A CA 1
ATOM 3007 C C . ALA A 1 393 ? -3.474 19.145 -28.883 1.00 77.19 393 ALA A C 1
ATOM 3009 O O . ALA A 1 393 ? -3.278 20.359 -28.797 1.00 77.19 393 ALA A O 1
ATOM 3010 N N . ARG A 1 394 ? -2.721 18.347 -29.656 1.00 74.38 394 ARG A N 1
ATOM 3011 C CA . ARG A 1 394 ? -1.576 18.815 -30.451 1.00 74.38 394 ARG A CA 1
ATOM 3012 C C . ARG A 1 394 ? -2.016 19.754 -31.575 1.00 74.38 394 ARG A C 1
ATOM 3014 O O . ARG A 1 394 ? -1.391 20.788 -31.774 1.00 74.38 394 ARG A O 1
ATOM 3021 N N . SER A 1 395 ? -3.127 19.446 -32.251 1.00 77.00 395 SER A N 1
ATOM 3022 C CA . SER A 1 395 ? -3.688 20.310 -33.304 1.00 77.00 395 SER A CA 1
ATOM 3023 C C . SER A 1 395 ? -4.219 21.655 -32.788 1.00 77.00 395 SER A C 1
ATOM 3025 O O . SER A 1 395 ? -4.315 22.609 -33.552 1.00 77.00 395 SER A O 1
ATOM 3027 N N . ARG A 1 396 ? -4.552 21.741 -31.493 1.00 76.44 396 ARG A N 1
ATOM 3028 C CA . ARG A 1 396 ? -5.136 22.929 -30.849 1.00 76.44 396 ARG A CA 1
ATOM 3029 C C . ARG A 1 396 ? -4.143 23.731 -30.002 1.00 76.44 396 ARG A C 1
ATOM 3031 O O . ARG A 1 396 ? -4.571 24.552 -29.200 1.00 76.44 396 ARG A O 1
ATOM 3038 N N . GLY A 1 397 ? -2.840 23.506 -30.171 1.00 69.12 397 GLY A N 1
ATOM 3039 C CA . GLY A 1 397 ? -1.813 24.328 -29.527 1.00 69.12 397 GLY A CA 1
ATOM 3040 C C . GLY A 1 397 ? -1.571 24.027 -28.044 1.00 69.12 397 GLY A C 1
ATOM 3041 O O . GLY A 1 397 ? -1.284 24.949 -27.291 1.00 69.12 397 GLY A O 1
ATOM 3042 N N . GLY A 1 398 ? -1.656 22.759 -27.617 1.00 59.88 398 GLY A N 1
ATOM 3043 C CA . GLY A 1 398 ? -1.100 22.336 -26.319 1.00 59.88 398 GLY A CA 1
ATOM 3044 C C . GLY A 1 398 ? -2.098 22.154 -25.173 1.00 59.88 398 GLY A C 1
ATOM 3045 O O . GLY A 1 398 ? -1.703 22.162 -24.013 1.00 59.88 398 GLY A O 1
ATOM 3046 N N . LEU A 1 399 ? -3.387 21.945 -25.458 1.00 60.91 399 LEU A N 1
ATOM 3047 C CA . LEU A 1 399 ? -4.363 21.595 -24.417 1.00 60.91 399 LEU A CA 1
ATOM 3048 C C . LEU A 1 399 ? -4.110 20.177 -23.875 1.00 60.91 399 LEU A C 1
ATOM 3050 O O . LEU A 1 399 ? -4.643 19.196 -24.403 1.00 60.91 399 LEU A O 1
ATOM 3054 N N . HIS A 1 400 ? -3.304 20.063 -22.817 1.00 59.84 400 HIS A N 1
ATOM 3055 C CA . HIS A 1 400 ? -3.048 18.801 -22.126 1.00 59.84 400 HIS A CA 1
ATOM 3056 C C . HIS A 1 400 ? -4.345 18.225 -21.547 1.00 59.84 400 HIS A C 1
ATOM 3058 O O . HIS A 1 400 ? -5.126 18.907 -20.885 1.00 59.84 400 HIS A O 1
ATOM 3064 N N . CYS A 1 401 ? -4.606 16.949 -21.834 1.00 58.81 401 CYS A N 1
ATOM 3065 C CA . CYS A 1 401 ? -5.741 16.237 -21.267 1.00 58.81 401 CYS A CA 1
ATOM 3066 C C . CYS A 1 401 ? -5.251 15.364 -20.114 1.00 58.81 401 CYS A C 1
ATOM 3068 O O . CYS A 1 401 ? -4.689 14.302 -20.350 1.00 58.81 401 CYS A O 1
ATOM 3070 N N . TYR A 1 402 ? -5.494 15.810 -18.884 1.00 58.53 402 TYR A N 1
ATOM 3071 C CA . TYR A 1 402 ? -5.055 15.137 -17.655 1.00 58.53 402 TYR A CA 1
ATOM 3072 C C . TYR A 1 402 ? -5.802 13.823 -17.356 1.00 58.53 402 TYR A C 1
ATOM 3074 O O . TYR A 1 402 ? -5.358 13.025 -16.544 1.00 58.53 402 TYR A O 1
ATOM 3082 N N . PHE A 1 403 ? -6.914 13.555 -18.048 1.00 58.19 403 PHE A N 1
ATOM 3083 C CA . PHE A 1 403 ? -7.800 12.419 -17.761 1.00 58.19 403 PHE A CA 1
ATOM 3084 C C . PHE A 1 403 ? -7.358 11.068 -18.347 1.00 58.19 403 PHE A C 1
ATOM 3086 O O . PHE A 1 403 ? -8.056 10.073 -18.156 1.00 58.19 403 PHE A O 1
ATOM 3093 N N . HIS A 1 404 ? -6.246 10.999 -19.085 1.00 57.81 404 HIS A N 1
ATOM 3094 C CA . HIS A 1 404 ? -5.823 9.751 -19.718 1.00 57.81 404 HIS A CA 1
ATOM 3095 C C . HIS A 1 404 ? -4.278 9.638 -19.759 1.00 57.81 404 HIS A C 1
ATOM 3097 O O . HIS A 1 404 ? -3.638 10.506 -20.355 1.00 57.81 404 HIS A O 1
ATOM 3103 N N . PRO A 1 405 ? -3.658 8.587 -19.184 1.00 51.91 405 PRO A N 1
ATOM 3104 C CA . PRO A 1 405 ? -2.208 8.373 -19.250 1.00 51.91 405 PRO A CA 1
ATOM 3105 C C . PRO A 1 405 ? -1.780 7.792 -20.615 1.00 51.91 405 PRO A C 1
ATOM 3107 O O . PRO A 1 405 ? -2.410 6.838 -21.076 1.00 51.91 405 PRO A O 1
ATOM 3110 N N . PRO A 1 406 ? -0.729 8.315 -21.279 1.00 47.81 406 PRO A N 1
ATOM 3111 C CA . PRO A 1 406 ? -0.396 7.971 -22.665 1.00 47.81 406 PRO A CA 1
ATOM 3112 C C . PRO A 1 406 ? -0.108 6.466 -22.865 1.00 47.81 406 PRO A C 1
ATOM 3114 O O . PRO A 1 406 ? 0.527 5.834 -22.018 1.00 47.81 406 PRO A O 1
ATOM 3117 N N . PRO A 1 407 ? -0.528 5.860 -23.996 1.00 43.09 407 PRO A N 1
ATOM 3118 C CA . PRO A 1 407 ? -0.278 4.448 -24.260 1.00 43.09 407 PRO A CA 1
ATOM 3119 C C . PRO A 1 407 ? 1.217 4.181 -24.509 1.00 43.09 407 PRO A C 1
ATOM 3121 O O . PRO A 1 407 ? 1.897 4.930 -25.213 1.00 43.09 407 PRO A O 1
ATOM 3124 N N . ARG A 1 408 ? 1.709 3.059 -23.961 1.00 45.06 408 ARG A N 1
ATOM 3125 C CA . ARG A 1 408 ? 3.127 2.630 -23.918 1.00 45.06 408 ARG A CA 1
ATOM 3126 C C . ARG A 1 408 ? 3.880 2.643 -25.259 1.00 45.06 408 ARG A C 1
ATOM 3128 O O . ARG A 1 408 ? 5.105 2.654 -25.254 1.00 45.06 408 ARG A O 1
ATOM 3135 N N . SER A 1 409 ? 3.197 2.645 -26.402 1.00 41.34 409 SER A N 1
ATOM 3136 C CA . SER A 1 409 ? 3.831 2.624 -27.727 1.00 41.34 409 SER A CA 1
ATOM 3137 C C . SER A 1 409 ? 4.371 3.981 -28.201 1.00 41.34 409 SER A C 1
ATOM 3139 O O . SER A 1 409 ? 5.032 4.023 -29.233 1.00 41.34 409 SER A O 1
ATOM 3141 N N . TRP A 1 410 ? 4.106 5.088 -27.496 1.00 45.19 410 TRP A N 1
ATOM 3142 C CA . TRP A 1 410 ? 4.493 6.440 -27.943 1.00 45.19 410 TRP A CA 1
ATOM 3143 C C . TRP A 1 410 ? 5.648 7.093 -27.180 1.00 45.19 410 TRP A C 1
ATOM 3145 O O . TRP A 1 410 ? 6.177 8.092 -27.657 1.00 45.19 410 TRP A O 1
ATOM 3155 N N . ALA A 1 411 ? 6.134 6.493 -26.092 1.00 43.28 411 ALA A N 1
ATOM 315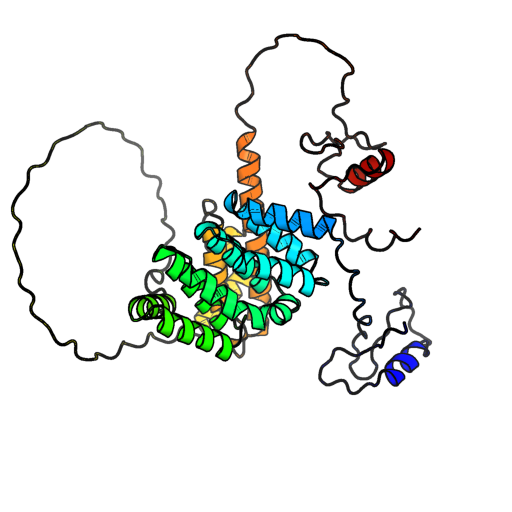6 C CA . ALA A 1 411 ? 7.349 6.968 -25.419 1.00 43.28 411 ALA A CA 1
ATOM 3157 C C . ALA A 1 411 ? 8.625 6.827 -26.283 1.00 43.28 411 ALA A C 1
ATOM 3159 O O . ALA A 1 411 ? 9.673 7.332 -25.905 1.00 43.28 411 ALA A O 1
ATOM 3160 N N . ARG A 1 412 ? 8.554 6.161 -27.448 1.00 43.62 412 ARG A N 1
ATOM 3161 C CA . ARG A 1 412 ? 9.701 5.957 -28.351 1.00 43.62 412 ARG A CA 1
ATOM 3162 C C . ARG A 1 412 ? 9.797 6.933 -29.532 1.00 43.62 412 ARG A C 1
ATOM 3164 O O . ARG A 1 412 ? 10.846 6.968 -30.154 1.00 43.62 412 ARG A O 1
ATOM 3171 N N . ASN A 1 413 ? 8.760 7.725 -29.838 1.00 39.34 413 ASN A N 1
ATOM 3172 C CA . ASN A 1 413 ? 8.713 8.540 -31.071 1.00 39.34 413 ASN A CA 1
ATOM 3173 C C . ASN A 1 413 ? 8.505 10.051 -30.823 1.00 39.34 413 ASN A C 1
ATOM 3175 O O . ASN A 1 413 ? 8.012 10.755 -31.702 1.00 39.34 413 ASN A O 1
ATOM 3179 N N . ALA A 1 414 ? 8.843 10.556 -29.634 1.00 36.44 414 ALA A N 1
ATOM 3180 C CA . ALA A 1 414 ? 8.760 11.985 -29.306 1.00 36.44 414 ALA A CA 1
ATOM 3181 C C . ALA A 1 414 ? 10.092 12.745 -29.493 1.00 36.44 414 ALA A C 1
ATOM 3183 O O . ALA A 1 414 ? 10.244 13.836 -28.953 1.00 36.44 414 ALA A O 1
ATOM 3184 N N . GLU A 1 415 ? 11.027 12.200 -30.275 1.00 43.22 415 GLU A N 1
ATOM 3185 C CA . GLU A 1 415 ? 12.179 12.940 -30.799 1.00 43.22 415 GLU A CA 1
ATOM 3186 C C . GLU A 1 415 ? 12.019 13.081 -32.316 1.00 43.22 415 GLU A C 1
ATOM 3188 O O . GLU A 1 415 ? 12.173 12.123 -33.077 1.00 43.22 415 GLU A O 1
ATOM 3193 N N . GLY A 1 416 ? 11.622 14.285 -32.720 1.00 38.62 416 GLY A N 1
ATOM 3194 C CA . GLY A 1 416 ? 11.399 14.726 -34.092 1.00 38.62 416 GLY A CA 1
ATOM 3195 C C . GLY A 1 416 ? 11.013 16.192 -34.092 1.00 38.62 416 GLY A C 1
ATOM 3196 O O . GLY A 1 416 ? 9.877 16.479 -33.641 1.00 38.62 416 GLY A O 1
#

Foldseek 3Di:
DPQQFDAPPPPDPQHSVNVVVQLVDDPPPDPDPDDSVWDADPVVRHTRDPSLPQDPADDPVVLVVLLVLLVVLLPDPVSLVVSLVVCLVVLSNLQVVLVSLLCCLVPDQALSSLLSSVVSVLSNLLSCPPCSNLVNCQVSVLVSLLSNLVRHDDLVSNLVSLLSLLLCPLLVSYDPVSSVVSLVSQCVVVPPSSVVSNVVSNDPPPVPPPPPPPPPPDDDDDDDDDDDDDDDDDDDDDDDDDDDDDDDPDDDPDDDPPDLVVLVVLLVCLLPDDLVCLQVSLVHDLPDDLVSLVVSLSVNLSSLRLVVNDPCNVSSVVSNVSNVSSSVVSVVVVVCCVVVVVPPPPDDDDDDDDDDDDDDDQFAPQPPGRAGFDPPWPLSHHPPDVVSSVVSCVVVPHPDTPPDDDDPVCVVPPPD

Sequence (416 aa):
MSAEWVCQFPSCSSSAAQLAELRRRHPAGFAHDEDPTMRVCTVCRRLPLPAKQEDPPLDDSFLAGIKEELASIEESEQNIQALSQVFRFYAGNARQLAQLLADFLMKQCFPWELIHAFHLLDDILLLDNTGSYKAELSDRIQMASVHTFRKVQSAAEKREVARVLHAWRELRIISSEVADGIAATLRTLGGEAASRILDEASAPDDEDDEPYSMPTRAPGPATAAKGQPQAEPPTKRAKVASTATARVTAATPAQPPRTAEKILALVKRIIAAPAEKPFELLGLGTGCKASEIRTAYRKIALQIHPDKNPGSEGLCKEALIKLQQGREQAESELQQRESGGKKRDKAGMDNATVEPEAKPSGKCPYPGCDLPSCKQCPNRCCTRNITHCHMIARSRGGLHCYFHPPPRSWARNAEG